Protein AF-A0A3D0T0N4-F1 (afdb_monomer)

Secondary structure (DSSP, 8-state):
--GGG--HHHHHHHHTT-TTT-------PPPPPPHHHHHHHHHHTTSS-TTTHHHHHHHHHHHTTTPPP-B-S-HHHHHHHHHHHHHHHHHHTTTS-HHHHHHHHHHHHHHHTSPB---S--HHHHHHHHHHHHHH-HHHHHHHHHHHHT----GGGHHHHHTTPPPTTHHHHHSHHHHHHHHHHHHHHH-TT-S-----PPPS-S--PEEEEEEEEE---TT-BTTBB--EEE-SS--GGGS-EE--S--SS-PPPEE-B-HHHHHTSPP---EEEEEEEEEEEE-SSHHHIIIIISGGGGGHHHHHHHS-EEEEEEEEEEEEETTTEEEEEPPTTHHHHHHHTT--GGGEEE--S-EEEEEEEE---SS-TT--SPPPHHHHHHHHHHHHHHT----TTS-SEEEE--GGGGGGT-BTTHHHHHHHHHHTTPEEE-GGGS-HHHHHHHHHH-SEEEEESSTHHHHGGG-S---SEEEEE-SSTTHHHHHHHHHHTT-SEEEEE--EEEPPP--B-TT-SSB-GGG--EEE-HHHHHHHIIIII------HHHHHHHHHHHHHHHHHHHHHHHHT-TTTTTHHHHHHHHHHTS-HHHH-SPPTTTT--

Solvent-accessible surface area (backbone atoms only — not comparable to full-atom values): 34166 Å² total; per-residue (Å²): 143,72,83,87,73,59,41,71,66,63,48,50,30,50,77,71,71,41,59,89,80,51,93,74,79,88,61,85,55,83,61,65,56,22,72,47,45,45,51,49,48,57,59,53,65,78,47,99,42,79,93,48,44,71,61,51,50,55,48,38,30,59,75,15,64,89,52,76,78,68,31,76,61,53,73,67,61,46,48,52,50,52,53,53,47,51,61,50,44,69,73,46,55,91,78,51,60,73,72,61,52,51,52,53,54,49,52,52,49,55,52,66,71,31,54,71,51,83,87,70,91,57,62,71,59,33,49,54,51,48,57,47,39,45,69,80,36,46,66,61,39,51,55,49,21,55,54,60,72,69,54,92,73,77,83,89,52,58,72,68,54,58,77,39,67,72,58,81,78,56,53,68,75,65,42,62,74,48,60,57,46,59,55,47,51,64,41,60,79,67,47,86,78,70,62,82,81,49,83,80,63,56,58,60,67,48,82,57,52,44,80,32,64,59,27,34,38,39,26,38,40,89,87,46,41,92,80,41,26,40,38,48,76,48,44,97,70,64,65,77,55,68,50,51,60,28,40,74,83,93,56,100,67,84,68,68,51,39,73,21,37,43,59,69,64,60,68,71,48,76,88,66,81,54,72,42,82,59,45,35,31,50,37,43,56,35,40,48,48,53,54,55,24,62,46,54,17,52,42,24,44,72,20,47,67,53,45,45,75,76,39,82,53,66,38,34,39,32,27,31,34,54,43,80,50,73,102,82,46,70,46,73,34,71,22,80,63,49,61,58,55,35,38,52,65,72,40,50,68,89,28,57,40,77,36,83,56,69,32,19,30,42,31,34,34,38,33,53,47,47,52,41,32,71,41,66,65,65,63,31,71,47,58,33,50,49,26,45,52,31,29,60,74,69,68,53,53,71,39,89,89,46,62,48,31,34,34,38,56,48,63,97,31,54,77,58,27,24,46,42,23,44,69,47,51,51,54,51,41,43,76,72,66,25,44,81,38,55,64,92,82,46,55,72,67,55,49,50,32,50,55,39,26,13,48,31,39,38,29,54,55,56,69,69,65,49,62,56,72,63,46,29,60,34,80,24,40,36,37,36,42,49,42,52,88,70,45,59,71,46,45,42,32,62,44,57,57,28,23,90,43,74,48,73,48,71,68,58,49,72,49,66,30,72,40,56,55,92,94,54,79,54,51,43,66,85,26,17,40,12,32,48,30,40,67,61,49,43,52,47,36,35,75,75,70,69,47,77,89,73,58,57,65,64,32,25,55,37,20,41,53,43,52,35,52,50,45,64,76,31,35,69,69,33,54,75,32,89,80,46,35,60,45,54,58,55,31,51,54,54,58,73,69,54,58,52,61,45,36,43,85,70,61,88,67,53,89,60,132

Structure (mmCIF, N/CA/C/O backbone):
data_AF-A0A3D0T0N4-F1
#
_entry.id   AF-A0A3D0T0N4-F1
#
loop_
_atom_site.group_PDB
_atom_site.id
_atom_site.type_symbol
_atom_site.label_atom_id
_atom_site.label_alt_id
_atom_site.label_comp_id
_atom_site.label_asym_id
_atom_site.label_entity_id
_atom_site.label_seq_id
_atom_site.pdbx_PDB_ins_code
_atom_site.Cartn_x
_atom_site.Cartn_y
_atom_site.Cartn_z
_atom_site.occupancy
_atom_site.B_iso_or_equiv
_atom_site.auth_seq_id
_atom_site.auth_comp_id
_atom_site.auth_asym_id
_atom_site.auth_atom_id
_atom_site.pdbx_PDB_model_num
ATOM 1 N N . ASN A 1 1 ? 9.721 -45.867 14.587 1.00 34.06 1 ASN A N 1
ATOM 2 C CA . ASN A 1 1 ? 10.646 -45.854 13.422 1.00 34.06 1 ASN A CA 1
ATOM 3 C C . ASN A 1 1 ? 10.498 -44.662 12.461 1.00 34.06 1 ASN A C 1
ATOM 5 O O . ASN A 1 1 ? 10.651 -44.850 11.262 1.00 34.06 1 ASN A O 1
ATOM 9 N N . HIS A 1 2 ? 10.293 -43.413 12.910 1.00 32.59 2 HIS A N 1
ATOM 10 C CA . HIS A 1 2 ? 10.149 -42.294 11.950 1.00 32.59 2 HIS A CA 1
ATOM 11 C C . HIS A 1 2 ? 10.998 -41.039 12.206 1.00 32.59 2 HIS A C 1
ATOM 13 O O . HIS A 1 2 ? 10.913 -40.112 11.420 1.00 32.59 2 HIS A O 1
ATOM 19 N N . GLY A 1 3 ? 11.905 -41.026 13.188 1.00 34.56 3 GLY A N 1
ATOM 20 C CA . GLY A 1 3 ? 12.806 -39.882 13.411 1.00 34.56 3 GLY A CA 1
ATOM 21 C C . GLY A 1 3 ? 14.057 -39.826 12.516 1.00 34.56 3 GLY A C 1
ATOM 22 O O . GLY A 1 3 ? 14.874 -38.923 12.674 1.00 34.56 3 GLY A O 1
ATOM 23 N N . GLU A 1 4 ? 14.253 -40.777 11.598 1.00 36.38 4 GLU A N 1
ATOM 24 C CA . GLU A 1 4 ? 15.516 -40.906 10.847 1.00 36.38 4 GLU A CA 1
ATOM 25 C C . GLU A 1 4 ? 15.588 -40.083 9.551 1.00 36.38 4 GLU A C 1
ATOM 27 O O . GLU A 1 4 ? 16.651 -40.005 8.940 1.00 36.38 4 GLU A O 1
ATOM 32 N N . LYS A 1 5 ? 14.506 -39.416 9.120 1.00 40.00 5 LYS A N 1
ATOM 33 C CA . LYS A 1 5 ? 14.505 -38.634 7.863 1.00 40.00 5 LYS A CA 1
ATOM 34 C C . LYS A 1 5 ? 14.391 -37.121 8.031 1.00 40.00 5 LYS A C 1
ATOM 36 O O . LYS A 1 5 ? 14.107 -36.426 7.059 1.00 40.00 5 LYS A O 1
ATOM 41 N N . GLY A 1 6 ? 14.682 -36.611 9.230 1.00 46.94 6 GLY A N 1
ATOM 42 C CA . GLY A 1 6 ? 15.086 -35.219 9.444 1.00 46.94 6 GLY A CA 1
ATOM 43 C C . GLY A 1 6 ? 14.170 -34.168 8.817 1.00 46.94 6 GLY A C 1
ATOM 44 O O . GLY A 1 6 ? 14.677 -33.178 8.302 1.00 46.94 6 GLY A O 1
ATOM 45 N N . ASN A 1 7 ? 12.851 -34.367 8.825 1.00 55.28 7 ASN A N 1
ATOM 46 C CA . ASN A 1 7 ? 11.895 -33.371 8.355 1.00 55.28 7 ASN A CA 1
ATOM 47 C C . ASN A 1 7 ? 10.703 -33.310 9.310 1.00 55.28 7 ASN A C 1
ATOM 49 O O . ASN A 1 7 ? 9.748 -34.071 9.184 1.00 55.28 7 ASN A O 1
ATOM 53 N N . VAL A 1 8 ? 10.752 -32.327 10.213 1.00 56.66 8 VAL A N 1
ATOM 54 C CA . VAL A 1 8 ? 9.711 -32.046 11.216 1.00 56.66 8 VAL A CA 1
ATOM 55 C C . VAL A 1 8 ? 8.321 -31.927 10.586 1.00 56.66 8 VAL A C 1
ATOM 57 O O . VAL A 1 8 ? 7.338 -32.318 11.200 1.00 56.66 8 VAL A O 1
ATOM 60 N N . ILE A 1 9 ? 8.216 -31.429 9.350 1.00 54.19 9 ILE A N 1
ATOM 61 C CA . ILE A 1 9 ? 6.927 -31.314 8.659 1.00 54.19 9 ILE A CA 1
ATOM 62 C C . ILE A 1 9 ? 6.398 -32.703 8.292 1.00 54.19 9 ILE A C 1
ATOM 64 O O . ILE A 1 9 ? 5.221 -32.973 8.482 1.00 54.19 9 ILE A O 1
ATOM 68 N N . THR A 1 10 ? 7.252 -33.600 7.802 1.00 56.41 10 THR A N 1
ATOM 69 C CA . THR A 1 10 ? 6.861 -34.978 7.462 1.00 56.41 10 THR A CA 1
ATOM 70 C C . THR A 1 10 ? 6.480 -35.784 8.706 1.00 56.41 10 THR A C 1
ATOM 72 O O . THR A 1 10 ? 5.570 -36.612 8.651 1.00 56.41 10 THR A O 1
ATOM 75 N N . ASP A 1 11 ? 7.132 -35.503 9.833 1.00 55.22 11 ASP A N 1
ATOM 76 C CA . ASP A 1 11 ? 6.829 -36.132 11.118 1.00 55.22 11 ASP A CA 1
ATOM 77 C C . ASP A 1 11 ? 5.485 -35.640 11.667 1.00 55.22 11 ASP A C 1
ATOM 79 O O . ASP A 1 11 ? 4.626 -36.454 11.998 1.00 55.22 11 ASP A O 1
ATOM 83 N N . VAL A 1 12 ? 5.246 -34.324 11.647 1.00 55.94 12 VAL A N 1
ATOM 84 C CA . VAL A 1 12 ? 3.965 -33.716 12.047 1.00 55.94 12 VAL A CA 1
ATOM 85 C C . VAL A 1 12 ? 2.817 -34.168 11.142 1.00 55.94 12 VAL A C 1
ATOM 87 O O . VAL A 1 12 ? 1.762 -34.538 11.644 1.00 55.94 12 VAL A O 1
ATOM 90 N N . LEU A 1 13 ? 3.008 -34.212 9.820 1.00 56.62 13 LEU A N 1
ATOM 91 C CA . LEU A 1 13 ? 1.994 -34.743 8.898 1.00 56.62 13 LEU A CA 1
ATOM 92 C C . LEU A 1 13 ? 1.716 -36.231 9.137 1.00 56.62 13 LEU A C 1
ATOM 94 O O . LEU A 1 13 ? 0.594 -36.680 8.930 1.00 56.62 13 LEU A O 1
ATOM 98 N N . GLY A 1 14 ? 2.721 -36.983 9.595 1.00 53.91 14 GLY A N 1
ATOM 99 C CA . GLY A 1 14 ? 2.556 -38.358 10.059 1.00 53.91 14 GLY A CA 1
ATOM 100 C C . GLY A 1 14 ? 1.648 -38.472 11.268 1.00 53.91 14 GLY A C 1
ATOM 101 O O . GLY A 1 14 ? 0.720 -39.271 11.242 1.00 53.91 14 GLY A O 1
ATOM 102 N N . VAL A 1 15 ? 1.887 -37.647 12.284 1.00 52.84 15 VAL A N 1
ATOM 103 C CA . VAL A 1 15 ? 1.059 -37.602 13.498 1.00 52.84 15 VAL A CA 1
ATOM 104 C C . VAL A 1 15 ? -0.377 -37.169 13.180 1.00 52.84 15 VAL A C 1
ATOM 106 O O . VAL A 1 15 ? -1.318 -37.681 13.769 1.00 52.84 15 VAL A O 1
ATOM 109 N N . LEU A 1 16 ? -0.565 -36.267 12.213 1.00 53.69 16 LEU A N 1
ATOM 110 C CA . LEU A 1 16 ? -1.888 -35.773 11.816 1.00 53.69 16 LEU A CA 1
ATOM 111 C C . LEU A 1 16 ? -2.643 -36.695 10.839 1.00 53.69 16 LEU A C 1
ATOM 113 O O . LEU A 1 16 ? -3.755 -36.359 10.446 1.00 53.69 16 LEU A O 1
ATOM 117 N N . GLY A 1 17 ? -2.059 -37.820 10.410 1.00 51.81 17 GLY A N 1
ATOM 118 C CA . GLY A 1 17 ? -2.684 -38.727 9.436 1.00 51.81 17 GLY A CA 1
ATOM 119 C C . GLY A 1 17 ? -2.756 -38.181 8.002 1.00 51.81 17 GLY A C 1
ATOM 120 O O . GLY A 1 17 ? -3.433 -38.755 7.159 1.00 51.81 17 GLY A O 1
ATOM 121 N N . LEU A 1 18 ? -2.034 -37.099 7.695 1.00 61.59 18 LEU A N 1
ATOM 122 C CA . LEU A 1 18 ? -2.092 -36.371 6.417 1.00 61.59 18 LEU A CA 1
ATOM 123 C C . LEU A 1 18 ? -0.959 -36.757 5.449 1.00 61.59 18 LEU A C 1
ATOM 125 O O . LEU A 1 18 ? -0.602 -35.990 4.551 1.00 61.59 18 LEU A O 1
ATOM 129 N N . ARG A 1 19 ? -0.336 -37.926 5.649 1.00 55.06 19 ARG A N 1
ATOM 130 C CA . ARG A 1 19 ? 0.854 -38.349 4.887 1.00 55.06 19 ARG A CA 1
ATOM 131 C C . ARG A 1 19 ? 0.597 -38.500 3.390 1.00 55.06 19 ARG A C 1
ATOM 133 O O . ARG A 1 19 ? 1.495 -38.187 2.611 1.00 55.06 19 ARG A O 1
ATOM 140 N N . ASP A 1 20 ? -0.606 -38.915 3.006 1.00 55.41 20 ASP A N 1
ATOM 141 C CA . ASP A 1 20 ? -0.939 -39.226 1.612 1.00 55.41 20 ASP A CA 1
ATOM 142 C C . ASP A 1 20 ? -1.562 -38.039 0.854 1.00 55.41 20 ASP A C 1
ATOM 144 O O . ASP A 1 20 ? -1.669 -38.070 -0.370 1.00 55.41 20 ASP A O 1
ATOM 148 N N . GLU A 1 21 ? -1.910 -36.952 1.554 1.00 56.34 21 GLU A N 1
ATOM 149 C CA . GLU A 1 21 ? -2.538 -35.764 0.956 1.00 56.34 21 GLU A CA 1
ATOM 150 C C . GLU A 1 21 ? -1.530 -34.663 0.590 1.00 56.34 21 GLU A C 1
ATOM 152 O O . GLU A 1 21 ? -1.808 -33.797 -0.243 1.00 56.34 21 GLU A O 1
ATOM 157 N N . LEU A 1 22 ? -0.336 -34.676 1.197 1.00 53.50 22 LEU A N 1
ATOM 158 C CA . LEU A 1 22 ? 0.635 -33.587 1.089 1.00 53.50 22 LEU A CA 1
ATOM 159 C C . LEU A 1 22 ? 2.045 -34.102 0.771 1.00 53.50 22 LEU A C 1
ATOM 161 O O . LEU A 1 22 ? 2.782 -34.590 1.624 1.00 53.50 22 LEU A O 1
ATOM 165 N N . SER A 1 23 ? 2.469 -33.895 -0.477 1.00 50.16 23 SER A N 1
ATOM 166 C CA . SER A 1 23 ? 3.851 -34.114 -0.912 1.00 50.16 23 SER A CA 1
ATOM 167 C C . SER A 1 23 ? 4.785 -33.062 -0.297 1.00 50.16 23 SER A C 1
ATOM 169 O O . SER A 1 23 ? 4.813 -31.902 -0.719 1.00 50.16 23 SER A O 1
ATOM 171 N N . VAL A 1 24 ? 5.584 -33.459 0.698 1.00 55.56 24 VAL A N 1
ATOM 172 C CA . VAL A 1 24 ? 6.648 -32.609 1.251 1.00 55.56 24 VAL A CA 1
ATOM 173 C C . VAL A 1 24 ? 7.968 -32.933 0.562 1.00 55.56 24 VAL A C 1
ATOM 175 O O . VAL A 1 24 ? 8.564 -33.984 0.785 1.00 55.56 24 VAL A O 1
ATOM 178 N N . SER A 1 25 ? 8.474 -32.000 -0.246 1.00 50.41 25 SER A N 1
ATOM 179 C CA . SER A 1 25 ? 9.841 -32.081 -0.765 1.00 50.41 25 SER A CA 1
ATOM 180 C C . SER A 1 25 ? 10.829 -32.013 0.405 1.00 50.41 25 SER A C 1
ATOM 182 O O . SER A 1 25 ? 10.854 -31.004 1.118 1.00 50.41 25 SER A O 1
ATOM 184 N N . GLY A 1 26 ? 11.625 -33.066 0.604 1.00 48.22 26 GLY A N 1
ATOM 185 C CA . GLY A 1 26 ? 12.642 -33.146 1.653 1.00 48.22 26 GLY A CA 1
ATOM 186 C C . GLY A 1 26 ? 13.670 -32.025 1.524 1.00 48.22 26 GLY A C 1
ATOM 187 O O . GLY A 1 26 ? 14.613 -32.118 0.744 1.00 48.22 26 GLY A O 1
ATOM 188 N N . ASN A 1 27 ? 13.480 -30.951 2.285 1.00 43.19 27 ASN A N 1
ATOM 189 C CA . ASN A 1 27 ? 14.503 -29.934 2.469 1.00 43.19 27 ASN A CA 1
ATOM 190 C C . ASN A 1 27 ? 15.377 -30.364 3.643 1.00 43.19 27 ASN A C 1
ATOM 192 O O . ASN A 1 27 ? 14.859 -30.687 4.709 1.00 43.19 27 ASN A O 1
ATOM 196 N N . SER A 1 28 ? 16.695 -30.350 3.438 1.00 45.31 28 SER A N 1
ATOM 197 C CA . SER A 1 28 ? 17.685 -30.609 4.480 1.00 45.31 28 SER A CA 1
ATOM 198 C C . SER A 1 28 ? 17.433 -29.694 5.679 1.00 45.31 28 SER A C 1
ATOM 200 O O . SER A 1 28 ? 17.553 -28.470 5.564 1.00 45.31 28 SER A O 1
ATOM 202 N N . VAL A 1 29 ? 17.083 -30.277 6.821 1.00 47.75 29 VAL A N 1
ATOM 203 C CA . VAL A 1 29 ? 17.092 -29.571 8.102 1.00 47.75 29 VAL A CA 1
ATOM 204 C C . VAL A 1 29 ? 18.537 -29.199 8.436 1.00 47.75 29 VAL A C 1
ATOM 206 O O . VAL A 1 29 ? 19.460 -29.964 8.157 1.00 47.75 29 VAL A O 1
ATOM 209 N N . ASN A 1 30 ? 18.738 -27.996 8.982 1.00 50.78 30 ASN A N 1
ATOM 210 C CA . ASN A 1 30 ? 20.046 -27.568 9.471 1.00 50.78 30 ASN A CA 1
ATOM 211 C C . ASN A 1 30 ? 20.548 -28.602 10.481 1.00 50.78 30 ASN A C 1
ATOM 213 O O . ASN A 1 30 ? 19.885 -28.858 11.487 1.00 50.78 30 ASN A O 1
ATOM 217 N N . VAL A 1 31 ? 21.700 -29.199 10.195 1.00 59.44 31 VAL A N 1
ATOM 218 C CA . VAL A 1 31 ? 22.354 -30.139 11.105 1.00 59.44 31 VAL A CA 1
ATOM 219 C C . VAL A 1 31 ? 22.696 -29.403 12.400 1.00 59.44 31 VAL A C 1
ATOM 221 O O . VAL A 1 31 ? 23.106 -28.239 12.361 1.00 59.44 31 VAL A O 1
ATOM 224 N N . SER A 1 32 ? 22.497 -30.058 13.543 1.00 67.25 32 SER A N 1
ATOM 225 C CA . SER A 1 32 ? 22.898 -29.500 14.835 1.00 67.25 32 SER A CA 1
ATOM 226 C C . SER A 1 32 ? 24.395 -29.190 14.830 1.00 67.25 32 SER A C 1
ATOM 228 O O . SER A 1 32 ? 25.189 -29.952 14.280 1.00 67.25 32 SER A O 1
ATOM 230 N N . TYR A 1 33 ? 24.775 -28.071 15.444 1.00 83.25 33 TYR A N 1
ATOM 231 C CA . TYR A 1 33 ? 26.181 -27.767 15.691 1.00 83.25 33 TYR A CA 1
ATOM 232 C C . TYR A 1 33 ? 26.773 -28.809 16.640 1.00 83.25 33 TYR A C 1
ATOM 234 O O . TYR A 1 33 ? 26.066 -29.307 17.514 1.00 83.25 33 TYR A O 1
ATOM 242 N N . SER A 1 34 ? 28.063 -29.100 16.503 1.00 88.38 34 SER A N 1
ATOM 243 C CA . SER A 1 34 ? 28.854 -29.639 17.598 1.00 88.38 34 SER A CA 1
ATOM 244 C C . SER A 1 34 ? 28.921 -28.588 18.702 1.00 88.38 34 SER A C 1
ATOM 246 O O . SER A 1 34 ? 28.744 -27.390 18.456 1.00 88.38 34 SER A O 1
ATOM 248 N N . PHE A 1 35 ? 29.185 -29.022 19.927 1.00 85.50 35 PHE A N 1
ATOM 249 C CA . PHE A 1 35 ? 29.207 -28.107 21.057 1.00 85.50 35 PHE A CA 1
ATOM 250 C C . PHE A 1 35 ? 30.264 -26.995 20.883 1.00 85.50 35 PHE A C 1
ATOM 252 O O . PHE A 1 35 ? 29.929 -25.816 20.986 1.00 85.50 35 PHE A O 1
ATOM 259 N N . ALA A 1 36 ? 31.480 -27.334 20.441 1.00 86.12 36 ALA A N 1
ATOM 260 C CA . ALA A 1 36 ? 32.520 -26.355 20.110 1.00 86.12 36 ALA A CA 1
ATOM 261 C C . ALA A 1 36 ? 32.114 -25.371 18.990 1.00 86.12 36 ALA A C 1
ATOM 263 O O . ALA A 1 36 ? 32.417 -24.179 19.063 1.00 86.12 36 ALA A O 1
ATOM 264 N N . ALA A 1 37 ? 31.395 -25.835 17.959 1.00 89.62 37 ALA A N 1
ATOM 265 C CA . ALA A 1 37 ? 30.903 -24.970 16.887 1.00 89.62 37 ALA A CA 1
ATOM 266 C C . ALA A 1 37 ? 29.797 -24.020 17.366 1.00 89.62 37 ALA A C 1
ATOM 268 O O . ALA A 1 37 ? 29.728 -22.873 16.916 1.00 89.62 37 ALA A O 1
ATOM 269 N N . LEU A 1 38 ? 28.954 -24.474 18.297 1.00 89.25 38 LEU A N 1
ATOM 270 C CA . LEU A 1 38 ? 27.952 -23.636 18.942 1.00 89.25 38 LEU A CA 1
ATOM 271 C C . LEU A 1 38 ? 28.604 -22.543 19.801 1.00 89.25 38 LEU A C 1
ATOM 273 O O . LEU A 1 38 ? 28.210 -21.382 19.678 1.00 89.25 38 LEU A O 1
ATOM 277 N N . GLU A 1 39 ? 29.593 -22.885 20.628 1.00 87.25 39 GLU A N 1
ATOM 278 C CA . GLU A 1 39 ? 30.280 -21.915 21.493 1.00 87.25 39 GLU A CA 1
ATOM 279 C C . GLU A 1 39 ? 31.100 -20.909 20.667 1.00 87.25 39 GLU A C 1
ATOM 281 O O . GLU A 1 39 ? 30.991 -19.703 20.891 1.00 87.25 39 GLU A O 1
ATOM 286 N N . LEU A 1 40 ? 31.797 -21.354 19.609 1.00 88.25 40 LEU A N 1
ATOM 287 C CA . LEU A 1 40 ? 32.465 -20.445 18.669 1.00 88.25 40 LEU A CA 1
ATOM 288 C C . LEU A 1 40 ? 31.467 -19.506 17.973 1.00 88.25 40 LEU A C 1
ATOM 290 O O . LEU A 1 40 ? 31.727 -18.310 17.843 1.00 88.25 40 LEU A O 1
ATOM 294 N N . LYS A 1 41 ? 30.306 -20.015 17.541 1.00 89.12 41 LYS A N 1
ATOM 295 C CA . LYS A 1 41 ? 29.249 -19.183 16.948 1.00 89.12 41 LYS A CA 1
ATOM 296 C C . LYS A 1 41 ? 28.717 -18.156 17.946 1.00 89.12 41 LYS A C 1
ATOM 298 O O . LYS A 1 41 ? 28.500 -17.006 17.575 1.00 89.12 41 LYS A O 1
ATOM 303 N N . ARG A 1 42 ? 28.477 -18.559 19.196 1.00 86.19 42 ARG A N 1
ATOM 304 C CA . ARG A 1 42 ? 28.014 -17.663 20.266 1.00 86.19 42 ARG A CA 1
ATOM 305 C C . ARG A 1 42 ? 28.999 -16.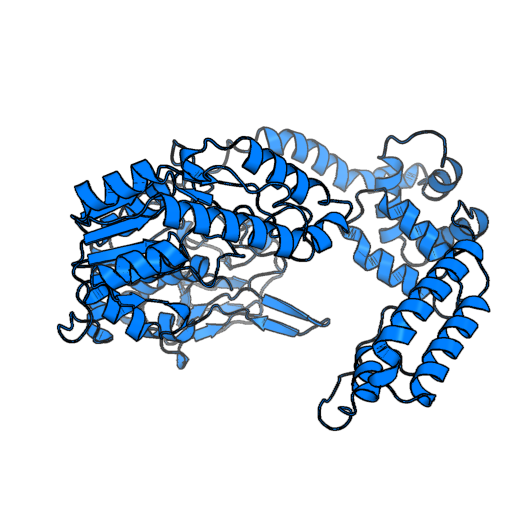538 20.514 1.00 86.19 42 ARG A C 1
ATOM 307 O O . ARG A 1 42 ? 28.576 -15.387 20.563 1.00 86.19 42 ARG A O 1
ATOM 314 N N . TRP A 1 43 ? 30.282 -16.874 20.599 1.00 85.94 43 TRP A N 1
ATOM 315 C CA . TRP A 1 43 ? 31.351 -15.900 20.747 1.00 85.94 43 TRP A CA 1
ATOM 316 C C . TRP A 1 43 ? 31.413 -14.946 19.546 1.00 85.94 43 TRP A C 1
ATOM 318 O O . TRP A 1 43 ? 31.322 -13.733 19.710 1.00 85.94 43 TRP A O 1
ATOM 328 N N . LEU A 1 44 ? 31.428 -15.475 18.317 1.00 85.38 44 LEU A N 1
ATOM 329 C CA . LEU A 1 44 ? 31.486 -14.664 17.096 1.00 85.38 44 LEU A CA 1
ATOM 330 C C . LEU A 1 44 ? 30.246 -13.775 16.870 1.00 85.38 44 LEU A C 1
ATOM 332 O O . LEU A 1 44 ? 30.368 -12.700 16.288 1.00 85.38 44 LEU A O 1
ATOM 336 N N . ASN A 1 45 ? 29.063 -14.173 17.346 1.00 83.44 45 ASN A N 1
ATOM 337 C CA . ASN A 1 45 ? 27.835 -13.369 17.252 1.00 83.44 45 ASN A CA 1
ATOM 338 C C . ASN A 1 45 ? 27.856 -12.101 18.127 1.00 83.44 45 ASN A C 1
ATOM 340 O O . ASN A 1 45 ? 26.961 -11.267 17.993 1.00 83.44 45 ASN A O 1
ATOM 344 N N . GLN A 1 46 ? 28.846 -11.943 19.013 1.00 80.38 46 GLN A N 1
ATOM 345 C CA . GLN A 1 46 ? 29.059 -10.700 19.763 1.00 80.38 46 GLN A CA 1
ATOM 346 C C . GLN A 1 46 ? 29.674 -9.591 18.890 1.00 80.38 46 GLN A C 1
ATOM 348 O O . GLN A 1 46 ? 29.665 -8.421 19.269 1.00 80.38 46 GLN A O 1
ATOM 353 N N . PHE A 1 47 ? 30.175 -9.942 17.701 1.00 81.44 47 PHE A N 1
ATOM 354 C CA . PHE A 1 47 ? 30.790 -9.031 16.742 1.00 81.44 47 PHE A CA 1
ATOM 355 C C . PHE A 1 47 ? 29.844 -8.723 15.562 1.00 81.44 47 PHE A C 1
ATOM 357 O O . PHE A 1 47 ? 28.958 -9.523 15.252 1.00 81.44 47 PHE A O 1
ATOM 364 N N . PRO A 1 48 ? 30.032 -7.600 14.837 1.00 74.06 48 PRO A N 1
ATOM 365 C CA . PRO A 1 48 ? 29.193 -7.224 13.694 1.00 74.06 48 PRO A CA 1
ATOM 366 C C . PRO A 1 48 ? 29.499 -8.065 12.434 1.00 74.06 48 PRO A C 1
ATOM 368 O O . PRO A 1 48 ? 30.042 -7.569 11.444 1.00 74.06 48 PRO A O 1
ATOM 371 N N . ILE A 1 49 ? 29.149 -9.355 12.464 1.00 79.00 49 ILE A N 1
ATOM 372 C CA . ILE A 1 49 ? 29.452 -10.346 11.415 1.00 79.00 49 ILE A CA 1
ATOM 373 C C . ILE A 1 49 ? 28.253 -10.695 10.513 1.00 79.00 49 ILE A C 1
ATOM 375 O O . ILE A 1 49 ? 28.298 -11.705 9.813 1.00 79.00 49 ILE A O 1
ATOM 379 N N . ASP A 1 50 ? 27.199 -9.868 10.469 1.00 71.81 50 ASP A N 1
ATOM 380 C CA . ASP A 1 50 ? 25.949 -10.132 9.717 1.00 71.81 50 ASP A CA 1
ATOM 381 C C . ASP A 1 50 ? 26.191 -10.541 8.251 1.00 71.81 50 ASP A C 1
ATOM 383 O O . ASP A 1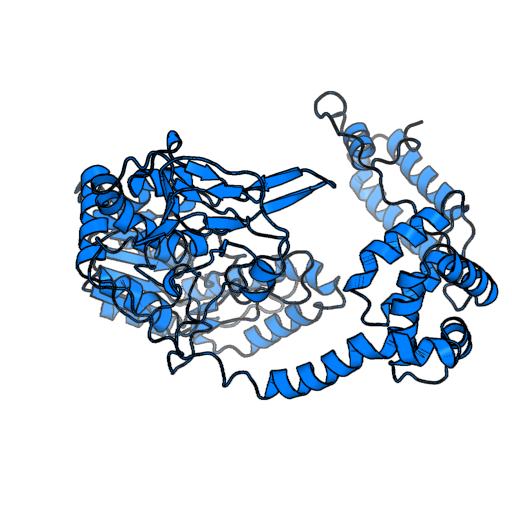 50 ? 25.521 -11.415 7.701 1.00 71.81 50 ASP A O 1
ATOM 387 N N . ALA A 1 51 ? 27.191 -9.929 7.609 1.00 65.50 51 ALA A N 1
ATOM 388 C CA . ALA A 1 51 ? 27.557 -10.213 6.222 1.00 65.50 51 ALA A CA 1
ATOM 389 C C . ALA A 1 51 ? 28.245 -11.580 6.025 1.00 65.50 51 ALA A C 1
ATOM 391 O O . ALA A 1 51 ? 28.259 -12.095 4.909 1.00 65.50 51 ALA A O 1
ATOM 392 N N . LEU A 1 52 ? 28.817 -12.153 7.088 1.00 77.81 52 LEU A N 1
ATOM 393 C CA . LEU A 1 52 ? 29.570 -13.413 7.088 1.00 77.81 52 LEU A CA 1
ATOM 394 C C . LEU A 1 52 ? 28.772 -14.572 7.707 1.00 77.81 52 LEU A C 1
ATOM 396 O O . LEU A 1 52 ? 29.153 -15.731 7.551 1.00 77.81 52 LEU A O 1
ATOM 400 N N . GLN A 1 53 ? 27.653 -14.277 8.377 1.00 79.94 53 GLN A N 1
ATOM 401 C CA . GLN A 1 53 ? 26.919 -15.226 9.215 1.00 79.94 53 GLN A CA 1
ATOM 402 C C . GLN A 1 53 ? 26.425 -16.458 8.448 1.00 79.94 53 GLN A C 1
ATOM 404 O O . GLN A 1 53 ? 26.566 -17.578 8.925 1.00 79.94 53 GLN A O 1
ATOM 409 N N . ALA A 1 54 ? 25.912 -16.278 7.229 1.00 73.62 54 ALA A N 1
ATOM 410 C CA . ALA A 1 54 ? 25.438 -17.396 6.411 1.00 73.62 54 ALA A CA 1
ATOM 411 C C . ALA A 1 54 ? 26.575 -18.332 5.955 1.00 73.62 54 ALA A C 1
ATOM 413 O O . ALA A 1 54 ? 26.366 -19.539 5.835 1.00 73.62 54 ALA A O 1
ATOM 414 N N . GLU A 1 55 ? 27.766 -17.787 5.684 1.00 82.25 55 GLU A N 1
ATOM 415 C CA . GLU A 1 55 ? 28.930 -18.590 5.296 1.00 82.25 55 GLU A CA 1
ATOM 416 C C . GLU A 1 55 ? 29.544 -19.298 6.508 1.00 82.25 55 GLU A C 1
ATOM 418 O O . GLU A 1 55 ? 29.860 -20.486 6.426 1.00 82.25 55 GLU A O 1
ATOM 423 N N . LEU A 1 56 ? 29.638 -18.593 7.639 1.00 87.19 56 LEU A N 1
ATOM 424 C CA . LEU A 1 56 ? 30.067 -19.147 8.919 1.00 87.19 56 LEU A CA 1
ATOM 425 C C . LEU A 1 56 ? 29.149 -20.290 9.359 1.00 87.19 56 LEU A C 1
ATOM 427 O O . LEU A 1 56 ? 29.637 -21.362 9.695 1.00 87.19 56 LEU A O 1
ATOM 431 N N . ASP A 1 57 ? 27.830 -20.109 9.284 1.00 83.69 57 ASP A N 1
ATOM 432 C CA . ASP A 1 57 ? 26.862 -21.135 9.671 1.00 83.69 57 ASP A CA 1
ATOM 433 C C . ASP A 1 57 ? 26.966 -22.391 8.816 1.00 83.69 57 ASP A C 1
ATOM 435 O O . ASP A 1 57 ? 26.988 -23.495 9.357 1.00 83.69 57 ASP A O 1
ATOM 439 N N . ALA A 1 58 ? 27.088 -22.233 7.497 1.00 81.69 58 ALA A N 1
ATOM 440 C CA . ALA A 1 58 ? 27.260 -23.364 6.596 1.00 81.69 58 ALA A CA 1
ATOM 441 C C . ALA A 1 58 ? 28.561 -24.129 6.883 1.00 81.69 58 ALA A C 1
ATOM 443 O O . ALA A 1 58 ? 28.572 -25.358 6.845 1.00 81.69 58 ALA A O 1
ATOM 444 N N . TYR A 1 59 ? 29.647 -23.410 7.180 1.00 87.81 59 TYR A N 1
ATOM 445 C CA . TYR A 1 59 ? 30.925 -24.020 7.528 1.00 87.81 59 TYR A CA 1
ATOM 446 C C . TYR A 1 59 ? 30.854 -24.760 8.867 1.00 87.81 59 TYR A C 1
ATOM 448 O O . TYR A 1 59 ? 31.209 -25.932 8.937 1.00 87.81 59 TYR A O 1
ATOM 456 N N . LEU A 1 60 ? 30.348 -24.107 9.914 1.00 89.25 60 LEU A N 1
ATOM 457 C CA . LEU A 1 60 ? 30.253 -24.683 11.254 1.00 89.25 60 LEU A CA 1
ATOM 458 C C . LEU A 1 60 ? 29.335 -25.910 11.284 1.00 89.25 60 LEU A C 1
ATOM 460 O O . LEU A 1 60 ? 29.669 -26.897 11.930 1.00 89.25 60 LEU A O 1
ATOM 464 N N . GLN A 1 61 ? 28.221 -25.894 10.548 1.00 84.75 61 GLN A N 1
ATOM 465 C CA . GLN A 1 61 ? 27.335 -27.056 10.414 1.00 84.75 61 GLN A CA 1
ATOM 466 C C . GLN A 1 61 ? 28.001 -28.209 9.655 1.00 84.75 61 GLN A C 1
ATOM 468 O O . GLN A 1 61 ? 27.847 -29.362 10.047 1.00 84.75 61 GLN A O 1
ATOM 473 N N . ALA A 1 62 ? 28.772 -27.917 8.603 1.00 82.12 62 ALA A N 1
ATOM 474 C CA . ALA A 1 62 ? 29.532 -28.937 7.883 1.00 82.12 62 ALA A CA 1
ATOM 475 C C . ALA A 1 62 ? 30.651 -29.538 8.751 1.00 82.12 62 ALA A C 1
ATOM 477 O O . ALA A 1 62 ? 30.816 -30.753 8.776 1.00 82.12 62 ALA A O 1
ATOM 478 N N . ALA A 1 63 ? 31.360 -28.706 9.519 1.00 82.69 63 ALA A N 1
ATOM 479 C CA . ALA A 1 63 ? 32.378 -29.138 10.478 1.00 82.69 63 ALA A CA 1
ATOM 480 C C . ALA A 1 63 ? 31.792 -29.919 11.671 1.00 82.69 63 ALA A C 1
ATOM 482 O O . ALA A 1 63 ? 32.514 -30.622 12.368 1.00 82.69 63 ALA A O 1
ATOM 483 N N . SER A 1 64 ? 30.479 -29.813 11.892 1.00 82.56 64 SER A N 1
ATOM 484 C CA . SER A 1 64 ? 29.740 -30.546 12.925 1.00 82.56 64 SER A CA 1
ATOM 485 C C . SER A 1 64 ? 29.226 -31.911 12.452 1.00 82.56 64 SER A C 1
ATOM 487 O O . SER A 1 64 ? 28.591 -32.630 13.225 1.00 82.56 64 SER A O 1
ATOM 489 N N . ALA A 1 65 ? 29.458 -32.283 11.188 1.00 76.00 65 ALA A N 1
ATOM 490 C CA . ALA A 1 65 ? 28.999 -33.555 10.646 1.00 76.00 65 ALA A CA 1
ATOM 491 C C . ALA A 1 65 ? 29.628 -34.738 11.404 1.00 76.00 65 ALA A C 1
ATOM 493 O O . ALA A 1 65 ? 30.845 -34.842 11.515 1.00 76.00 65 ALA A O 1
ATOM 494 N N . GLY A 1 66 ? 28.785 -35.637 11.921 1.00 69.12 66 GLY A N 1
ATOM 495 C CA . GLY A 1 66 ? 29.220 -36.794 12.713 1.00 69.12 66 GLY A CA 1
ATOM 496 C C . GLY A 1 66 ? 29.482 -36.504 14.195 1.00 69.12 66 GLY A C 1
ATOM 497 O O . GLY A 1 66 ? 29.829 -37.427 14.927 1.00 69.12 66 GLY A O 1
ATOM 498 N N . ALA A 1 67 ? 29.291 -35.265 14.662 1.00 77.00 67 ALA A N 1
ATOM 499 C CA . ALA A 1 67 ? 29.388 -34.946 16.083 1.00 77.00 67 ALA A CA 1
ATOM 500 C C . ALA A 1 67 ? 28.251 -35.600 16.890 1.00 77.00 67 ALA A C 1
ATOM 502 O O . ALA A 1 67 ? 27.108 -35.697 16.431 1.00 77.00 67 ALA A O 1
ATOM 503 N N . GLY A 1 68 ? 28.566 -36.031 18.115 1.00 75.00 68 GLY A N 1
ATOM 504 C CA . GLY A 1 68 ? 27.585 -36.585 19.046 1.00 75.00 68 GLY A CA 1
ATOM 505 C C . GLY A 1 68 ? 26.513 -35.563 19.436 1.00 75.00 68 GLY A C 1
ATOM 506 O O . GLY A 1 68 ? 26.767 -34.359 19.509 1.00 75.00 68 GLY A O 1
ATOM 507 N N . ARG A 1 69 ? 25.293 -36.044 19.699 1.00 80.12 69 ARG A N 1
ATOM 508 C CA . ARG A 1 69 ? 24.217 -35.213 20.257 1.00 80.12 69 ARG A CA 1
ATOM 509 C C . ARG A 1 69 ? 24.505 -34.884 21.719 1.00 80.12 69 ARG A C 1
ATOM 511 O O . ARG A 1 69 ? 25.095 -35.686 22.433 1.00 80.12 69 ARG A O 1
ATOM 518 N N . TYR A 1 70 ? 24.027 -33.729 22.160 1.00 85.25 70 TYR A N 1
ATOM 519 C CA . TYR A 1 70 ? 24.187 -33.253 23.528 1.00 85.25 70 TYR A CA 1
ATOM 520 C C . TYR A 1 70 ? 22.985 -32.427 23.975 1.00 85.25 70 TYR A C 1
ATOM 522 O O . TYR A 1 70 ? 22.149 -32.033 23.155 1.00 85.25 70 TYR A O 1
ATOM 530 N N . ARG A 1 71 ? 22.924 -32.128 25.274 1.00 83.88 71 ARG A N 1
ATOM 531 C CA . ARG A 1 71 ? 21.968 -31.181 25.854 1.00 83.88 71 ARG A CA 1
ATOM 532 C C . ARG A 1 71 ? 22.684 -30.030 26.555 1.00 83.88 71 ARG A C 1
ATOM 534 O O . ARG A 1 71 ? 23.769 -30.189 27.102 1.00 83.88 71 ARG A O 1
ATOM 541 N N . LEU A 1 72 ? 22.036 -28.868 26.536 1.00 84.50 72 LEU A N 1
ATOM 542 C CA . LEU A 1 72 ? 22.473 -27.648 27.230 1.00 84.50 72 LEU A CA 1
ATOM 543 C C . LEU A 1 72 ? 21.636 -27.338 28.472 1.00 84.50 72 LEU A C 1
ATOM 545 O O . LEU A 1 72 ? 21.915 -26.369 29.167 1.00 84.50 72 LEU A O 1
ATOM 549 N N . LEU A 1 73 ? 20.566 -28.101 28.681 1.00 80.62 73 LEU A N 1
ATOM 550 C CA . LEU A 1 73 ? 19.727 -27.998 29.864 1.00 80.62 73 LEU A CA 1
ATOM 551 C C . LEU A 1 73 ? 20.346 -28.890 30.932 1.00 80.62 73 LEU A C 1
ATOM 553 O O . LEU A 1 73 ? 20.553 -30.078 30.664 1.00 80.62 73 LEU A O 1
ATOM 557 N N . ASP A 1 74 ? 20.636 -28.323 32.098 1.00 85.25 74 ASP A N 1
ATOM 558 C CA . ASP A 1 74 ? 21.002 -29.089 33.288 1.00 85.25 74 ASP A CA 1
ATOM 559 C C . ASP A 1 74 ? 19.827 -29.956 33.780 1.00 85.25 74 ASP A C 1
ATOM 561 O O . ASP A 1 74 ? 18.705 -29.884 33.265 1.00 85.25 74 ASP A O 1
ATOM 565 N N . ASP A 1 75 ? 20.106 -30.841 34.737 1.00 85.56 75 ASP A N 1
ATOM 566 C CA . ASP A 1 75 ? 19.123 -31.805 35.241 1.00 85.56 75 ASP A CA 1
ATOM 567 C C . ASP A 1 75 ? 17.948 -31.136 35.955 1.00 85.56 75 ASP A C 1
ATOM 569 O O . ASP A 1 75 ? 16.810 -31.583 35.804 1.00 85.56 75 ASP A O 1
ATOM 573 N N . GLU A 1 76 ? 18.204 -30.045 36.675 1.00 85.69 76 GLU A N 1
ATOM 574 C CA . GLU A 1 76 ? 17.187 -29.293 37.409 1.00 85.69 76 GLU A CA 1
ATOM 575 C C . GLU A 1 76 ? 16.205 -28.612 36.445 1.00 85.69 76 GLU A C 1
ATOM 577 O O . GLU A 1 76 ? 14.989 -28.808 36.518 1.00 85.69 76 GLU A O 1
ATOM 582 N N . THR A 1 77 ? 16.736 -27.893 35.459 1.00 83.19 77 THR A N 1
ATOM 583 C CA . THR A 1 77 ? 15.973 -27.224 34.407 1.00 83.19 77 THR A CA 1
ATOM 584 C C . THR A 1 77 ? 15.204 -28.239 33.567 1.00 83.19 77 THR A C 1
ATOM 586 O O . THR A 1 77 ? 14.030 -28.032 33.246 1.00 83.19 77 THR A O 1
ATOM 589 N N . LEU A 1 78 ? 15.830 -29.366 33.213 1.00 82.62 78 LEU A N 1
ATOM 590 C CA . LEU A 1 78 ? 15.162 -30.430 32.467 1.00 82.62 78 LEU A CA 1
ATOM 591 C C . LEU A 1 78 ? 14.020 -31.057 33.279 1.00 82.62 78 LEU A C 1
ATOM 593 O O . LEU A 1 78 ? 12.956 -31.319 32.716 1.00 82.62 78 LEU A O 1
ATOM 597 N N . ALA A 1 79 ? 14.204 -31.269 34.584 1.00 82.56 79 ALA A N 1
ATOM 598 C CA . ALA A 1 79 ? 13.155 -31.766 35.470 1.00 82.56 79 ALA A CA 1
ATOM 599 C C . ALA A 1 79 ? 11.970 -30.791 35.556 1.00 82.56 79 ALA A C 1
ATOM 601 O O . ALA A 1 79 ? 10.820 -31.222 35.437 1.00 82.56 79 ALA A O 1
ATOM 602 N N . ALA A 1 80 ? 12.233 -29.483 35.647 1.00 82.31 80 ALA A N 1
ATOM 603 C CA . ALA A 1 80 ? 11.193 -28.456 35.617 1.00 82.31 80 ALA A CA 1
ATOM 604 C C . ALA A 1 80 ? 10.387 -28.490 34.304 1.00 82.31 80 ALA A C 1
ATOM 606 O O . ALA A 1 80 ? 9.154 -28.467 34.327 1.00 82.31 80 ALA A O 1
ATOM 607 N N . TYR A 1 81 ? 11.055 -28.635 33.151 1.00 78.25 81 TYR A N 1
ATOM 608 C CA . TYR A 1 81 ? 10.370 -28.800 31.863 1.00 78.25 81 TYR A CA 1
ATOM 609 C C . TYR A 1 81 ? 9.579 -30.110 31.771 1.00 78.25 81 TYR A C 1
ATOM 611 O O . TYR A 1 81 ? 8.463 -30.105 31.248 1.00 78.25 81 TYR A O 1
ATOM 619 N N . LYS A 1 82 ? 10.101 -31.225 32.305 1.00 79.12 82 LYS A N 1
ATOM 620 C CA . LYS A 1 82 ? 9.360 -32.497 32.385 1.00 79.12 82 LYS A CA 1
ATOM 621 C C . LYS A 1 82 ? 8.079 -32.340 33.208 1.00 79.12 82 LYS A C 1
ATOM 623 O O . LYS A 1 82 ? 7.032 -32.830 32.794 1.00 79.12 82 LYS A O 1
ATOM 628 N N . GLN A 1 83 ? 8.135 -31.614 34.324 1.00 80.56 83 GLN A N 1
ATOM 629 C CA . GLN A 1 83 ? 6.971 -31.348 35.169 1.00 80.56 83 GLN A CA 1
ATOM 630 C C . GLN A 1 83 ? 5.944 -30.439 34.475 1.00 80.56 83 GLN A C 1
ATOM 632 O O . GLN A 1 83 ? 4.746 -30.725 34.500 1.00 80.56 83 GLN A O 1
ATOM 637 N N . GLN A 1 84 ? 6.393 -29.378 33.797 1.00 78.75 84 GLN A N 1
ATOM 638 C CA . GLN A 1 84 ? 5.509 -28.532 32.988 1.00 78.75 84 GLN A CA 1
ATOM 639 C C . GLN A 1 84 ? 4.831 -29.332 31.873 1.00 78.75 84 GLN A C 1
ATOM 641 O O . GLN A 1 84 ? 3.623 -29.201 31.669 1.00 78.75 84 GLN A O 1
ATOM 646 N N . LEU A 1 85 ? 5.577 -30.199 31.184 1.00 72.75 85 LEU A N 1
ATOM 647 C CA . LEU A 1 85 ? 5.014 -31.033 30.131 1.00 72.75 85 LEU A CA 1
ATOM 648 C C . LEU A 1 85 ? 4.032 -32.066 30.686 1.00 72.75 85 LEU A C 1
ATOM 650 O O . LEU A 1 85 ? 3.003 -32.288 30.059 1.00 72.75 85 LEU A O 1
ATOM 654 N N . ALA A 1 86 ? 4.280 -32.648 31.862 1.00 72.44 86 ALA A N 1
ATOM 655 C CA . ALA A 1 86 ? 3.322 -33.534 32.526 1.00 72.44 86 ALA A CA 1
ATOM 656 C C . ALA A 1 86 ? 1.990 -32.814 32.823 1.00 72.44 86 ALA A C 1
ATOM 658 O O . ALA A 1 86 ? 0.918 -33.350 32.541 1.00 72.44 86 ALA A O 1
ATOM 659 N N . ASN A 1 87 ? 2.048 -31.556 33.279 1.00 73.69 87 ASN A N 1
ATOM 660 C CA . ASN A 1 87 ? 0.858 -30.729 33.516 1.00 73.69 87 ASN A CA 1
ATOM 661 C C . ASN A 1 87 ? 0.092 -30.397 32.225 1.00 73.69 87 ASN A C 1
ATOM 663 O O . ASN A 1 87 ? -1.138 -30.337 32.226 1.00 73.69 87 ASN A O 1
ATOM 667 N N . VAL A 1 88 ? 0.804 -30.175 31.116 1.00 68.25 88 VAL A N 1
ATOM 668 C CA . VAL A 1 88 ? 0.190 -29.988 29.792 1.00 68.25 88 VAL A CA 1
ATOM 669 C C . VAL A 1 88 ? -0.405 -31.308 29.295 1.00 68.25 88 VAL A C 1
ATOM 671 O O . VAL A 1 88 ? -1.546 -31.333 28.850 1.00 68.25 88 VAL A O 1
ATOM 674 N N . THR A 1 89 ? 0.307 -32.421 29.452 1.00 66.56 89 THR A N 1
ATOM 675 C CA . THR A 1 89 ? -0.125 -33.764 29.037 1.00 66.56 89 THR A CA 1
ATOM 676 C C . THR A 1 89 ? -1.456 -34.153 29.679 1.00 66.56 89 THR A C 1
ATOM 678 O O . THR A 1 89 ? -2.359 -34.603 28.981 1.00 66.56 89 THR A O 1
ATOM 681 N N . ALA A 1 90 ? -1.645 -33.863 30.971 1.00 66.56 90 ALA A N 1
ATOM 682 C CA . ALA A 1 90 ? -2.916 -34.089 31.665 1.00 66.56 90 ALA A CA 1
ATOM 683 C C . ALA A 1 90 ? -4.108 -33.340 31.028 1.00 66.56 90 ALA A C 1
ATOM 685 O O . ALA A 1 90 ? -5.235 -33.832 31.043 1.00 66.56 90 ALA A O 1
ATOM 686 N N . LYS A 1 91 ? -3.878 -32.165 30.420 1.00 68.44 91 LYS A N 1
ATOM 687 C CA . LYS A 1 91 ? -4.919 -31.385 29.723 1.00 68.44 91 LYS A CA 1
ATOM 688 C C . LYS A 1 91 ? -5.230 -31.929 28.326 1.00 68.44 91 LYS A C 1
ATOM 690 O O . LYS A 1 91 ? -6.358 -31.796 27.859 1.00 68.44 91 LYS A O 1
ATOM 695 N N . PHE A 1 92 ? -4.248 -32.547 27.672 1.00 66.06 92 PHE A N 1
ATOM 696 C CA . PHE A 1 92 ? -4.348 -33.064 26.302 1.00 66.06 92 PHE A CA 1
ATOM 697 C C . PHE A 1 92 ? -4.554 -34.586 26.232 1.00 66.06 92 PHE A C 1
ATOM 699 O O . PHE A 1 92 ? -4.694 -35.136 25.143 1.00 66.06 92 PHE A O 1
ATOM 706 N N . GLN A 1 93 ? -4.643 -35.271 27.373 1.00 64.44 93 GLN A N 1
ATOM 707 C CA . GLN A 1 93 ? -4.800 -36.727 27.472 1.00 64.44 93 GLN A CA 1
ATOM 708 C C . GLN A 1 93 ? -6.046 -37.264 26.744 1.00 64.44 93 GLN A C 1
ATOM 710 O O . GLN A 1 93 ? -6.068 -38.414 26.328 1.00 64.44 93 GLN A O 1
ATOM 715 N N . ARG A 1 94 ? -7.074 -36.423 26.547 1.00 65.75 94 ARG A N 1
ATOM 716 C CA . ARG A 1 94 ? -8.297 -36.759 25.790 1.00 65.75 94 ARG A CA 1
ATOM 717 C C . ARG A 1 94 ? -8.153 -36.624 24.268 1.00 65.75 94 ARG A C 1
ATOM 719 O O . ARG A 1 94 ? -9.063 -37.017 23.551 1.00 65.75 94 ARG A O 1
ATOM 726 N N . LEU A 1 95 ? -7.067 -36.013 23.790 1.00 64.94 95 LEU A N 1
ATOM 727 C CA . LEU A 1 95 ? -6.871 -35.645 22.383 1.00 64.94 95 LEU A CA 1
ATOM 728 C C . LEU A 1 95 ? -5.899 -36.569 21.642 1.00 64.94 95 LEU A C 1
ATOM 730 O O . LEU A 1 95 ? -5.897 -36.559 20.415 1.00 64.94 95 LEU A O 1
ATOM 734 N N . LEU A 1 96 ? -5.090 -37.355 22.358 1.00 62.25 96 LEU A N 1
ATOM 735 C CA . LEU A 1 96 ? -4.122 -38.281 21.769 1.00 62.25 96 LEU A CA 1
ATOM 736 C C . LEU A 1 96 ? -4.195 -39.659 22.451 1.00 62.25 96 LEU A C 1
ATOM 738 O O . LEU A 1 96 ? -4.298 -39.706 23.681 1.00 62.25 96 LEU A O 1
ATOM 742 N N . PRO A 1 97 ? -4.118 -40.766 21.688 1.00 69.25 97 PRO A N 1
ATOM 743 C CA . PRO A 1 97 ? -3.992 -42.121 22.222 1.00 69.25 97 PRO A CA 1
ATOM 744 C C . PRO A 1 97 ? -2.793 -42.289 23.168 1.00 69.25 97 PRO A C 1
ATOM 746 O O . PRO A 1 97 ? -1.755 -41.649 23.012 1.00 69.25 97 PRO A O 1
ATOM 749 N N . GLU A 1 98 ? -2.898 -43.217 24.122 1.00 67.88 98 GLU A N 1
ATOM 750 C CA . GLU A 1 98 ? -1.850 -43.503 25.120 1.00 67.88 98 GLU A CA 1
ATOM 751 C C . GLU A 1 98 ? -0.489 -43.866 24.490 1.00 67.88 98 GLU A C 1
ATOM 753 O O . GLU A 1 98 ? 0.563 -43.495 25.009 1.00 67.88 98 GLU A O 1
ATOM 758 N N . GLN A 1 99 ? -0.505 -44.516 23.324 1.00 67.25 99 GLN A N 1
ATOM 759 C CA . GLN A 1 99 ? 0.693 -44.892 22.564 1.00 67.25 99 GLN A CA 1
ATOM 760 C C . GLN A 1 99 ? 1.483 -43.675 22.045 1.00 67.25 99 GLN A C 1
ATOM 762 O O . GLN A 1 99 ? 2.712 -43.714 22.010 1.00 67.25 99 GLN A O 1
ATOM 767 N N . ASP A 1 100 ? 0.814 -42.567 21.712 1.00 66.62 100 ASP A N 1
ATOM 768 C CA . ASP A 1 100 ? 1.484 -41.344 21.249 1.00 66.62 100 ASP A CA 1
ATOM 769 C C . ASP A 1 100 ? 2.130 -40.581 22.412 1.00 66.62 100 ASP A C 1
ATOM 771 O O . ASP A 1 100 ? 3.189 -39.968 22.262 1.00 66.62 100 ASP A O 1
ATOM 775 N N . TRP A 1 101 ? 1.546 -40.675 23.609 1.00 70.00 101 TRP A N 1
ATOM 776 C CA . TRP A 1 101 ? 2.151 -40.125 24.822 1.00 70.00 101 TRP A CA 1
ATOM 777 C C . TRP A 1 101 ? 3.410 -40.880 25.240 1.00 70.00 101 TRP A C 1
ATOM 779 O O . TRP A 1 101 ? 4.375 -40.249 25.677 1.00 70.00 101 TRP A O 1
ATOM 789 N N . GLN A 1 102 ? 3.452 -42.199 25.031 1.00 68.81 102 GLN A N 1
ATOM 790 C CA . GLN A 1 102 ? 4.665 -42.989 25.253 1.00 68.81 102 GLN A CA 1
ATOM 791 C C . GLN A 1 102 ? 5.831 -42.495 24.384 1.00 68.81 102 GLN A C 1
ATOM 793 O O . GLN A 1 102 ? 6.945 -42.377 24.893 1.00 68.81 102 GLN A O 1
ATOM 798 N N . LEU A 1 103 ? 5.579 -42.094 23.130 1.00 65.62 103 LEU A N 1
ATOM 799 C CA . LEU A 1 103 ? 6.605 -41.521 22.246 1.00 65.62 103 LEU A CA 1
ATOM 800 C C . LEU A 1 103 ? 7.165 -40.193 22.776 1.00 65.62 103 LEU A C 1
ATOM 802 O O . LEU A 1 103 ? 8.366 -39.937 22.676 1.00 65.62 103 LEU A O 1
ATOM 806 N N . VAL A 1 104 ? 6.314 -39.345 23.358 1.00 67.50 104 VAL A N 1
ATOM 807 C CA . VAL A 1 104 ? 6.735 -38.069 23.961 1.00 67.50 104 VAL A CA 1
ATOM 808 C C . VAL A 1 104 ? 7.591 -38.315 25.206 1.00 67.50 104 VAL A C 1
ATOM 810 O O . VAL A 1 104 ? 8.642 -37.690 25.375 1.00 67.50 104 VAL A O 1
ATOM 813 N N . THR A 1 105 ? 7.183 -39.253 26.063 1.00 69.44 105 THR A N 1
ATOM 814 C CA . THR A 1 105 ? 7.953 -39.649 27.249 1.00 69.44 105 THR A CA 1
ATOM 815 C C . THR A 1 105 ? 9.296 -40.275 26.868 1.00 69.44 105 THR A C 1
ATOM 817 O O . THR A 1 105 ? 10.324 -39.931 27.452 1.00 69.44 105 THR A O 1
ATOM 820 N N . GLU A 1 106 ? 9.321 -41.137 25.852 1.00 72.12 106 GLU A N 1
ATOM 821 C CA . GLU A 1 106 ? 10.544 -41.748 25.330 1.00 72.12 106 GLU A CA 1
ATOM 822 C C . GLU A 1 106 ? 11.486 -40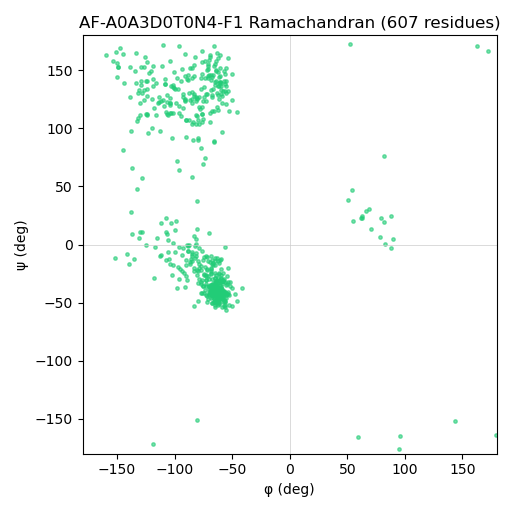.693 24.732 1.00 72.12 106 GLU A C 1
ATOM 824 O O . GLU A 1 106 ? 12.677 -40.689 25.034 1.00 72.12 106 GLU A O 1
ATOM 829 N N . ALA A 1 107 ? 10.966 -39.723 23.972 1.00 68.56 107 ALA A N 1
ATOM 830 C CA . ALA A 1 107 ? 11.757 -38.613 23.444 1.00 68.56 107 ALA A CA 1
ATOM 831 C C . ALA A 1 107 ? 12.410 -37.777 24.559 1.00 68.56 107 ALA A C 1
ATOM 833 O O . ALA A 1 107 ? 13.585 -37.421 24.458 1.00 68.56 107 ALA A O 1
ATOM 834 N N . LEU A 1 108 ? 11.688 -37.501 25.649 1.00 69.94 108 LEU A N 1
ATOM 835 C CA . LEU A 1 108 ? 12.240 -36.802 26.811 1.00 69.94 108 LEU A CA 1
ATOM 836 C C . LEU A 1 108 ? 13.303 -37.616 27.550 1.00 69.94 108 LEU A C 1
ATOM 838 O O . LEU A 1 108 ? 14.284 -37.048 28.033 1.00 69.94 108 LEU A O 1
ATOM 842 N N . ASN A 1 109 ? 13.119 -38.930 27.656 1.00 75.81 109 ASN A N 1
ATOM 843 C CA . ASN A 1 109 ? 14.110 -39.821 28.254 1.00 75.81 109 ASN A CA 1
ATOM 844 C C . ASN A 1 109 ? 15.367 -39.908 27.383 1.00 75.81 109 ASN A C 1
ATOM 846 O O . ASN A 1 109 ? 16.475 -39.827 27.906 1.00 75.81 109 ASN A O 1
ATOM 850 N N . ASN A 1 110 ? 15.199 -39.932 26.062 1.00 77.56 110 ASN A N 1
ATOM 851 C CA . ASN A 1 110 ? 16.297 -39.876 25.104 1.00 77.56 110 ASN A CA 1
ATOM 852 C C . ASN A 1 110 ? 17.072 -38.555 25.193 1.00 77.56 110 ASN A C 1
ATOM 854 O O . ASN A 1 110 ? 18.296 -38.572 25.129 1.00 77.56 110 ASN A O 1
ATOM 858 N N . VAL A 1 111 ? 16.394 -37.415 25.388 1.00 75.88 111 VAL A N 1
ATOM 859 C CA . VAL A 1 111 ? 17.060 -36.121 25.636 1.00 75.88 111 VAL A CA 1
ATOM 860 C C . VAL A 1 111 ? 17.773 -36.113 26.989 1.00 75.88 111 VAL A C 1
ATOM 862 O O . VAL A 1 111 ? 18.889 -35.609 27.071 1.00 75.88 111 VAL A O 1
ATOM 865 N N . ALA A 1 112 ? 17.170 -36.684 28.036 1.00 77.38 112 ALA A N 1
ATOM 866 C CA . ALA A 1 112 ? 17.782 -36.776 29.364 1.00 77.38 112 ALA A CA 1
ATOM 867 C C . ALA A 1 112 ? 19.047 -37.649 29.380 1.00 77.38 112 ALA A C 1
ATOM 869 O O . ALA A 1 112 ? 19.979 -37.354 30.123 1.00 77.38 112 ALA A O 1
ATOM 870 N N . ALA A 1 113 ? 19.093 -38.679 28.532 1.00 80.50 113 ALA A N 1
ATOM 871 C CA . ALA A 1 113 ? 20.250 -39.551 28.359 1.00 80.50 113 ALA A CA 1
ATOM 872 C C . ALA A 1 113 ? 21.404 -38.901 27.568 1.00 80.50 113 ALA A C 1
ATOM 874 O O . ALA A 1 113 ? 22.499 -39.461 27.521 1.00 80.50 113 ALA A O 1
ATOM 875 N N . LEU A 1 114 ? 21.190 -37.736 26.938 1.00 82.69 114 LEU A N 1
ATOM 876 C CA . LEU A 1 114 ? 22.263 -37.021 26.246 1.00 82.69 114 LEU A CA 1
ATOM 877 C C . LEU A 1 114 ? 23.269 -36.432 27.247 1.00 82.69 114 LEU A C 1
ATOM 879 O O . LEU A 1 114 ? 22.866 -35.948 28.313 1.00 82.69 114 LEU A O 1
ATOM 883 N N . PRO A 1 115 ? 24.566 -36.386 26.883 1.00 85.19 115 PRO A N 1
ATOM 884 C CA . PRO A 1 115 ? 25.574 -35.730 27.701 1.00 85.19 115 PRO A CA 1
ATOM 885 C C . PRO A 1 115 ? 25.225 -34.250 27.880 1.00 85.19 115 PRO A C 1
ATOM 887 O O . PRO A 1 115 ? 24.874 -33.554 26.919 1.00 85.19 115 PRO A O 1
ATOM 890 N N . TYR A 1 116 ? 25.303 -33.784 29.126 1.00 85.19 116 TYR A N 1
ATOM 891 C CA . TYR A 1 116 ? 25.158 -32.376 29.467 1.00 85.19 116 TYR A CA 1
ATOM 892 C C . TYR A 1 116 ? 26.481 -31.651 29.260 1.00 85.19 116 TYR A C 1
ATOM 894 O O . TYR A 1 116 ? 27.504 -32.058 29.808 1.00 85.19 116 TYR A O 1
ATOM 902 N N . TYR A 1 117 ? 26.435 -30.554 28.509 1.00 84.00 117 TYR A N 1
ATOM 903 C CA . TYR A 1 117 ? 27.550 -29.623 28.415 1.00 84.00 117 TYR A CA 1
ATOM 904 C C . TYR A 1 117 ? 27.167 -28.278 29.015 1.00 84.00 117 TYR A C 1
ATOM 906 O O . TYR A 1 117 ? 26.228 -27.613 28.564 1.00 84.00 117 TYR A O 1
ATOM 914 N N . GLN A 1 118 ? 27.938 -27.871 30.022 1.00 80.50 118 GLN A N 1
ATOM 915 C CA . GLN A 1 118 ? 27.841 -26.546 30.606 1.00 80.50 118 GLN A CA 1
ATOM 916 C C . GLN A 1 118 ? 28.418 -25.512 29.636 1.00 80.50 118 GLN A C 1
ATOM 918 O O . GLN A 1 118 ? 29.531 -25.659 29.127 1.00 80.50 118 GLN A O 1
ATOM 923 N N . GLN A 1 119 ? 27.636 -24.464 29.391 1.00 77.88 119 GLN A N 1
ATOM 924 C CA . GLN A 1 119 ? 28.018 -23.342 28.534 1.00 77.88 119 GLN A CA 1
ATOM 925 C C . GLN A 1 119 ? 29.162 -22.565 29.191 1.00 77.88 119 GLN A C 1
ATOM 927 O O . GLN A 1 119 ? 29.109 -22.295 30.391 1.00 77.88 119 GLN A O 1
ATOM 932 N N . GLY A 1 120 ? 30.192 -22.229 28.420 1.00 67.19 120 GLY A N 1
ATOM 933 C CA . GLY A 1 120 ? 31.444 -21.690 28.945 1.00 67.19 120 GLY A CA 1
ATOM 934 C C . GLY A 1 120 ? 32.579 -21.795 27.929 1.00 67.19 120 GLY A C 1
ATOM 935 O O . GLY A 1 120 ? 32.436 -22.416 26.878 1.00 67.19 120 GLY A O 1
ATOM 936 N N . VAL A 1 121 ? 33.719 -21.171 28.220 1.00 59.56 121 VAL A N 1
ATOM 937 C CA . VAL A 1 121 ? 34.835 -21.100 27.268 1.00 59.56 121 VAL A CA 1
ATOM 938 C C . VAL A 1 121 ? 35.585 -22.440 27.219 1.00 59.56 121 VAL A C 1
ATOM 940 O O . VAL A 1 121 ? 36.354 -22.770 28.117 1.00 59.56 121 VAL A O 1
ATOM 943 N N . HIS A 1 122 ? 35.380 -23.213 26.147 1.00 66.88 122 HIS A N 1
ATOM 944 C CA . HIS A 1 122 ? 36.098 -24.469 25.865 1.00 66.88 122 HIS A CA 1
ATOM 945 C C . HIS A 1 122 ? 37.246 -24.221 24.881 1.00 66.88 122 HIS A C 1
ATOM 947 O O . HIS A 1 122 ? 37.176 -24.560 23.697 1.00 66.88 122 HIS A O 1
ATOM 953 N N . GLU A 1 123 ? 38.297 -23.558 25.369 1.00 64.75 123 GLU A N 1
ATOM 954 C CA . GLU A 1 123 ? 39.361 -22.973 24.538 1.00 64.75 123 GLU A CA 1
ATOM 955 C C . GLU A 1 123 ? 40.059 -23.975 23.609 1.00 64.75 123 GLU A C 1
ATOM 957 O O . GLU A 1 123 ? 40.324 -23.653 22.451 1.00 64.75 123 GLU A O 1
ATOM 962 N N . SER A 1 124 ? 40.335 -25.194 24.077 1.00 70.62 124 SER A N 1
ATOM 963 C CA . SER A 1 124 ? 41.084 -26.202 23.313 1.00 70.62 124 SER A CA 1
ATOM 964 C C . SER A 1 124 ? 40.310 -26.725 22.095 1.00 70.62 124 SER A C 1
ATOM 966 O O . SER A 1 124 ? 40.872 -26.841 21.002 1.00 70.62 124 SER A O 1
ATOM 968 N N . GLU A 1 125 ? 39.012 -26.992 22.249 1.00 77.00 125 GLU A N 1
ATOM 969 C CA . GLU A 1 125 ? 38.148 -27.481 21.168 1.00 77.00 125 GLU A CA 1
ATOM 970 C C . GLU A 1 125 ? 37.827 -26.370 20.159 1.00 77.00 125 GLU A C 1
ATOM 972 O O . GLU A 1 125 ? 37.854 -26.592 18.942 1.00 77.00 125 GLU A O 1
ATOM 977 N N . ILE A 1 126 ? 37.599 -25.145 20.649 1.00 84.00 126 ILE A N 1
ATOM 978 C CA . ILE A 1 126 ? 37.396 -23.965 19.802 1.00 84.00 126 ILE A CA 1
ATOM 979 C C . ILE A 1 126 ? 38.673 -23.655 19.007 1.00 84.00 126 ILE A C 1
ATOM 981 O O . ILE A 1 126 ? 38.593 -23.394 17.804 1.00 84.00 126 ILE A O 1
ATOM 985 N N . ALA A 1 127 ? 39.856 -23.748 19.623 1.00 83.56 127 ALA A N 1
ATOM 986 C CA . ALA A 1 127 ? 41.136 -23.542 18.945 1.00 83.56 127 ALA A CA 1
ATOM 987 C C . ALA A 1 127 ? 41.346 -24.515 17.778 1.00 83.56 127 ALA A C 1
ATOM 989 O O . ALA A 1 127 ? 41.773 -24.097 16.697 1.00 83.56 127 ALA A O 1
ATOM 990 N N . GLY A 1 128 ? 40.990 -25.792 17.953 1.00 84.12 128 GLY A N 1
ATOM 991 C CA . GLY A 1 128 ? 41.017 -26.781 16.873 1.00 84.12 128 GLY A CA 1
ATOM 992 C C . GLY A 1 128 ? 40.129 -26.380 15.690 1.00 84.12 128 GLY A C 1
ATOM 993 O O . GLY A 1 128 ? 40.577 -26.386 14.537 1.00 84.12 128 GLY A O 1
ATOM 994 N N . LEU A 1 129 ? 38.899 -25.943 15.974 1.00 88.25 129 LEU A N 1
ATOM 995 C CA . LEU A 1 129 ? 37.926 -25.531 14.962 1.00 88.25 129 LEU A CA 1
ATOM 996 C C . LEU A 1 129 ? 38.332 -24.239 14.233 1.00 88.25 129 LEU A C 1
ATOM 998 O O . LEU A 1 129 ? 38.176 -24.139 13.014 1.00 88.25 129 LEU A O 1
ATOM 1002 N N . VAL A 1 130 ? 38.908 -23.268 14.947 1.00 88.44 130 VAL A N 1
ATOM 1003 C CA . VAL A 1 130 ? 39.439 -22.026 14.362 1.00 88.44 130 VAL A CA 1
ATOM 1004 C C . VAL A 1 130 ? 40.664 -22.311 13.484 1.00 88.44 130 VAL A C 1
ATOM 1006 O O . VAL A 1 130 ? 40.772 -21.767 12.382 1.00 88.44 130 VAL A O 1
ATOM 1009 N N . CYS A 1 131 ? 41.556 -23.216 13.903 1.00 85.69 131 CYS A N 1
ATOM 1010 C CA . CYS A 1 131 ? 42.677 -23.683 13.080 1.00 85.69 131 CYS A CA 1
ATOM 1011 C C . CYS A 1 131 ? 42.205 -24.382 11.799 1.00 85.69 131 CYS A C 1
ATOM 1013 O O . CYS A 1 131 ? 42.814 -24.223 10.738 1.00 85.69 131 CYS A O 1
ATOM 1015 N N . GLN A 1 132 ? 41.115 -25.146 11.871 1.00 87.38 132 GLN A N 1
ATOM 1016 C CA . GLN A 1 132 ? 40.502 -25.745 10.693 1.00 87.38 132 GLN A CA 1
ATOM 1017 C C . GLN A 1 132 ? 39.877 -24.676 9.784 1.00 87.38 132 GLN A C 1
ATOM 1019 O O . GLN A 1 132 ? 40.182 -24.643 8.596 1.00 87.38 132 GLN A O 1
ATOM 1024 N N . LEU A 1 133 ? 39.126 -23.720 10.343 1.00 90.56 133 LEU A N 1
ATOM 1025 C CA . LEU A 1 133 ? 38.521 -22.609 9.595 1.00 90.56 133 LEU A CA 1
ATOM 1026 C C . LEU A 1 133 ? 39.574 -21.786 8.843 1.00 90.56 133 LEU A C 1
ATOM 1028 O O . LEU A 1 133 ? 39.375 -21.417 7.684 1.00 90.56 133 LEU A O 1
ATOM 1032 N N . ARG A 1 134 ? 40.718 -21.532 9.485 1.00 90.25 134 ARG A N 1
ATOM 1033 C CA . ARG A 1 134 ? 41.861 -20.834 8.888 1.00 90.25 134 ARG A CA 1
ATOM 1034 C C . ARG A 1 134 ? 42.415 -21.560 7.659 1.00 90.25 134 ARG A C 1
ATOM 1036 O O . ARG A 1 134 ? 42.828 -20.888 6.714 1.00 90.25 134 ARG A O 1
ATOM 1043 N N . ARG A 1 135 ? 42.429 -22.897 7.669 1.00 85.50 135 ARG A N 1
ATOM 1044 C CA . ARG A 1 135 ? 42.907 -23.732 6.554 1.00 85.50 135 ARG A CA 1
ATOM 1045 C C . ARG A 1 135 ? 41.856 -23.873 5.453 1.00 85.50 135 ARG A C 1
ATOM 1047 O O . ARG A 1 135 ? 42.165 -23.630 4.292 1.00 85.50 135 ARG A O 1
ATOM 1054 N N . ASP A 1 136 ? 40.625 -24.200 5.826 1.00 87.31 136 ASP A N 1
ATOM 1055 C CA . ASP A 1 136 ? 39.558 -24.579 4.895 1.00 87.31 136 ASP A CA 1
ATOM 1056 C C . ASP A 1 136 ? 38.908 -23.354 4.230 1.00 87.31 136 ASP A C 1
ATOM 1058 O O . ASP A 1 136 ? 38.482 -23.397 3.073 1.00 87.31 136 ASP A O 1
ATOM 1062 N N . LYS A 1 137 ? 38.829 -22.235 4.960 1.00 86.44 137 LYS A N 1
ATOM 1063 C CA . LYS A 1 137 ? 38.179 -20.988 4.534 1.00 86.44 137 LYS A CA 1
ATOM 1064 C C . LYS A 1 137 ? 39.028 -19.761 4.908 1.00 86.44 137 LYS A C 1
ATOM 1066 O O . LYS A 1 137 ? 38.586 -18.905 5.680 1.00 86.44 137 LYS A O 1
ATOM 1071 N N . PRO A 1 138 ? 40.224 -19.594 4.312 1.00 81.94 138 PRO A N 1
ATOM 1072 C CA . PRO A 1 138 ? 41.183 -18.560 4.711 1.00 81.94 138 PRO A CA 1
ATOM 1073 C C . PRO A 1 138 ? 40.649 -17.129 4.555 1.00 81.94 138 PRO A C 1
ATOM 1075 O O . PRO A 1 138 ? 41.014 -16.251 5.334 1.00 81.94 138 PRO A O 1
ATOM 1078 N N . MET A 1 139 ? 39.767 -16.874 3.579 1.00 72.94 139 MET A N 1
ATOM 1079 C CA . MET A 1 139 ? 39.145 -15.555 3.397 1.00 72.94 139 MET A CA 1
ATOM 1080 C C . MET A 1 139 ? 38.104 -15.246 4.472 1.00 72.94 139 MET A C 1
ATOM 1082 O O . MET A 1 139 ? 38.128 -14.150 5.026 1.00 72.94 139 MET A O 1
ATOM 1086 N N . LEU A 1 140 ? 37.252 -16.217 4.815 1.00 81.12 140 LEU A N 1
ATOM 1087 C CA . LEU A 1 140 ? 36.282 -16.082 5.902 1.00 81.12 140 LEU A CA 1
ATOM 1088 C C . LEU A 1 140 ? 37.002 -15.867 7.237 1.00 81.12 140 LEU A C 1
ATOM 1090 O O . LEU A 1 140 ? 36.671 -14.931 7.959 1.00 81.12 140 LEU A O 1
ATOM 1094 N N . PHE A 1 141 ? 38.042 -16.662 7.515 1.00 89.06 141 PHE A N 1
ATOM 1095 C CA . PHE A 1 141 ? 38.889 -16.487 8.695 1.00 89.06 141 PHE A CA 1
ATOM 1096 C C . PHE A 1 141 ? 39.493 -15.077 8.758 1.00 89.06 141 PHE A C 1
ATOM 1098 O O . PHE A 1 141 ? 39.341 -14.402 9.766 1.00 89.06 141 PHE A O 1
ATOM 1105 N N . ARG A 1 142 ? 40.104 -14.582 7.670 1.00 80.56 142 ARG A N 1
ATOM 1106 C CA . ARG A 1 142 ? 40.683 -13.225 7.629 1.00 80.56 142 ARG A CA 1
ATOM 1107 C C . ARG A 1 142 ? 39.644 -12.134 7.871 1.00 80.56 142 ARG A C 1
ATOM 1109 O O . ARG A 1 142 ? 39.929 -11.182 8.589 1.00 80.56 142 ARG A O 1
ATOM 1116 N N . SER A 1 143 ? 38.457 -12.250 7.277 1.00 79.12 143 SER A N 1
ATOM 1117 C CA . SER A 1 143 ? 37.382 -11.278 7.490 1.00 79.12 143 SER A CA 1
ATOM 1118 C C . SER A 1 143 ? 36.895 -11.275 8.938 1.00 79.12 143 SER A C 1
ATOM 1120 O O . SER A 1 143 ? 36.688 -10.199 9.493 1.00 79.12 143 SER A O 1
ATOM 1122 N N . LEU A 1 144 ? 36.780 -12.448 9.566 1.00 83.69 144 LEU A N 1
ATOM 1123 C CA . LEU A 1 144 ? 36.454 -12.566 10.989 1.00 83.69 144 LEU A CA 1
ATOM 1124 C C . LEU A 1 144 ? 37.571 -11.982 11.863 1.00 83.69 144 LEU A C 1
ATOM 1126 O O . LEU A 1 144 ? 37.285 -11.158 12.723 1.00 83.69 144 LEU A O 1
ATOM 1130 N N . SER A 1 145 ? 38.836 -12.306 11.581 1.00 84.62 145 SER A N 1
ATOM 1131 C CA . SER A 1 145 ? 40.005 -11.776 12.293 1.00 84.62 145 SER A CA 1
ATOM 1132 C C . SER A 1 145 ? 40.065 -10.257 12.308 1.00 84.62 145 SER A C 1
ATOM 1134 O O . SER A 1 145 ? 40.330 -9.662 13.343 1.00 84.62 145 SER A O 1
ATOM 1136 N N . VAL A 1 146 ? 39.792 -9.615 11.173 1.00 78.25 146 VAL A N 1
ATOM 1137 C CA . VAL A 1 146 ? 39.783 -8.152 11.073 1.00 78.25 146 VAL A CA 1
ATOM 1138 C C . VAL A 1 146 ? 38.687 -7.536 11.945 1.00 78.25 146 VAL A C 1
ATOM 1140 O O . VAL A 1 146 ? 38.917 -6.517 12.591 1.00 78.25 146 VAL A O 1
ATOM 1143 N N . ILE A 1 147 ? 37.503 -8.151 11.970 1.00 78.44 147 ILE A N 1
ATOM 1144 C CA . ILE A 1 147 ? 36.376 -7.678 12.780 1.00 78.44 147 ILE A CA 1
ATOM 1145 C C . ILE A 1 147 ? 36.697 -7.847 14.271 1.00 78.44 147 ILE A C 1
ATOM 1147 O O . ILE A 1 147 ? 36.516 -6.903 15.038 1.00 78.44 147 ILE A O 1
ATOM 1151 N N . VAL A 1 148 ? 37.232 -9.007 14.655 1.00 82.62 148 VAL A N 1
ATOM 1152 C CA . VAL A 1 148 ? 37.634 -9.333 16.031 1.00 82.62 148 VAL A CA 1
ATOM 1153 C C . VAL A 1 148 ? 38.761 -8.414 16.533 1.00 82.62 148 VAL A C 1
ATOM 1155 O O . VAL A 1 148 ? 38.688 -7.921 17.657 1.00 82.62 148 VAL A O 1
ATOM 1158 N N . ASP A 1 149 ? 39.774 -8.124 15.706 1.00 77.06 149 ASP A N 1
ATOM 1159 C CA . ASP A 1 149 ? 40.905 -7.236 16.050 1.00 77.06 149 ASP A CA 1
ATOM 1160 C C . ASP A 1 149 ? 40.446 -5.772 16.214 1.00 77.06 149 ASP A C 1
ATOM 1162 O O . ASP A 1 149 ? 41.000 -5.024 17.014 1.00 77.06 149 ASP A O 1
ATOM 1166 N N . SER A 1 150 ? 39.392 -5.362 15.494 1.00 67.56 150 SER A N 1
ATOM 1167 C CA . SER A 1 150 ? 38.860 -3.989 15.519 1.00 67.56 150 SER A CA 1
ATOM 1168 C C . SER A 1 150 ? 37.922 -3.664 16.690 1.00 67.56 150 SER A C 1
ATOM 1170 O O . SER A 1 150 ? 37.523 -2.508 16.836 1.00 67.56 150 SER A O 1
ATOM 1172 N N . ALA A 1 151 ? 37.541 -4.656 17.499 1.00 65.81 151 ALA A N 1
ATOM 1173 C CA . A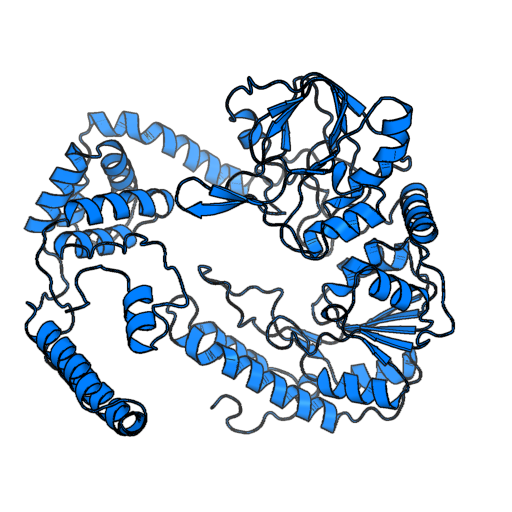LA A 1 151 ? 36.606 -4.479 18.604 1.00 65.81 151 ALA A CA 1
ATOM 1174 C C . ALA A 1 151 ? 37.329 -4.129 19.921 1.00 65.81 151 ALA A C 1
ATOM 1176 O O . ALA A 1 151 ? 38.199 -4.873 20.389 1.00 65.81 151 ALA A O 1
ATOM 1177 N N . GLU A 1 152 ? 36.933 -3.010 20.535 1.00 58.25 152 GLU A N 1
ATOM 1178 C CA . GLU A 1 152 ? 37.291 -2.639 21.909 1.00 58.25 152 GLU A CA 1
ATOM 1179 C C . GLU A 1 152 ? 36.388 -3.426 22.874 1.00 58.25 152 GLU A C 1
ATOM 1181 O O . GLU A 1 152 ? 35.202 -3.125 23.002 1.00 58.25 152 GLU A O 1
ATOM 1186 N N . GLN A 1 153 ? 36.912 -4.476 23.511 1.00 57.31 153 GLN A N 1
ATOM 1187 C CA . GLN A 1 153 ? 36.193 -5.251 24.531 1.00 57.31 153 GLN A CA 1
ATOM 1188 C C . GLN A 1 153 ? 37.107 -5.615 25.720 1.00 57.31 153 GLN A C 1
ATOM 1190 O O . GLN A 1 153 ? 38.322 -5.691 25.528 1.00 57.31 153 GLN A O 1
ATOM 1195 N N . PRO A 1 154 ? 36.532 -5.798 26.930 1.00 48.44 154 PRO A N 1
ATOM 1196 C CA . PRO A 1 154 ? 37.256 -6.040 28.185 1.00 48.44 154 PRO A CA 1
ATOM 1197 C C . PRO A 1 154 ? 37.936 -7.422 28.277 1.00 48.44 154 PRO A C 1
ATOM 1199 O O . PRO A 1 154 ? 37.538 -8.369 27.605 1.00 48.44 154 PRO A O 1
ATOM 1202 N N . ASP A 1 155 ? 38.934 -7.521 29.166 1.00 50.78 155 ASP A N 1
ATOM 1203 C CA . ASP A 1 155 ? 39.950 -8.587 29.335 1.00 50.78 155 ASP A CA 1
ATOM 1204 C C . ASP A 1 155 ? 39.473 -10.046 29.548 1.00 50.78 155 ASP A C 1
ATOM 1206 O O . ASP A 1 155 ? 40.307 -10.946 29.626 1.00 50.78 155 ASP A O 1
ATOM 1210 N N . TYR A 1 156 ? 38.171 -10.338 29.623 1.00 48.81 156 TYR A N 1
ATOM 1211 C CA . TYR A 1 156 ? 37.682 -11.669 30.034 1.00 48.81 156 TYR A CA 1
ATOM 1212 C C . TYR A 1 156 ? 37.717 -12.772 28.953 1.00 48.81 156 TYR A C 1
ATOM 1214 O O . TYR A 1 156 ? 37.425 -13.915 29.275 1.00 48.81 156 TYR A O 1
ATOM 1222 N N . ASP A 1 157 ? 38.118 -12.469 27.712 1.00 58.31 157 ASP A N 1
ATOM 1223 C CA . ASP A 1 157 ? 38.170 -13.433 26.586 1.00 58.31 157 ASP A CA 1
ATOM 1224 C C . ASP A 1 157 ? 39.455 -13.286 25.731 1.00 58.31 157 ASP A C 1
ATOM 1226 O O . ASP A 1 157 ? 39.487 -13.562 24.523 1.00 58.31 157 ASP A O 1
ATOM 1230 N N . ALA A 1 158 ? 40.546 -12.807 26.341 1.00 61.38 158 ALA A N 1
ATOM 1231 C CA . ALA A 1 158 ? 41.814 -12.537 25.651 1.00 61.38 158 ALA A CA 1
ATOM 1232 C C . ALA A 1 158 ? 42.400 -13.778 24.939 1.00 61.38 158 ALA A C 1
ATOM 1234 O O . ALA A 1 158 ? 43.013 -13.661 23.873 1.00 61.38 158 ALA A O 1
ATOM 1235 N N . SER A 1 159 ? 42.161 -14.972 25.485 1.00 67.62 159 SER A N 1
ATOM 1236 C CA . SER A 1 159 ? 42.612 -16.257 24.940 1.00 67.62 159 SER A CA 1
ATOM 1237 C C . SER A 1 159 ? 41.963 -16.586 23.589 1.00 67.62 159 SER A C 1
ATOM 1239 O O . SER A 1 159 ? 42.677 -16.871 22.627 1.00 67.62 159 SER A O 1
ATOM 1241 N N . LEU A 1 160 ? 40.637 -16.468 23.452 1.00 74.94 160 LEU A N 1
ATOM 1242 C CA . LEU A 1 160 ? 39.936 -16.700 22.181 1.00 74.94 160 LEU A CA 1
ATOM 1243 C C . LEU A 1 160 ? 40.257 -15.628 21.138 1.00 74.94 160 LEU A C 1
ATOM 1245 O O . LEU A 1 160 ? 40.401 -15.940 19.954 1.00 74.94 160 LEU A O 1
ATOM 1249 N N . LYS A 1 161 ? 40.438 -14.373 21.569 1.00 79.12 161 LYS A N 1
ATOM 1250 C CA . LYS A 1 161 ? 40.861 -13.279 20.684 1.00 79.12 161 LYS A CA 1
ATOM 1251 C C . LYS A 1 161 ? 42.219 -13.575 20.034 1.00 79.12 161 LYS A C 1
ATOM 1253 O O . LYS A 1 161 ? 42.373 -13.345 18.832 1.00 79.12 161 LYS A O 1
ATOM 1258 N N . SER A 1 162 ? 43.153 -14.176 20.780 1.00 80.25 162 SER A N 1
ATOM 1259 C CA . SER A 1 162 ? 44.481 -14.561 20.272 1.00 80.25 162 SER A CA 1
ATOM 1260 C C . SER A 1 162 ? 44.420 -15.557 19.100 1.00 80.25 162 SER A C 1
ATOM 1262 O O . SER A 1 162 ? 45.235 -15.504 18.175 1.00 80.25 162 SER A O 1
ATOM 1264 N N . LEU A 1 163 ? 43.386 -16.410 19.047 1.00 83.31 163 LEU A N 1
ATOM 1265 C CA . LEU A 1 163 ? 43.180 -17.378 17.960 1.00 83.31 163 LEU A CA 1
ATOM 1266 C C . LEU A 1 163 ? 42.878 -16.711 16.607 1.00 83.31 163 LEU A C 1
ATOM 1268 O O . LEU A 1 163 ? 42.981 -17.353 15.556 1.00 83.31 163 LEU A O 1
ATOM 1272 N N . PHE A 1 164 ? 42.524 -15.426 16.612 1.00 83.56 164 PHE A N 1
ATOM 1273 C CA . PHE A 1 164 ? 42.196 -14.644 15.426 1.00 83.56 164 PHE A CA 1
ATOM 1274 C C . PHE A 1 164 ? 43.290 -13.642 15.029 1.00 83.56 164 PHE A C 1
ATOM 1276 O O . PHE A 1 164 ? 43.113 -12.929 14.040 1.00 83.56 164 PHE A O 1
ATOM 1283 N N . GLU A 1 165 ? 44.438 -13.623 15.712 1.00 78.12 165 GLU A N 1
ATOM 1284 C CA . GLU A 1 165 ? 45.543 -12.719 15.382 1.00 78.12 165 GLU A CA 1
ATOM 1285 C C . GLU A 1 165 ? 46.158 -13.000 13.999 1.00 78.12 165 GLU A C 1
ATOM 1287 O O . GLU A 1 165 ? 46.407 -14.140 13.594 1.00 78.12 165 GLU A O 1
ATOM 1292 N N . LEU A 1 166 ? 46.429 -11.923 13.255 1.00 71.25 166 LEU A N 1
ATOM 1293 C CA . LEU A 1 166 ? 47.060 -11.965 11.934 1.00 71.25 166 LEU A CA 1
ATOM 1294 C C . LEU A 1 166 ? 48.549 -11.599 12.034 1.00 71.25 166 LEU A C 1
ATOM 1296 O O . LEU A 1 166 ? 48.916 -10.599 12.649 1.00 71.25 166 LEU A O 1
ATOM 1300 N N . SER A 1 167 ? 49.417 -12.355 11.348 1.00 60.09 167 SER A N 1
ATOM 1301 C CA . SER A 1 167 ? 50.850 -12.025 11.227 1.00 60.09 167 SER A CA 1
ATOM 1302 C C . SER A 1 167 ? 51.082 -10.621 10.629 1.00 60.09 167 SER A C 1
ATOM 1304 O O . SER A 1 167 ? 50.302 -10.158 9.790 1.00 60.09 167 SER A O 1
ATOM 1306 N N . ARG A 1 168 ? 52.178 -9.943 11.016 1.00 52.38 168 ARG A N 1
ATOM 1307 C CA . ARG A 1 168 ? 52.467 -8.538 10.639 1.00 52.38 168 ARG A CA 1
ATOM 1308 C C . ARG A 1 168 ? 52.422 -8.265 9.122 1.00 52.38 168 ARG A C 1
ATOM 1310 O O . ARG A 1 168 ? 51.988 -7.188 8.731 1.00 52.38 168 ARG A O 1
ATOM 1317 N N . GLY A 1 169 ? 52.783 -9.233 8.272 1.00 51.06 169 GLY A N 1
ATOM 1318 C CA . GLY A 1 169 ? 52.707 -9.105 6.805 1.00 51.06 169 GLY A CA 1
ATOM 1319 C C . GLY A 1 169 ? 51.287 -9.194 6.219 1.00 51.06 169 GLY A C 1
ATOM 1320 O O . GLY A 1 169 ? 51.014 -8.619 5.169 1.00 51.06 169 GLY A O 1
ATOM 1321 N N . ALA A 1 170 ? 50.351 -9.854 6.910 1.00 49.06 170 ALA A N 1
ATOM 1322 C CA . ALA A 1 170 ? 48.957 -9.999 6.474 1.00 49.06 170 ALA A CA 1
ATOM 1323 C C . ALA A 1 170 ? 48.078 -8.786 6.837 1.00 49.06 170 ALA A C 1
ATOM 1325 O O . ALA A 1 170 ? 47.047 -8.560 6.200 1.00 49.06 170 ALA A O 1
ATOM 1326 N N . ARG A 1 171 ? 48.503 -7.971 7.816 1.00 47.91 171 ARG A N 1
ATOM 1327 C CA . ARG A 1 171 ? 47.815 -6.730 8.221 1.00 47.91 171 ARG A CA 1
ATOM 1328 C C . ARG A 1 171 ? 47.786 -5.672 7.109 1.00 47.91 171 ARG A C 1
ATOM 1330 O O . ARG A 1 171 ? 46.807 -4.940 7.001 1.00 47.91 171 ARG A O 1
ATOM 1337 N N . TRP A 1 172 ? 48.803 -5.628 6.242 1.00 39.66 172 TRP A N 1
ATOM 1338 C CA . TRP A 1 172 ? 48.921 -4.606 5.191 1.00 39.66 172 TRP A CA 1
ATOM 1339 C C . TRP A 1 172 ? 47.971 -4.836 4.001 1.00 39.66 172 TRP A C 1
ATOM 1341 O O . TRP A 1 172 ? 47.384 -3.888 3.486 1.00 39.66 172 TRP A O 1
ATOM 1351 N N . PHE A 1 173 ? 47.719 -6.094 3.620 1.00 42.75 173 PHE A N 1
ATOM 1352 C CA . PHE A 1 173 ? 46.752 -6.427 2.560 1.00 42.75 173 PHE A CA 1
ATOM 1353 C C . PHE A 1 173 ? 45.289 -6.429 3.041 1.00 42.75 173 PHE A C 1
ATOM 1355 O O . PHE A 1 173 ? 44.377 -6.254 2.235 1.00 42.75 173 PHE A O 1
ATOM 1362 N N . ALA A 1 174 ? 45.046 -6.579 4.348 1.00 46.53 174 ALA A N 1
ATOM 1363 C CA . ALA A 1 174 ? 43.704 -6.596 4.937 1.00 46.53 174 ALA A CA 1
ATOM 1364 C C . ALA A 1 174 ? 43.137 -5.197 5.275 1.00 46.53 174 ALA A C 1
ATOM 1366 O O . ALA A 1 174 ? 41.939 -5.069 5.523 1.00 46.53 174 ALA A O 1
ATOM 1367 N N . ALA A 1 175 ? 43.963 -4.143 5.258 1.00 41.19 175 ALA A N 1
ATOM 1368 C CA . ALA A 1 175 ? 43.555 -2.775 5.599 1.00 41.19 175 ALA A CA 1
ATOM 1369 C C . ALA A 1 175 ? 42.980 -1.962 4.417 1.00 41.19 175 ALA A C 1
ATOM 1371 O O . ALA A 1 175 ? 42.313 -0.946 4.634 1.00 41.19 175 ALA A O 1
ATOM 1372 N N . LEU A 1 176 ? 43.167 -2.411 3.169 1.00 41.66 176 LEU A N 1
ATOM 1373 C CA . LEU A 1 176 ? 42.661 -1.716 1.975 1.00 41.66 176 LEU A CA 1
ATOM 1374 C C . LEU A 1 176 ? 41.123 -1.544 1.941 1.00 41.66 176 LEU A C 1
ATOM 1376 O O . LEU A 1 176 ? 40.666 -0.455 1.589 1.00 41.66 176 LEU A O 1
ATOM 1380 N N . PRO A 1 177 ? 40.295 -2.516 2.376 1.00 43.56 177 PRO A N 1
ATOM 1381 C CA . PRO A 1 177 ? 38.838 -2.341 2.400 1.00 43.56 177 PRO A CA 1
ATOM 1382 C C . PRO A 1 177 ? 38.320 -1.474 3.564 1.00 43.56 177 PRO A C 1
ATOM 1384 O O . PRO A 1 177 ? 37.188 -0.987 3.516 1.00 43.56 177 PRO A O 1
ATOM 1387 N N . LEU A 1 178 ? 39.116 -1.271 4.622 1.00 40.00 178 LEU A N 1
ATOM 1388 C CA . LEU A 1 178 ? 38.712 -0.531 5.828 1.00 40.00 178 LEU A CA 1
ATOM 1389 C C . LEU A 1 178 ? 39.138 0.937 5.807 1.00 40.00 178 LEU A C 1
ATOM 1391 O O . LEU A 1 178 ? 38.395 1.788 6.303 1.00 40.00 178 LEU A O 1
ATOM 1395 N N . PHE A 1 179 ? 40.248 1.263 5.142 1.00 36.25 179 PHE A N 1
ATOM 1396 C CA . PHE A 1 179 ? 40.627 2.657 4.903 1.00 36.25 179 PHE A CA 1
ATOM 1397 C C . PHE A 1 179 ? 39.609 3.374 3.998 1.00 36.25 179 PHE A C 1
ATOM 1399 O O . PHE A 1 179 ? 39.271 4.537 4.229 1.00 36.25 179 PHE A O 1
ATOM 1406 N N . PHE A 1 180 ? 39.012 2.648 3.043 1.00 36.34 180 PHE A N 1
ATOM 1407 C CA . PHE A 1 180 ? 37.889 3.155 2.252 1.00 36.34 180 PHE A CA 1
ATOM 1408 C C . PHE A 1 180 ? 36.616 3.355 3.089 1.00 36.34 180 PHE A C 1
ATOM 1410 O O . PHE A 1 180 ? 35.907 4.336 2.881 1.00 36.34 180 PHE A O 1
ATOM 1417 N N . LYS A 1 181 ? 36.341 2.509 4.094 1.00 40.44 181 LYS A N 1
ATOM 1418 C CA . LYS A 1 181 ? 35.133 2.638 4.932 1.00 40.44 181 LYS A CA 1
ATOM 1419 C C . LYS A 1 181 ? 35.206 3.738 5.991 1.00 40.44 181 LYS A C 1
ATOM 1421 O O . LYS A 1 181 ? 34.181 4.371 6.233 1.00 40.44 181 LYS A O 1
ATOM 1426 N N . ARG A 1 182 ? 36.374 4.024 6.579 1.00 32.78 182 ARG A N 1
ATOM 1427 C CA . ARG A 1 182 ? 36.502 5.106 7.578 1.00 32.78 182 ARG A CA 1
ATOM 1428 C C . ARG A 1 182 ? 36.356 6.489 6.933 1.00 32.78 182 ARG A C 1
ATOM 1430 O O . ARG A 1 182 ? 35.612 7.316 7.453 1.00 32.78 182 ARG A O 1
ATOM 1437 N N . LYS A 1 183 ? 36.900 6.683 5.720 1.00 30.84 183 LYS A N 1
ATOM 1438 C CA . LYS A 1 183 ? 36.566 7.864 4.905 1.00 30.84 183 LYS A CA 1
ATOM 1439 C C . LYS A 1 183 ? 35.102 7.872 4.460 1.00 30.84 183 LYS A C 1
ATOM 1441 O O . LYS A 1 183 ? 34.507 8.937 4.465 1.00 30.84 183 LYS A O 1
ATOM 1446 N N . LEU A 1 184 ? 34.483 6.731 4.138 1.00 34.84 184 LEU A N 1
ATOM 1447 C CA . LEU A 1 184 ? 33.051 6.673 3.793 1.00 34.84 184 LEU A CA 1
ATOM 1448 C C . LEU A 1 184 ? 32.112 6.972 4.976 1.00 34.84 184 LEU A C 1
ATOM 1450 O O . LEU A 1 184 ? 31.002 7.429 4.732 1.00 34.84 184 LEU A O 1
ATOM 1454 N N . GLY A 1 185 ? 32.525 6.747 6.227 1.00 32.34 185 GLY A N 1
ATOM 1455 C CA . GLY A 1 185 ? 31.745 7.057 7.434 1.00 32.34 185 GLY A CA 1
ATOM 1456 C C . GLY A 1 185 ? 31.649 8.558 7.719 1.00 32.34 185 GLY A C 1
ATOM 1457 O O . GLY A 1 185 ? 30.549 9.091 7.846 1.00 32.34 185 GLY A O 1
ATOM 1458 N N . GLU A 1 186 ? 32.777 9.269 7.703 1.00 29.53 186 GLU A N 1
ATOM 1459 C CA . GLU A 1 186 ? 32.794 10.734 7.874 1.00 29.53 186 GLU A CA 1
ATOM 1460 C C . GLU A 1 186 ? 32.261 11.470 6.637 1.00 29.53 186 GLU A C 1
ATOM 1462 O O . GLU A 1 186 ? 31.654 12.538 6.733 1.00 29.53 186 GLU A O 1
ATOM 1467 N N . VAL A 1 187 ? 32.385 10.849 5.463 1.00 31.09 187 VAL A N 1
ATOM 1468 C CA . VAL A 1 187 ? 31.731 11.301 4.236 1.00 31.09 187 VAL A CA 1
ATOM 1469 C C . VAL A 1 187 ? 30.221 11.018 4.274 1.00 31.09 187 VAL A C 1
ATOM 1471 O O . VAL A 1 187 ? 29.466 11.824 3.751 1.00 31.09 187 VAL A O 1
ATOM 1474 N N . ARG A 1 188 ? 29.720 9.969 4.941 1.00 34.53 188 ARG A N 1
ATOM 1475 C CA . ARG A 1 188 ? 28.271 9.669 5.027 1.00 34.53 188 ARG A CA 1
ATOM 1476 C C . ARG A 1 188 ? 27.481 10.646 5.893 1.00 34.53 188 ARG A C 1
ATOM 1478 O O . ARG A 1 188 ? 26.311 10.870 5.601 1.00 34.53 188 ARG A O 1
ATOM 1485 N N . GLN A 1 189 ? 28.109 11.278 6.883 1.00 34.09 189 GLN A N 1
ATOM 1486 C CA . GLN A 1 189 ? 27.447 12.302 7.701 1.00 34.09 189 GLN A CA 1
ATOM 1487 C C . GLN A 1 189 ? 27.594 13.724 7.126 1.00 34.09 189 GLN A C 1
ATOM 1489 O O . GLN A 1 189 ? 26.841 14.615 7.506 1.00 34.09 189 GLN A O 1
ATOM 1494 N N . LYS A 1 190 ? 28.491 13.931 6.144 1.00 30.75 190 LYS A N 1
ATOM 1495 C CA . LYS A 1 190 ? 28.687 15.222 5.450 1.00 30.75 190 LYS A CA 1
ATOM 1496 C C . LYS A 1 190 ? 28.385 15.224 3.934 1.00 30.75 190 LYS A C 1
ATOM 1498 O O . LYS A 1 190 ? 28.423 16.289 3.328 1.00 30.75 190 LYS A O 1
ATOM 1503 N N . ARG A 1 191 ? 28.017 14.095 3.298 1.00 29.66 191 ARG A N 1
ATOM 1504 C CA . ARG A 1 191 ? 27.637 14.005 1.859 1.00 29.66 191 ARG A CA 1
ATOM 1505 C C . ARG A 1 191 ? 26.154 13.782 1.558 1.00 29.66 191 ARG A C 1
ATOM 1507 O O . ARG A 1 191 ? 25.807 13.651 0.389 1.00 29.66 191 ARG A O 1
ATOM 1514 N N . HIS A 1 192 ? 25.251 13.898 2.531 1.00 34.72 192 HIS A N 1
ATOM 1515 C CA . HIS A 1 192 ? 23.828 14.106 2.204 1.00 34.72 192 HIS A CA 1
ATOM 1516 C C . HIS A 1 192 ? 23.519 15.508 1.622 1.00 34.72 192 HIS A C 1
ATOM 1518 O O . HIS A 1 192 ? 22.359 15.843 1.415 1.00 34.72 192 HIS A O 1
ATOM 1524 N N . VAL A 1 193 ? 24.547 16.305 1.289 1.00 31.61 193 VAL A N 1
ATOM 1525 C CA . VAL A 1 193 ? 24.423 17.637 0.659 1.00 31.61 193 VAL A CA 1
ATOM 1526 C C . VAL A 1 193 ? 25.013 17.692 -0.766 1.00 31.61 193 VAL A C 1
ATOM 1528 O O . VAL A 1 193 ? 24.999 18.740 -1.396 1.00 31.61 193 VAL A O 1
ATOM 1531 N N . SER A 1 194 ? 25.455 16.570 -1.347 1.00 31.61 194 SER A N 1
ATOM 1532 C CA . SER A 1 194 ? 25.794 16.521 -2.783 1.00 31.61 194 SER A CA 1
ATOM 1533 C C . SER A 1 194 ? 25.098 15.357 -3.483 1.00 31.61 194 SER A C 1
ATOM 1535 O O . SER A 1 194 ? 25.722 14.470 -4.056 1.00 31.61 194 SER A O 1
ATOM 1537 N N . ALA A 1 195 ? 23.770 15.339 -3.397 1.00 36.56 195 ALA A N 1
ATOM 1538 C CA . ALA A 1 195 ? 22.970 14.777 -4.473 1.00 36.56 195 ALA A CA 1
ATOM 1539 C C . ALA A 1 195 ? 22.787 15.907 -5.487 1.00 36.56 195 ALA A C 1
ATOM 1541 O O . ALA A 1 195 ? 22.434 17.021 -5.091 1.00 36.56 195 ALA A O 1
ATOM 1542 N N . HIS A 1 196 ? 23.032 15.650 -6.772 1.00 35.50 196 HIS A N 1
ATOM 1543 C CA . HIS A 1 196 ? 22.492 16.509 -7.820 1.00 35.50 196 HIS A CA 1
ATOM 1544 C C . HIS A 1 196 ? 21.020 16.778 -7.488 1.00 35.50 196 HIS A C 1
ATOM 1546 O O . HIS A 1 196 ? 20.210 15.853 -7.413 1.00 35.50 196 HIS A O 1
ATOM 1552 N N . LYS A 1 197 ? 20.699 18.041 -7.188 1.00 32.09 197 LYS A N 1
ATOM 1553 C CA . LYS A 1 197 ? 19.322 18.509 -7.062 1.00 32.09 197 LYS A CA 1
ATOM 1554 C C . LYS A 1 197 ? 18.720 18.403 -8.457 1.00 32.09 197 LYS A C 1
ATOM 1556 O O . LYS A 1 197 ? 18.817 19.344 -9.234 1.00 32.09 197 LYS A O 1
ATOM 1561 N N . SER A 1 198 ? 18.165 17.245 -8.790 1.00 42.62 198 SER A N 1
ATOM 1562 C CA . SER A 1 198 ? 17.430 17.095 -10.035 1.00 42.62 198 SER A CA 1
ATOM 1563 C C . SER A 1 198 ? 16.064 17.756 -9.856 1.00 42.62 198 SER A C 1
ATOM 1565 O O . SER A 1 198 ? 15.281 17.389 -8.977 1.00 42.62 198 SER A O 1
ATOM 1567 N N . THR A 1 199 ? 15.788 18.777 -10.663 1.00 44.16 199 THR A N 1
ATOM 1568 C CA . THR A 1 199 ? 14.494 19.468 -10.766 1.00 44.16 199 THR A CA 1
ATOM 1569 C C . THR A 1 199 ? 13.517 18.682 -11.647 1.00 44.16 199 THR A C 1
ATOM 1571 O O . THR A 1 199 ? 12.751 19.268 -12.408 1.00 44.16 199 THR A O 1
ATOM 1574 N N . LEU A 1 200 ? 13.543 17.346 -11.564 1.00 56.94 200 LEU A N 1
ATOM 1575 C CA . LEU A 1 200 ? 12.633 16.454 -12.281 1.00 56.94 200 LEU A CA 1
ATOM 1576 C C . LEU A 1 200 ? 11.200 16.657 -11.774 1.00 56.94 200 LEU A C 1
ATOM 1578 O O . LEU A 1 200 ? 10.743 15.998 -10.841 1.00 56.94 200 LEU A O 1
ATOM 1582 N N . GLN A 1 201 ? 10.491 17.596 -12.395 1.00 57.59 201 GLN A N 1
ATOM 1583 C CA . GLN A 1 201 ? 9.038 17.660 -12.339 1.00 57.59 201 GLN A CA 1
ATOM 1584 C C . GLN A 1 201 ? 8.453 16.704 -13.385 1.00 57.59 201 GLN A C 1
ATOM 1586 O O . GLN A 1 201 ? 9.043 16.549 -14.461 1.00 57.59 201 GLN A O 1
ATOM 1591 N N . PRO A 1 202 ? 7.307 16.057 -13.101 1.00 59.62 202 PRO A N 1
ATOM 1592 C CA . PRO A 1 202 ? 6.581 15.320 -14.123 1.00 59.62 202 PRO A CA 1
ATOM 1593 C C . PRO A 1 202 ? 6.314 16.224 -15.337 1.00 59.62 202 PRO A C 1
ATOM 1595 O O . PRO A 1 202 ? 5.879 17.365 -15.162 1.00 59.62 202 PRO A O 1
ATOM 1598 N N . PRO A 1 203 ? 6.594 15.764 -16.564 1.00 66.00 203 PRO A N 1
ATOM 1599 C CA . PRO A 1 203 ? 6.406 16.588 -17.749 1.00 66.00 203 PRO A CA 1
ATOM 1600 C C . PRO A 1 203 ? 4.923 16.792 -18.056 1.00 66.00 203 PRO A C 1
ATOM 1602 O O . PRO A 1 203 ? 4.083 15.945 -17.759 1.00 66.00 203 PRO A O 1
ATOM 1605 N N . ALA A 1 204 ? 4.614 17.905 -18.722 1.00 66.94 204 ALA A N 1
ATOM 1606 C CA . ALA A 1 204 ? 3.251 18.201 -19.144 1.00 66.94 204 ALA A CA 1
ATOM 1607 C C . ALA A 1 204 ? 2.746 17.226 -20.223 1.00 66.94 204 ALA A C 1
ATOM 1609 O O . ALA A 1 204 ? 1.619 16.768 -20.114 1.00 66.94 204 ALA A O 1
ATOM 1610 N N . SER A 1 205 ? 3.587 16.886 -21.211 1.00 75.81 205 SER A N 1
ATOM 1611 C CA . SER A 1 205 ? 3.228 16.041 -22.363 1.00 75.81 205 SER A CA 1
ATOM 1612 C C . SER A 1 205 ? 3.434 14.548 -22.106 1.00 75.81 205 SER A C 1
ATOM 1614 O O . SER A 1 205 ? 4.403 14.157 -21.450 1.00 75.81 205 SER A O 1
ATOM 1616 N N . LEU A 1 206 ? 2.570 13.710 -22.694 1.00 81.19 206 LEU A N 1
ATOM 1617 C CA . LEU A 1 206 ? 2.707 12.244 -22.718 1.00 81.19 206 LEU A CA 1
ATOM 1618 C C . LEU A 1 206 ? 3.501 11.707 -23.921 1.00 81.19 206 LEU A C 1
ATOM 1620 O O . LEU A 1 206 ? 3.995 10.584 -23.869 1.00 81.19 206 LEU A O 1
ATOM 1624 N N . ASN A 1 207 ? 3.679 12.486 -24.991 1.00 80.69 207 ASN A N 1
ATOM 1625 C CA . ASN A 1 207 ? 4.453 12.076 -26.173 1.00 80.69 207 ASN A CA 1
ATOM 1626 C C . ASN A 1 207 ? 5.950 12.348 -25.970 1.00 80.69 207 ASN A C 1
ATOM 1628 O O . ASN A 1 207 ? 6.575 13.107 -26.703 1.00 80.69 207 ASN A O 1
ATOM 1632 N N . ASN A 1 208 ? 6.514 11.752 -24.925 1.00 85.75 208 ASN A N 1
ATOM 1633 C CA . ASN A 1 208 ? 7.851 12.062 -24.417 1.00 85.75 208 ASN A CA 1
ATOM 1634 C C . ASN A 1 208 ? 8.731 10.816 -24.218 1.00 85.75 208 ASN A C 1
ATOM 1636 O O . ASN A 1 208 ? 9.785 10.895 -23.585 1.00 85.75 208 ASN A O 1
ATOM 1640 N N . ALA A 1 209 ? 8.293 9.661 -24.726 1.00 92.88 209 ALA A N 1
ATOM 1641 C CA . ALA A 1 209 ? 9.091 8.447 -24.694 1.00 92.88 209 ALA A CA 1
ATOM 1642 C C . ALA A 1 209 ? 10.319 8.603 -25.602 1.00 92.88 209 ALA A C 1
ATOM 1644 O O . ALA A 1 209 ? 10.196 8.922 -26.783 1.00 92.88 209 ALA A O 1
ATOM 1645 N N . VAL A 1 210 ? 11.503 8.340 -25.055 1.00 94.88 210 VAL A N 1
ATOM 1646 C CA . VAL A 1 210 ? 12.780 8.398 -25.771 1.00 94.88 210 VAL A CA 1
ATOM 1647 C C . VAL A 1 210 ? 13.242 6.984 -26.102 1.00 94.88 210 VAL A C 1
ATOM 1649 O O . VAL A 1 210 ? 13.177 6.084 -25.260 1.00 94.88 210 VAL A O 1
ATOM 1652 N N . LYS A 1 211 ? 13.719 6.787 -27.334 1.00 96.94 211 LYS A N 1
ATOM 1653 C CA . LYS A 1 211 ? 14.330 5.533 -27.780 1.00 96.94 211 LYS A CA 1
ATOM 1654 C C . LYS A 1 211 ? 15.794 5.472 -27.339 1.00 96.94 211 LYS A C 1
ATOM 1656 O O . LYS A 1 211 ? 16.594 6.314 -27.728 1.00 96.94 211 LYS A O 1
ATOM 1661 N N . VAL A 1 212 ? 16.145 4.427 -26.600 1.00 97.44 212 VAL A N 1
ATOM 1662 C CA . VAL A 1 212 ? 17.504 4.089 -26.169 1.00 97.44 212 VAL A CA 1
ATOM 1663 C C . VAL A 1 212 ? 17.934 2.807 -26.876 1.00 97.44 212 VAL A C 1
ATOM 1665 O O . VAL A 1 212 ? 17.257 1.781 -26.784 1.00 97.44 212 VAL A O 1
ATOM 1668 N N . THR A 1 213 ? 19.049 2.856 -27.600 1.00 96.75 213 THR A N 1
ATOM 1669 C CA . THR A 1 213 ? 19.569 1.703 -28.349 1.00 96.75 213 THR A CA 1
ATOM 1670 C C . THR A 1 213 ? 20.514 0.854 -27.504 1.00 96.75 213 THR A C 1
ATOM 1672 O O . THR A 1 213 ? 21.327 1.405 -26.764 1.00 96.75 213 THR A O 1
ATOM 1675 N N . ASN A 1 214 ? 20.466 -0.471 -27.668 1.00 96.06 214 ASN A N 1
ATOM 1676 C CA . ASN A 1 214 ? 21.324 -1.436 -26.964 1.00 96.06 214 ASN A CA 1
ATOM 1677 C C . ASN A 1 214 ? 21.272 -1.285 -25.434 1.00 96.06 214 ASN A C 1
ATOM 1679 O O . ASN A 1 214 ? 22.301 -1.248 -24.759 1.00 96.06 214 ASN A O 1
ATOM 1683 N N . ALA A 1 215 ? 20.059 -1.185 -24.892 1.00 97.06 215 ALA A N 1
ATOM 1684 C CA . ALA A 1 215 ? 19.835 -1.015 -23.464 1.00 97.06 215 ALA A CA 1
ATOM 1685 C C . ALA A 1 215 ? 19.915 -2.360 -22.726 1.00 97.06 215 ALA A C 1
ATOM 1687 O O . ALA A 1 215 ? 19.197 -3.307 -23.058 1.00 97.06 215 ALA A O 1
ATOM 1688 N N . ASP A 1 216 ? 20.748 -2.427 -21.692 1.00 97.75 216 ASP A N 1
ATOM 1689 C CA . ASP A 1 216 ? 20.796 -3.534 -20.744 1.00 97.75 216 ASP A CA 1
ATOM 1690 C C . ASP A 1 216 ? 19.680 -3.367 -19.711 1.00 97.75 216 ASP A C 1
ATOM 1692 O O . ASP A 1 216 ? 19.585 -2.348 -19.025 1.00 97.75 216 ASP A O 1
ATOM 1696 N N . ILE A 1 217 ? 18.849 -4.394 -19.572 1.00 97.44 217 ILE A N 1
ATOM 1697 C CA . ILE A 1 217 ? 17.801 -4.477 -18.561 1.00 97.44 217 ILE A CA 1
ATOM 1698 C C . ILE A 1 217 ? 18.283 -5.403 -17.457 1.00 97.44 217 ILE A C 1
ATOM 1700 O O . ILE A 1 217 ? 18.427 -6.611 -17.659 1.00 97.44 217 ILE A O 1
ATOM 1704 N N . ILE A 1 218 ? 18.510 -4.832 -16.281 1.00 96.38 218 ILE A N 1
ATOM 1705 C CA . ILE A 1 218 ? 18.937 -5.549 -15.087 1.00 96.38 218 ILE A CA 1
ATOM 1706 C C . ILE A 1 218 ? 17.705 -5.796 -14.203 1.00 96.38 218 ILE A C 1
ATOM 1708 O O . ILE A 1 218 ? 17.041 -4.830 -13.812 1.00 96.38 218 ILE A O 1
ATOM 1712 N N . PRO A 1 219 ? 17.372 -7.057 -13.865 1.00 94.69 219 PRO A N 1
ATOM 1713 C CA . PRO A 1 219 ? 16.240 -7.368 -12.993 1.00 94.69 219 PRO A CA 1
ATOM 1714 C C . PRO A 1 219 ? 16.449 -6.795 -11.584 1.00 94.69 219 PRO A C 1
ATOM 1716 O O . PRO A 1 219 ? 17.568 -6.456 -11.200 1.00 94.69 219 PRO A O 1
ATOM 1719 N N . GLN A 1 220 ? 15.386 -6.724 -10.777 1.00 94.25 220 GLN A N 1
ATOM 1720 C CA . GLN A 1 220 ? 15.547 -6.334 -9.374 1.00 94.25 220 GLN A CA 1
ATOM 1721 C C . GLN A 1 220 ? 16.359 -7.390 -8.607 1.00 94.25 220 GLN A C 1
ATOM 1723 O O . GLN A 1 220 ? 15.918 -8.524 -8.410 1.00 94.25 220 GLN A O 1
ATOM 1728 N N . LEU A 1 221 ? 17.543 -6.997 -8.149 1.00 91.75 221 LEU A N 1
ATOM 1729 C CA . LEU A 1 221 ? 18.476 -7.803 -7.375 1.00 91.75 221 LEU A CA 1
ATOM 1730 C C . LEU A 1 221 ? 18.020 -7.952 -5.915 1.00 91.75 221 LEU A C 1
ATOM 1732 O O . LEU A 1 221 ? 17.153 -7.236 -5.406 1.00 91.75 221 LEU A O 1
ATOM 1736 N N . SER A 1 222 ? 18.650 -8.891 -5.206 1.00 86.56 222 SER A N 1
ATOM 1737 C CA . SER A 1 222 ? 18.368 -9.158 -3.791 1.00 86.56 222 SER A CA 1
ATOM 1738 C C . SER A 1 222 ? 18.519 -7.897 -2.934 1.00 86.56 222 SER A C 1
ATOM 1740 O O . SER A 1 222 ? 19.495 -7.164 -3.065 1.00 86.56 222 SER A O 1
ATOM 1742 N N . GLY A 1 223 ? 17.579 -7.659 -2.019 1.00 84.75 223 GLY A N 1
ATOM 1743 C CA . GLY A 1 223 ? 17.577 -6.462 -1.170 1.00 84.75 223 GLY A CA 1
ATOM 1744 C C . GLY A 1 223 ? 17.063 -5.192 -1.858 1.00 84.75 223 GLY A C 1
ATOM 1745 O O . GLY A 1 223 ? 17.132 -4.126 -1.254 1.00 84.75 223 GLY A O 1
ATOM 1746 N N . SER A 1 224 ? 16.542 -5.289 -3.088 1.00 90.06 224 SER A N 1
ATOM 1747 C CA . SER A 1 224 ? 15.824 -4.187 -3.733 1.00 90.06 224 SER A CA 1
ATOM 1748 C C . SER A 1 224 ? 14.554 -3.829 -2.952 1.00 90.06 224 SER A C 1
ATOM 1750 O O . SER A 1 224 ? 13.729 -4.690 -2.635 1.00 90.06 224 SER A O 1
ATOM 1752 N N . THR A 1 225 ? 14.375 -2.544 -2.667 1.00 90.12 225 THR A N 1
ATOM 1753 C CA . THR A 1 225 ? 13.196 -1.980 -1.995 1.00 90.12 225 THR A CA 1
ATOM 1754 C C . THR A 1 225 ? 12.721 -0.737 -2.748 1.00 90.12 225 THR A C 1
ATOM 1756 O O . THR A 1 225 ? 13.491 -0.179 -3.528 1.00 90.12 225 THR A O 1
ATOM 1759 N N . PRO A 1 226 ? 11.501 -0.235 -2.497 1.00 90.00 226 PRO A N 1
ATOM 1760 C CA . PRO A 1 226 ? 11.045 1.005 -3.120 1.00 90.00 226 PRO A CA 1
ATOM 1761 C C . PRO A 1 226 ? 11.989 2.204 -2.904 1.00 90.00 226 PRO A C 1
ATOM 1763 O O . PRO A 1 226 ? 12.127 3.051 -3.782 1.00 90.00 226 PRO A O 1
ATOM 1766 N N . ALA A 1 227 ? 12.661 2.285 -1.750 1.00 89.62 227 ALA A N 1
ATOM 1767 C CA . ALA A 1 227 ? 13.610 3.359 -1.445 1.00 89.62 227 ALA A CA 1
ATOM 1768 C C . ALA A 1 227 ? 15.032 3.102 -1.978 1.00 89.62 227 ALA A C 1
ATOM 1770 O O . ALA A 1 227 ? 15.853 4.015 -1.980 1.00 89.62 227 ALA A O 1
ATOM 1771 N N . ARG A 1 228 ? 15.329 1.862 -2.379 1.00 91.69 228 ARG A N 1
ATOM 1772 C CA . ARG A 1 228 ? 16.645 1.395 -2.830 1.00 91.69 228 ARG A CA 1
ATOM 1773 C C . ARG A 1 228 ? 16.460 0.364 -3.936 1.00 91.69 228 ARG A C 1
ATOM 1775 O O . ARG A 1 228 ? 16.460 -0.843 -3.681 1.00 91.69 228 ARG A O 1
ATOM 1782 N N . LEU A 1 229 ? 16.238 0.840 -5.152 1.00 94.62 229 LEU A N 1
ATOM 1783 C CA . LEU A 1 229 ? 16.014 0.009 -6.322 1.00 94.62 229 LEU A CA 1
ATOM 1784 C C . LEU A 1 229 ? 17.356 -0.516 -6.843 1.00 94.62 229 LEU A C 1
ATOM 1786 O O . LEU A 1 229 ? 18.144 0.213 -7.443 1.00 94.62 229 LEU A O 1
ATOM 1790 N N . ARG A 1 230 ? 17.595 -1.812 -6.634 1.00 94.69 230 ARG A N 1
ATOM 1791 C CA . ARG A 1 230 ? 18.801 -2.516 -7.097 1.00 94.69 230 ARG A CA 1
ATOM 1792 C C . ARG A 1 230 ? 18.516 -3.211 -8.424 1.00 94.69 230 ARG A C 1
ATOM 1794 O O . ARG A 1 230 ? 18.451 -4.428 -8.474 1.00 94.69 230 ARG A O 1
ATOM 1801 N N . GLY A 1 231 ? 18.229 -2.452 -9.470 1.00 95.00 231 GLY A N 1
ATOM 1802 C CA . GLY A 1 231 ? 17.785 -2.954 -10.775 1.00 95.00 231 GLY A CA 1
ATOM 1803 C C . GLY A 1 231 ? 17.357 -1.787 -11.661 1.00 95.00 231 GLY A C 1
ATOM 1804 O O . GLY A 1 231 ? 17.227 -0.669 -11.168 1.00 95.00 231 GLY A O 1
ATOM 1805 N N . GLY A 1 232 ? 17.175 -2.007 -12.960 1.00 96.62 232 GLY A N 1
ATOM 1806 C CA . GLY A 1 232 ? 16.815 -0.928 -13.882 1.00 96.62 232 GLY A CA 1
ATOM 1807 C C . GLY A 1 232 ? 17.454 -1.060 -15.256 1.00 96.62 232 GLY A C 1
ATOM 1808 O O . GLY A 1 232 ? 17.730 -2.162 -15.725 1.00 96.62 232 GLY A O 1
ATOM 1809 N N . VAL A 1 233 ? 17.662 0.086 -15.902 1.00 97.38 233 VAL A N 1
ATOM 1810 C CA . VAL A 1 233 ? 18.207 0.187 -17.258 1.00 97.38 233 VAL A CA 1
ATOM 1811 C C . VAL A 1 233 ? 19.631 0.733 -17.200 1.00 97.38 233 VAL A C 1
ATOM 1813 O O . VAL A 1 233 ? 19.903 1.672 -16.452 1.00 97.38 233 VAL A O 1
ATOM 1816 N N . ARG A 1 234 ? 20.523 0.161 -18.008 1.00 95.88 234 ARG A N 1
ATOM 1817 C CA . ARG A 1 234 ? 21.886 0.644 -18.246 1.00 95.88 234 ARG A CA 1
ATOM 1818 C C . ARG A 1 234 ? 22.117 0.759 -19.752 1.00 95.88 234 ARG A C 1
ATOM 1820 O O . ARG A 1 234 ? 21.840 -0.178 -20.490 1.00 95.88 234 ARG A O 1
ATOM 1827 N N . ALA A 1 235 ? 22.631 1.892 -20.214 1.00 95.38 235 ALA A N 1
ATOM 1828 C CA . ALA A 1 235 ? 22.991 2.115 -21.614 1.00 95.38 235 ALA A CA 1
ATOM 1829 C C . ALA A 1 235 ? 24.146 3.121 -21.700 1.00 95.38 235 ALA A C 1
ATOM 1831 O O . ALA A 1 235 ? 24.430 3.807 -20.719 1.00 95.38 235 ALA A O 1
ATOM 1832 N N . LYS A 1 236 ? 24.798 3.215 -22.869 1.00 91.00 236 LYS A N 1
ATOM 1833 C CA . LYS A 1 236 ? 25.864 4.203 -23.118 1.00 91.00 236 LYS A CA 1
ATOM 1834 C C . LYS A 1 236 ? 25.352 5.636 -22.946 1.00 91.00 236 LYS A C 1
ATOM 1836 O O . LYS A 1 236 ? 26.011 6.455 -22.320 1.00 91.00 236 LYS A O 1
ATOM 1841 N N . GLU A 1 237 ? 24.168 5.904 -23.487 1.00 91.94 237 GLU A N 1
ATOM 1842 C CA . GLU A 1 237 ? 23.451 7.168 -23.355 1.00 91.94 237 GLU A CA 1
ATOM 1843 C C . GLU A 1 237 ? 22.076 6.859 -22.770 1.00 91.94 237 GLU A C 1
ATOM 1845 O O . GLU A 1 237 ? 21.256 6.191 -23.402 1.00 91.94 237 GLU A O 1
ATOM 1850 N N . LEU A 1 238 ? 21.845 7.288 -21.530 1.00 94.19 238 LEU A N 1
ATOM 1851 C CA . LEU A 1 238 ? 20.602 7.041 -20.813 1.00 94.19 238 LEU A CA 1
ATOM 1852 C C . LEU A 1 238 ? 20.089 8.361 -20.223 1.00 94.19 238 LEU A C 1
ATOM 1854 O O . LEU A 1 238 ? 20.807 8.981 -19.438 1.00 94.19 238 LEU A O 1
ATOM 1858 N N . PRO A 1 239 ? 18.864 8.800 -20.566 1.00 93.44 239 PRO A N 1
ATOM 1859 C CA . PRO A 1 239 ? 18.265 9.969 -19.935 1.00 93.44 239 PRO A CA 1
ATOM 1860 C C . PRO A 1 239 ? 18.107 9.767 -18.425 1.00 93.44 239 PRO A C 1
ATOM 1862 O O . PRO A 1 239 ? 17.682 8.695 -17.993 1.00 93.44 239 PRO A O 1
ATOM 1865 N N . GLU A 1 240 ? 18.366 10.806 -17.624 1.00 93.12 240 GLU A N 1
ATOM 1866 C CA . GLU A 1 240 ? 18.307 10.719 -16.155 1.00 93.12 240 GLU A CA 1
ATOM 1867 C C . GLU A 1 240 ? 16.954 10.162 -15.669 1.00 93.12 240 GLU A C 1
ATOM 1869 O O . GLU A 1 240 ? 16.915 9.253 -14.841 1.00 93.12 240 GLU A O 1
ATOM 1874 N N . PHE A 1 241 ? 15.841 10.614 -16.261 1.00 93.62 241 PHE A N 1
ATOM 1875 C CA . PHE A 1 241 ? 14.476 10.198 -15.903 1.00 93.62 241 PHE A CA 1
ATOM 1876 C C . PHE A 1 241 ? 14.160 8.708 -16.135 1.00 93.62 241 PHE A C 1
ATOM 1878 O O . PHE A 1 241 ? 13.087 8.237 -15.728 1.00 93.62 241 PHE A O 1
ATOM 1885 N N . ALA A 1 242 ? 15.033 7.973 -16.836 1.00 95.06 242 ALA A N 1
ATOM 1886 C CA . ALA A 1 242 ? 14.896 6.531 -17.021 1.00 95.06 242 ALA A CA 1
ATOM 1887 C C . ALA A 1 242 ? 15.110 5.769 -15.703 1.00 95.06 242 ALA A C 1
ATOM 1889 O O . ALA A 1 242 ? 14.599 4.658 -15.535 1.00 95.06 242 ALA A O 1
ATOM 1890 N N . HIS A 1 243 ? 15.821 6.377 -14.751 1.00 96.31 243 HIS A N 1
ATOM 1891 C CA . HIS A 1 243 ? 15.911 5.887 -13.385 1.00 96.31 243 HIS A CA 1
ATOM 1892 C C . HIS A 1 243 ? 14.611 6.133 -12.611 1.00 96.31 243 HIS A C 1
ATOM 1894 O O . HIS A 1 243 ? 13.783 6.978 -12.954 1.00 96.31 243 HIS A O 1
ATOM 1900 N N . GLN A 1 244 ? 14.413 5.350 -11.553 1.00 95.94 244 GLN A N 1
ATOM 1901 C CA . GLN A 1 244 ? 13.294 5.513 -10.635 1.00 95.94 244 GLN A CA 1
ATOM 1902 C C . GLN A 1 244 ? 13.556 6.659 -9.659 1.00 95.94 244 GLN A C 1
ATOM 1904 O O . GLN A 1 244 ? 14.564 6.640 -8.952 1.00 95.94 244 GLN A O 1
ATOM 1909 N N . PHE A 1 245 ? 12.615 7.596 -9.575 1.00 94.69 245 PHE A N 1
ATOM 1910 C CA . PHE A 1 245 ? 12.620 8.721 -8.645 1.00 94.69 245 PHE A CA 1
ATOM 1911 C C . PHE A 1 245 ? 11.418 8.673 -7.707 1.00 94.69 245 PHE A C 1
ATOM 1913 O O . PHE A 1 245 ? 10.360 8.122 -8.023 1.00 94.69 245 PHE A O 1
ATOM 1920 N N . ARG A 1 246 ? 11.597 9.269 -6.530 1.00 92.50 246 ARG A N 1
ATOM 1921 C CA . ARG A 1 246 ? 10.572 9.392 -5.488 1.00 92.50 246 ARG A CA 1
ATOM 1922 C C . ARG A 1 246 ? 10.915 10.520 -4.527 1.00 92.50 246 ARG A C 1
ATOM 1924 O O . ARG A 1 246 ? 12.078 10.904 -4.417 1.00 92.50 246 ARG A O 1
ATOM 1931 N N . TYR A 1 247 ? 9.939 10.975 -3.752 1.00 89.25 247 TYR A N 1
ATOM 1932 C CA . TYR A 1 247 ? 10.212 11.803 -2.581 1.00 89.25 247 TYR A CA 1
ATOM 1933 C C . TYR A 1 247 ? 10.484 10.930 -1.344 1.00 89.25 247 TYR A C 1
ATOM 1935 O O . TYR A 1 247 ? 10.035 9.779 -1.236 1.00 89.25 247 TYR A O 1
ATOM 1943 N N . GLN A 1 248 ? 11.277 11.467 -0.413 1.00 80.75 248 GLN A N 1
ATOM 1944 C CA . GLN A 1 248 ? 11.631 10.795 0.842 1.00 80.75 248 GLN A CA 1
ATOM 1945 C C . GLN A 1 248 ? 10.512 10.933 1.893 1.00 80.75 248 GLN A C 1
ATOM 1947 O O . GLN A 1 248 ? 9.328 10.912 1.558 1.00 80.75 248 GLN A O 1
ATOM 1952 N N . GLN A 1 249 ? 10.833 10.922 3.190 1.00 70.75 249 GLN A N 1
ATOM 1953 C CA . GLN A 1 249 ? 9.835 11.154 4.237 1.00 70.75 249 GLN A CA 1
ATOM 1954 C C . GLN A 1 249 ? 9.199 12.536 4.096 1.00 70.75 249 GLN A C 1
ATOM 1956 O O . GLN A 1 249 ? 9.854 13.494 3.699 1.00 70.75 249 GLN A O 1
ATOM 1961 N N . ILE A 1 250 ? 7.911 12.607 4.428 1.00 64.19 250 ILE A N 1
ATOM 1962 C CA . ILE A 1 250 ? 7.175 13.864 4.468 1.00 64.19 250 ILE A CA 1
ATOM 1963 C C . ILE A 1 250 ? 7.611 14.604 5.728 1.00 64.19 250 ILE A C 1
ATOM 1965 O O . ILE A 1 250 ? 7.279 14.210 6.841 1.00 64.19 250 ILE A O 1
ATOM 1969 N N . ASN A 1 251 ? 8.377 15.663 5.528 1.00 62.94 251 ASN A N 1
ATOM 1970 C CA . ASN A 1 251 ? 8.720 16.694 6.498 1.00 62.94 251 ASN A CA 1
ATOM 1971 C C . ASN A 1 251 ? 8.011 18.002 6.103 1.00 62.94 251 ASN A C 1
ATOM 1973 O O . ASN A 1 251 ? 7.414 18.094 5.031 1.00 62.94 251 ASN A O 1
ATOM 1977 N N . LEU A 1 252 ? 8.047 19.031 6.953 1.00 57.03 252 LEU A N 1
ATOM 1978 C CA . LEU A 1 252 ? 7.360 20.305 6.680 1.00 57.03 252 LEU A CA 1
ATOM 1979 C C . LEU A 1 252 ? 7.788 20.929 5.331 1.00 57.03 252 LEU A C 1
ATOM 1981 O O . LEU A 1 252 ? 6.947 21.444 4.596 1.00 57.03 252 LEU A O 1
ATOM 1985 N N . GLN A 1 253 ? 9.055 20.770 4.936 1.00 61.62 253 GLN A N 1
ATOM 1986 C CA . GLN A 1 253 ? 9.611 21.271 3.672 1.00 61.62 253 GLN A CA 1
ATOM 1987 C C . GLN A 1 253 ? 9.869 20.135 2.676 1.00 61.62 253 GLN A C 1
ATOM 1989 O O . GLN A 1 253 ? 10.762 19.327 2.905 1.00 61.62 253 GLN A O 1
ATOM 1994 N N . GLN A 1 254 ? 9.154 20.096 1.547 1.00 65.56 254 GLN A N 1
ATOM 1995 C CA . GLN A 1 254 ? 9.363 19.053 0.537 1.00 65.56 254 GLN A CA 1
ATOM 1996 C C . GLN A 1 254 ? 10.792 19.124 -0.028 1.00 65.56 254 GLN A C 1
ATOM 1998 O O . GLN A 1 254 ? 11.175 20.100 -0.672 1.00 65.56 254 GLN A O 1
ATOM 2003 N N . SER A 1 255 ? 11.582 18.078 0.215 1.00 74.81 255 SER A N 1
ATOM 2004 C CA . SER A 1 255 ? 12.905 17.909 -0.388 1.00 74.81 255 SER A CA 1
ATOM 2005 C C . SER A 1 255 ? 12.793 17.622 -1.887 1.00 74.81 255 SER A C 1
ATOM 2007 O O . SER A 1 255 ? 11.735 17.232 -2.371 1.00 74.81 255 SER A O 1
ATOM 2009 N N . ALA A 1 256 ? 13.876 17.816 -2.646 1.00 83.19 256 ALA A N 1
ATOM 2010 C CA . ALA A 1 256 ? 13.907 17.420 -4.054 1.00 83.19 256 ALA A CA 1
ATOM 2011 C C . ALA A 1 256 ? 13.685 15.903 -4.204 1.00 83.19 25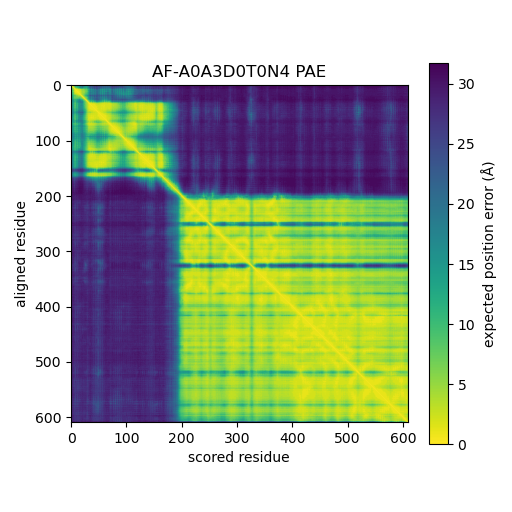6 ALA A C 1
ATOM 2013 O O . ALA A 1 256 ? 14.025 15.125 -3.307 1.00 83.19 256 ALA A O 1
ATOM 2014 N N . ALA A 1 257 ? 13.130 15.485 -5.345 1.00 87.56 257 ALA A N 1
ATOM 2015 C CA . ALA A 1 257 ? 13.008 14.069 -5.659 1.00 87.56 257 ALA A CA 1
ATOM 2016 C C . ALA A 1 257 ? 14.401 13.425 -5.692 1.00 87.56 257 ALA A C 1
ATOM 2018 O O . ALA A 1 257 ? 15.360 14.003 -6.202 1.00 87.56 257 ALA A O 1
ATOM 2019 N N . VAL A 1 258 ? 14.510 12.220 -5.141 1.00 91.44 258 VAL A N 1
ATOM 2020 C CA . VAL A 1 258 ? 15.763 11.466 -5.095 1.00 91.44 258 VAL A CA 1
ATOM 2021 C C . VAL A 1 258 ? 15.696 10.289 -6.051 1.00 91.44 258 VAL A C 1
ATOM 2023 O O . VAL A 1 258 ? 14.658 9.629 -6.168 1.00 91.44 258 VAL A O 1
ATOM 2026 N N . CYS A 1 259 ? 16.817 10.005 -6.708 1.00 94.31 259 CYS A N 1
ATOM 2027 C CA . CYS A 1 259 ? 16.975 8.777 -7.469 1.00 94.31 259 CYS A CA 1
ATOM 2028 C C . CYS A 1 259 ? 16.987 7.597 -6.487 1.00 94.31 259 CYS A C 1
ATOM 2030 O O . CYS A 1 259 ? 17.881 7.475 -5.652 1.00 94.31 259 CYS A O 1
ATOM 2032 N N . ALA A 1 260 ? 15.974 6.738 -6.569 1.00 94.62 260 ALA A N 1
ATOM 2033 C CA . ALA A 1 260 ? 15.911 5.492 -5.814 1.00 94.62 260 ALA A CA 1
ATOM 2034 C C . ALA A 1 260 ? 16.772 4.395 -6.452 1.00 94.62 260 ALA A C 1
ATOM 2036 O O . ALA A 1 260 ? 17.042 3.385 -5.809 1.00 94.62 260 ALA A O 1
ATOM 2037 N N . THR A 1 261 ? 17.169 4.561 -7.716 1.00 96.19 261 THR A N 1
ATOM 2038 C CA . THR A 1 261 ? 17.983 3.576 -8.439 1.00 96.19 261 THR A CA 1
ATOM 2039 C C . THR A 1 261 ? 19.428 3.631 -7.958 1.00 96.19 261 THR A C 1
ATOM 2041 O O . THR A 1 261 ? 20.068 4.674 -8.041 1.00 96.19 261 THR A O 1
ATOM 2044 N N . GLU A 1 262 ? 19.963 2.502 -7.491 1.00 95.44 262 GLU A N 1
ATOM 2045 C CA . GLU A 1 262 ? 21.382 2.377 -7.138 1.00 95.44 262 GLU A CA 1
ATOM 2046 C C . GLU A 1 262 ? 22.214 2.229 -8.427 1.00 95.44 262 GLU A C 1
ATOM 2048 O O . GLU A 1 262 ? 22.524 1.121 -8.866 1.00 95.44 262 GLU A O 1
ATOM 2053 N N . THR A 1 263 ? 22.541 3.354 -9.069 1.00 93.50 263 THR A N 1
ATOM 2054 C CA . THR A 1 263 ? 23.250 3.398 -10.363 1.00 93.50 263 THR A CA 1
ATOM 2055 C C . THR A 1 263 ? 24.633 2.747 -10.311 1.00 93.50 263 THR A C 1
ATOM 2057 O O . THR A 1 263 ? 25.021 2.076 -11.264 1.00 93.50 263 THR A O 1
ATOM 2060 N N . GLU A 1 264 ? 25.337 2.860 -9.184 1.00 93.25 264 GLU A N 1
ATOM 2061 C CA . GLU A 1 264 ? 26.615 2.177 -8.933 1.00 93.25 264 GLU A CA 1
ATOM 2062 C C . GLU A 1 264 ? 26.458 0.650 -9.027 1.00 93.25 264 GLU A C 1
ATOM 2064 O O . GLU A 1 264 ? 27.205 -0.016 -9.741 1.00 93.25 264 GLU A O 1
ATOM 2069 N N . VAL A 1 265 ? 25.404 0.093 -8.418 1.00 92.25 265 VAL A N 1
ATOM 2070 C CA . VAL A 1 265 ? 25.115 -1.351 -8.466 1.00 92.25 265 VAL A CA 1
ATOM 2071 C C . VAL A 1 265 ? 24.791 -1.816 -9.886 1.00 92.25 265 VAL A C 1
ATOM 2073 O O . VAL A 1 265 ? 25.128 -2.945 -10.248 1.00 92.25 265 VAL A O 1
ATOM 2076 N N . LEU A 1 266 ? 24.148 -0.970 -10.700 1.00 92.00 266 LEU A N 1
ATOM 2077 C CA . LEU A 1 266 ? 23.902 -1.255 -12.119 1.00 92.00 266 LEU A CA 1
ATOM 2078 C C . LEU A 1 266 ? 25.192 -1.241 -12.942 1.00 92.00 266 LEU A C 1
ATOM 2080 O O . LEU A 1 266 ? 25.371 -2.095 -13.813 1.00 92.00 266 LEU A O 1
ATOM 2084 N N . ALA A 1 267 ? 26.085 -0.288 -12.673 1.00 91.88 267 ALA A N 1
ATOM 2085 C CA . ALA A 1 267 ? 27.372 -0.183 -13.350 1.00 91.88 267 ALA A CA 1
ATOM 2086 C C . ALA A 1 267 ? 28.258 -1.409 -13.075 1.00 91.88 267 ALA A C 1
ATOM 2088 O O . ALA A 1 267 ? 28.887 -1.918 -13.997 1.00 91.88 267 ALA A O 1
ATOM 2089 N N . GLU A 1 268 ? 28.227 -1.937 -11.850 1.00 93.56 268 GLU A N 1
ATOM 2090 C CA . GLU A 1 268 ? 28.980 -3.128 -11.433 1.00 93.56 268 GLU A CA 1
ATOM 2091 C C . GLU A 1 268 ? 28.450 -4.455 -12.007 1.00 93.56 268 GLU A C 1
ATOM 2093 O O . GLU A 1 268 ? 29.107 -5.489 -11.869 1.00 93.56 268 GLU A O 1
ATOM 2098 N N . GLN A 1 269 ? 27.263 -4.477 -12.628 1.00 93.56 269 GLN A N 1
ATOM 2099 C CA . GLN A 1 269 ? 26.740 -5.726 -13.186 1.00 93.56 269 GLN A CA 1
ATOM 2100 C C . GLN A 1 269 ? 27.597 -6.222 -14.360 1.00 93.56 269 GLN A C 1
ATOM 2102 O O . GLN A 1 269 ? 28.057 -5.404 -15.162 1.00 93.56 269 GLN A O 1
ATOM 2107 N N . PRO A 1 270 ? 27.744 -7.549 -14.535 1.00 93.50 270 PRO A N 1
ATOM 2108 C CA . PRO A 1 270 ? 28.437 -8.114 -15.685 1.00 93.50 270 PRO A CA 1
ATOM 2109 C C . PRO A 1 270 ? 27.897 -7.605 -17.026 1.00 93.50 270 PRO A C 1
ATOM 2111 O O . PRO A 1 270 ? 26.764 -7.114 -17.137 1.00 93.50 270 PRO A O 1
ATOM 2114 N N . GLU A 1 271 ? 28.708 -7.751 -18.070 1.00 91.56 271 GLU A N 1
ATOM 2115 C CA . GLU A 1 271 ? 28.251 -7.487 -19.427 1.00 91.56 271 GLU A CA 1
ATOM 2116 C C . GLU A 1 271 ? 27.098 -8.428 -19.799 1.00 91.56 271 GLU A C 1
ATOM 2118 O O . GLU A 1 271 ? 27.116 -9.629 -19.516 1.00 91.56 271 GLU A O 1
ATOM 2123 N N . VAL A 1 272 ? 26.074 -7.865 -20.436 1.00 93.12 272 VAL A N 1
ATOM 2124 C CA . VAL A 1 272 ? 24.909 -8.619 -20.882 1.00 93.12 272 VAL A CA 1
ATOM 2125 C C . VAL A 1 272 ? 25.088 -9.005 -22.344 1.00 93.12 272 VAL A C 1
ATOM 2127 O O . VAL A 1 272 ? 25.071 -8.157 -23.232 1.00 93.12 272 VAL A O 1
ATOM 2130 N N . THR A 1 273 ? 25.230 -10.303 -22.597 1.00 88.38 273 THR A N 1
ATOM 2131 C CA . THR A 1 273 ? 25.496 -10.842 -23.941 1.00 88.38 273 THR A CA 1
ATOM 2132 C C . THR A 1 273 ? 24.227 -11.244 -24.693 1.00 88.38 273 THR A C 1
ATOM 2134 O O . THR A 1 273 ? 24.214 -11.297 -25.921 1.00 88.38 273 THR A O 1
ATOM 2137 N N . HIS A 1 274 ? 23.132 -11.513 -23.978 1.00 91.38 274 HIS A N 1
ATOM 2138 C CA . HIS A 1 274 ? 21.876 -11.949 -24.582 1.00 91.38 274 HIS A CA 1
ATOM 2139 C C . HIS A 1 274 ? 21.072 -10.759 -25.129 1.00 91.38 274 HIS A C 1
ATOM 2141 O O . HIS A 1 274 ? 20.422 -10.044 -24.363 1.00 91.38 274 HIS A O 1
ATOM 2147 N N . LEU A 1 275 ? 21.093 -10.579 -26.453 1.00 94.56 275 LEU A N 1
ATOM 2148 C CA . LEU A 1 275 ? 20.371 -9.528 -27.173 1.00 94.56 275 LEU A CA 1
ATOM 2149 C C . LEU A 1 275 ? 18.991 -9.997 -27.655 1.00 94.56 275 LEU A C 1
ATOM 2151 O O . LEU A 1 275 ? 18.865 -10.994 -28.363 1.00 94.56 275 LEU A O 1
ATOM 2155 N N . LYS A 1 276 ? 17.960 -9.208 -27.357 1.00 95.88 276 LYS A N 1
ATOM 2156 C CA . LYS A 1 276 ? 16.625 -9.303 -27.949 1.00 95.88 276 LYS A CA 1
ATOM 2157 C C . LYS A 1 276 ? 16.419 -8.192 -28.978 1.00 95.88 276 LYS A C 1
ATOM 2159 O O . LYS A 1 276 ? 16.491 -7.009 -28.644 1.00 95.88 276 LYS A O 1
ATOM 2164 N N . LYS A 1 277 ? 16.158 -8.590 -30.223 1.00 96.12 277 LYS A N 1
ATOM 2165 C CA . LYS A 1 277 ? 15.916 -7.680 -31.352 1.00 96.12 277 LYS A CA 1
ATOM 2166 C C . LYS A 1 277 ? 14.518 -7.062 -31.310 1.00 96.12 277 LYS A C 1
ATOM 2168 O O . LYS A 1 277 ? 13.598 -7.651 -30.744 1.00 96.12 277 LYS A O 1
ATOM 2173 N N . GLY A 1 278 ? 14.357 -5.914 -31.960 1.00 96.25 278 GLY A N 1
ATOM 2174 C CA . GLY A 1 278 ? 13.083 -5.206 -32.094 1.00 96.25 278 GLY A CA 1
ATOM 2175 C C . GLY A 1 278 ? 12.857 -4.107 -31.053 1.00 96.25 278 GLY A C 1
ATOM 2176 O O . GLY A 1 278 ? 13.790 -3.644 -30.392 1.00 96.25 278 GLY A O 1
ATOM 2177 N N . HIS A 1 279 ? 11.602 -3.659 -30.944 1.00 97.62 279 HIS A N 1
ATOM 2178 C CA . HIS A 1 279 ? 11.198 -2.541 -30.092 1.00 97.62 279 HIS A CA 1
ATOM 2179 C C . HIS A 1 279 ? 10.439 -3.007 -28.848 1.00 97.62 279 HIS A C 1
ATOM 2181 O O . HIS A 1 279 ? 9.444 -3.730 -28.929 1.00 97.62 279 HIS A O 1
ATOM 2187 N N . TYR A 1 280 ? 10.891 -2.528 -27.693 1.00 98.44 280 TYR A N 1
ATOM 2188 C CA . TYR A 1 280 ? 10.321 -2.818 -26.382 1.00 98.44 280 TYR A CA 1
ATOM 2189 C C . TYR A 1 280 ? 10.009 -1.519 -25.647 1.00 98.44 280 TYR A C 1
ATOM 2191 O O . TYR A 1 280 ? 10.677 -0.512 -25.864 1.00 98.44 280 TYR A O 1
ATOM 2199 N N . TYR A 1 281 ? 9.030 -1.544 -24.746 1.00 98.62 281 TYR A N 1
ATOM 2200 C CA . TYR A 1 281 ? 8.729 -0.415 -23.865 1.00 98.62 281 TYR A CA 1
ATOM 2201 C C . TYR A 1 281 ? 9.144 -0.708 -22.428 1.00 98.62 281 TYR A C 1
ATOM 2203 O O . TYR A 1 281 ? 8.891 -1.802 -21.926 1.00 98.62 281 TYR A O 1
ATOM 2211 N N . TYR A 1 282 ? 9.744 0.259 -21.744 1.00 98.19 282 TYR A N 1
ATOM 2212 C CA . TYR A 1 282 ? 10.086 0.143 -20.332 1.00 98.19 282 TYR A CA 1
ATOM 2213 C C . TYR A 1 282 ? 8.920 0.593 -19.450 1.00 98.19 282 TYR A C 1
ATOM 2215 O O . TYR A 1 282 ? 8.646 1.784 -19.315 1.00 98.19 282 TYR A O 1
ATOM 2223 N N . GLY A 1 283 ? 8.247 -0.367 -18.815 1.00 96.62 283 GLY A N 1
ATOM 2224 C CA . GLY A 1 283 ? 7.165 -0.089 -17.871 1.00 96.62 283 GLY A CA 1
ATOM 2225 C C . GLY A 1 283 ? 7.638 0.189 -16.440 1.00 96.62 283 GLY A C 1
ATOM 2226 O O . GLY A 1 283 ? 6.835 0.624 -15.626 1.00 96.62 283 GLY A O 1
ATOM 2227 N N . GLY A 1 284 ? 8.925 -0.007 -16.128 1.00 95.88 284 GLY A N 1
ATOM 2228 C CA . GLY A 1 284 ? 9.497 0.316 -14.818 1.00 95.88 284 GLY A CA 1
ATOM 2229 C C . GLY A 1 284 ? 9.561 -0.848 -13.816 1.00 95.88 284 GLY A C 1
ATOM 2230 O O . GLY A 1 284 ? 9.256 -2.002 -14.147 1.00 95.88 284 GLY A O 1
ATOM 2231 N N . PRO A 1 285 ? 10.009 -0.569 -12.579 1.00 95.94 285 PRO A N 1
ATOM 2232 C CA . PRO A 1 285 ? 10.017 -1.541 -11.491 1.00 95.94 285 PRO A CA 1
ATOM 2233 C C . PRO A 1 285 ? 8.607 -1.768 -10.944 1.00 95.94 285 PRO A C 1
ATOM 2235 O O . PRO A 1 285 ? 7.902 -0.807 -10.665 1.00 95.94 285 PRO A O 1
ATOM 2238 N N . ALA A 1 286 ? 8.217 -3.022 -10.712 1.00 95.25 286 ALA A N 1
ATOM 2239 C CA . ALA A 1 286 ? 6.994 -3.383 -9.999 1.00 95.25 286 ALA A CA 1
ATOM 2240 C C . ALA A 1 286 ? 7.326 -3.911 -8.599 1.00 95.25 286 ALA A C 1
ATOM 2242 O O . ALA A 1 286 ? 8.069 -4.886 -8.440 1.00 95.25 286 ALA A O 1
ATOM 2243 N N . PHE A 1 287 ? 6.773 -3.264 -7.577 1.00 91.50 287 PHE A N 1
ATOM 2244 C CA . PHE A 1 287 ? 6.939 -3.675 -6.186 1.00 91.50 287 PHE A CA 1
ATOM 2245 C C . PHE A 1 287 ? 5.818 -4.629 -5.768 1.00 91.50 287 PHE A C 1
ATOM 2247 O O . PHE A 1 287 ? 4.674 -4.475 -6.183 1.00 91.50 287 PHE A O 1
ATOM 2254 N N . GLY A 1 288 ? 6.132 -5.607 -4.916 1.00 88.19 288 GLY A N 1
ATOM 2255 C CA . GLY A 1 288 ? 5.147 -6.581 -4.434 1.00 88.19 288 GLY A CA 1
ATOM 2256 C C . GLY A 1 288 ? 4.092 -5.980 -3.501 1.00 88.19 288 GLY A C 1
ATOM 2257 O O . GLY A 1 288 ? 3.069 -6.603 -3.234 1.00 88.19 288 GLY A O 1
ATOM 2258 N N . ASN A 1 289 ? 4.337 -4.773 -2.990 1.00 89.12 289 ASN A N 1
ATOM 2259 C CA . ASN A 1 289 ? 3.375 -4.021 -2.201 1.00 89.12 289 ASN A CA 1
ATOM 2260 C C . ASN A 1 289 ? 2.436 -3.227 -3.128 1.00 89.12 289 ASN A C 1
ATOM 2262 O O . ASN A 1 289 ? 2.903 -2.421 -3.931 1.00 89.12 289 ASN A O 1
ATOM 2266 N N . PHE A 1 290 ? 1.126 -3.427 -2.960 1.00 89.12 290 PHE A N 1
ATOM 2267 C CA . PHE A 1 290 ? 0.064 -2.804 -3.759 1.00 89.12 290 PHE A CA 1
ATOM 2268 C C . PHE A 1 290 ? 0.154 -1.272 -3.831 1.00 89.12 290 PHE A C 1
ATOM 2270 O O . PHE A 1 290 ? 0.045 -0.696 -4.909 1.00 89.12 290 PHE A O 1
ATOM 2277 N N . VAL A 1 291 ? 0.430 -0.616 -2.700 1.00 89.44 291 VAL A N 1
ATOM 2278 C CA . VAL A 1 291 ? 0.546 0.847 -2.627 1.00 89.44 291 VAL A CA 1
ATOM 2279 C C . VAL A 1 291 ? 1.713 1.339 -3.473 1.00 89.44 291 VAL A C 1
ATOM 2281 O O . VAL A 1 291 ? 1.540 2.217 -4.3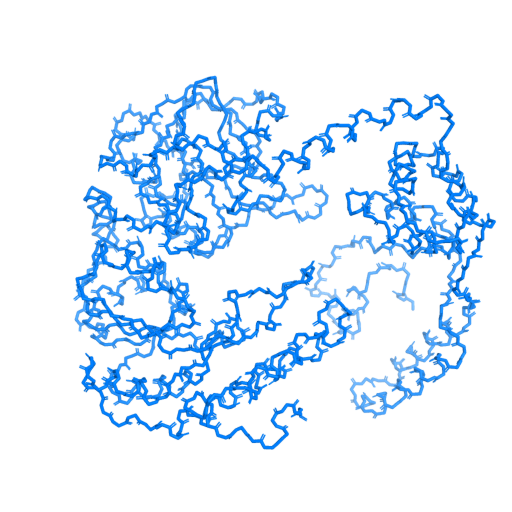09 1.00 89.44 291 VAL A O 1
ATOM 2284 N N . HIS A 1 292 ? 2.897 0.749 -3.297 1.00 93.00 292 HIS A N 1
ATOM 2285 C CA . HIS A 1 292 ? 4.077 1.140 -4.071 1.00 93.00 292 HIS A CA 1
ATOM 2286 C C . HIS A 1 292 ? 3.926 0.835 -5.564 1.00 93.00 292 HIS A C 1
ATOM 2288 O O . HIS A 1 292 ? 4.493 1.536 -6.394 1.00 93.00 292 HIS A O 1
ATOM 2294 N N . PHE A 1 293 ? 3.151 -0.187 -5.921 1.00 94.44 293 PHE A N 1
ATOM 2295 C CA . PHE A 1 293 ? 2.850 -0.455 -7.317 1.00 94.44 293 PHE A CA 1
ATOM 2296 C C . PHE A 1 293 ? 2.027 0.677 -7.950 1.00 94.44 293 PHE A C 1
ATOM 2298 O O . PHE A 1 293 ? 2.441 1.238 -8.964 1.00 94.44 293 PHE A O 1
ATOM 2305 N N . ILE A 1 294 ? 0.916 1.080 -7.333 1.00 94.00 294 ILE A N 1
ATOM 2306 C CA . ILE A 1 294 ? 0.069 2.143 -7.895 1.00 94.00 294 ILE A CA 1
ATOM 2307 C C . ILE A 1 294 ? 0.745 3.519 -7.814 1.00 94.00 294 ILE A C 1
ATOM 2309 O O . ILE A 1 294 ? 0.698 4.282 -8.771 1.00 94.00 294 ILE A O 1
ATOM 2313 N N . ALA A 1 295 ? 1.410 3.821 -6.704 1.00 91.31 295 ALA A N 1
ATOM 2314 C CA . ALA A 1 295 ? 1.880 5.174 -6.415 1.00 91.31 295 ALA A CA 1
ATOM 2315 C C . ALA A 1 295 ? 3.277 5.507 -6.975 1.00 91.31 295 ALA A C 1
ATOM 2317 O O . ALA A 1 295 ? 3.759 6.629 -6.806 1.00 91.31 295 ALA A O 1
ATOM 2318 N N . GLU A 1 296 ? 3.992 4.538 -7.567 1.00 91.56 296 GLU A N 1
ATOM 2319 C CA . GLU A 1 296 ? 5.278 4.819 -8.229 1.00 91.56 296 GLU A CA 1
ATOM 2320 C C . GLU A 1 296 ? 5.685 3.893 -9.383 1.00 91.56 296 GLU A C 1
ATOM 2322 O O . GLU A 1 296 ? 6.618 4.242 -10.111 1.00 91.56 296 GLU A O 1
ATOM 2327 N N . SER A 1 297 ? 5.026 2.750 -9.609 1.00 92.69 297 SER A N 1
ATOM 2328 C CA . SER A 1 297 ? 5.419 1.830 -10.691 1.00 92.69 297 SER A CA 1
ATOM 2329 C C . SER A 1 297 ? 4.716 2.104 -12.021 1.00 92.69 297 SER A C 1
ATOM 2331 O O . SER A 1 297 ? 5.323 1.951 -13.076 1.00 92.69 297 SER A O 1
ATOM 2333 N N . ILE A 1 298 ? 3.442 2.497 -11.999 1.00 94.31 298 ILE A N 1
ATOM 2334 C CA . ILE A 1 298 ? 2.580 2.475 -13.196 1.00 94.31 298 ILE A CA 1
ATOM 2335 C C . ILE A 1 298 ? 2.662 3.728 -14.080 1.00 94.31 298 ILE A C 1
ATOM 2337 O O . ILE A 1 298 ? 2.258 3.698 -15.240 1.00 94.31 298 ILE A O 1
ATOM 2341 N N . HIS A 1 299 ? 3.194 4.839 -13.566 1.00 95.25 299 HIS A N 1
ATOM 2342 C CA . HIS A 1 299 ? 3.030 6.160 -14.190 1.00 95.25 299 HIS A CA 1
ATOM 2343 C C . HIS A 1 299 ? 3.722 6.321 -15.548 1.00 95.25 299 HIS A C 1
ATOM 2345 O O . HIS A 1 299 ? 3.389 7.230 -16.303 1.00 95.25 299 HIS A O 1
ATOM 2351 N N . ARG A 1 300 ? 4.680 5.448 -15.885 1.00 96.06 300 ARG A N 1
ATOM 2352 C CA . ARG A 1 300 ? 5.335 5.457 -17.203 1.00 96.06 300 ARG A CA 1
ATOM 2353 C C . ARG A 1 300 ? 4.432 4.914 -18.300 1.00 96.06 300 ARG A C 1
ATOM 2355 O O . ARG A 1 300 ? 4.687 5.182 -19.466 1.00 96.06 300 ARG A O 1
ATOM 2362 N N . LEU A 1 301 ? 3.391 4.154 -17.968 1.00 96.88 301 LEU A N 1
ATOM 2363 C CA . LEU A 1 301 ? 2.536 3.508 -18.967 1.00 96.88 301 LEU A CA 1
ATOM 2364 C C . LEU A 1 301 ? 1.700 4.511 -19.774 1.00 96.88 301 LEU A C 1
ATOM 2366 O O . LEU A 1 301 ? 1.322 4.203 -20.899 1.00 96.88 301 LEU A O 1
ATOM 2370 N N . ALA A 1 302 ? 1.500 5.730 -19.264 1.00 96.06 302 ALA A N 1
ATOM 2371 C CA . ALA A 1 302 ? 0.730 6.774 -19.941 1.00 96.06 302 ALA A CA 1
ATOM 2372 C C . ALA A 1 302 ? 1.285 7.178 -21.320 1.00 96.06 302 ALA A C 1
ATOM 2374 O O . ALA A 1 302 ? 0.521 7.555 -22.202 1.00 96.06 302 ALA A O 1
ATOM 2375 N N . ALA A 1 303 ? 2.598 7.059 -21.532 1.00 95.38 303 ALA A N 1
ATOM 2376 C CA . ALA A 1 303 ? 3.250 7.395 -22.800 1.00 95.38 303 ALA A CA 1
ATOM 2377 C C . ALA A 1 303 ? 3.315 6.217 -23.799 1.00 95.38 303 ALA A C 1
ATOM 2379 O O . ALA A 1 303 ? 3.830 6.362 -24.911 1.00 95.38 303 ALA A O 1
ATOM 2380 N N . LEU A 1 304 ? 2.793 5.036 -23.435 1.00 95.75 304 LEU A N 1
ATOM 2381 C CA . LEU A 1 304 ? 2.887 3.831 -24.263 1.00 95.75 304 LEU A CA 1
ATOM 2382 C C . LEU A 1 304 ? 2.150 3.973 -25.600 1.00 95.75 304 LEU A C 1
ATOM 2384 O O . LEU A 1 304 ? 2.648 3.497 -26.619 1.00 95.75 304 LEU A O 1
ATOM 2388 N N . SER A 1 305 ? 0.971 4.599 -25.611 1.00 91.75 305 SER A N 1
ATOM 2389 C CA . SER A 1 305 ? 0.185 4.796 -26.837 1.00 91.75 305 SER A CA 1
ATOM 2390 C C . SER A 1 305 ? 0.948 5.643 -27.858 1.00 91.75 305 SER A C 1
ATOM 2392 O O . SER A 1 305 ? 1.076 5.232 -29.010 1.00 91.75 305 SER A O 1
ATOM 2394 N N . GLY A 1 306 ? 1.537 6.760 -27.421 1.00 90.62 306 GLY A N 1
ATOM 2395 C CA . GLY A 1 306 ? 2.389 7.613 -28.251 1.00 90.62 306 GLY A CA 1
ATOM 2396 C C . GLY A 1 306 ? 3.645 6.893 -28.746 1.00 90.62 306 GLY A C 1
ATOM 2397 O O . GLY A 1 306 ? 4.011 7.011 -29.913 1.00 90.62 306 GLY A O 1
ATOM 2398 N N . ALA A 1 307 ? 4.275 6.068 -27.904 1.00 93.69 307 ALA A N 1
ATOM 2399 C CA . ALA A 1 307 ? 5.425 5.261 -28.316 1.00 93.69 307 ALA A CA 1
ATOM 2400 C C . ALA A 1 307 ? 5.052 4.195 -29.371 1.00 93.69 307 ALA A C 1
ATOM 2402 O O . ALA A 1 307 ? 5.800 3.985 -30.326 1.00 93.69 307 ALA A O 1
ATOM 2403 N N . LYS A 1 308 ? 3.877 3.555 -29.245 1.00 93.88 308 LYS A N 1
ATOM 2404 C CA . LYS A 1 308 ? 3.351 2.580 -30.222 1.00 93.88 308 LYS A CA 1
ATOM 2405 C C . LYS A 1 308 ? 3.054 3.206 -31.593 1.00 93.88 308 LYS A C 1
ATOM 2407 O O . LYS A 1 308 ? 3.102 2.501 -32.593 1.00 93.88 308 LYS A O 1
ATOM 2412 N N . GLN A 1 309 ? 2.769 4.509 -31.659 1.00 91.56 309 GLN A N 1
ATOM 2413 C CA . GLN A 1 309 ? 2.596 5.221 -32.935 1.00 91.56 309 GLN A CA 1
ATOM 2414 C C . GLN A 1 309 ? 3.927 5.439 -33.670 1.00 91.56 309 GLN A C 1
ATOM 2416 O O . GLN A 1 309 ? 3.941 5.543 -34.892 1.00 91.56 309 GLN A O 1
ATOM 2421 N N . GLN A 1 310 ? 5.045 5.490 -32.940 1.00 91.44 310 GLN A N 1
ATOM 2422 C CA . GLN A 1 310 ? 6.374 5.745 -33.508 1.00 91.44 310 GLN A CA 1
ATOM 2423 C C . GLN A 1 310 ? 7.125 4.464 -33.889 1.00 91.44 310 GLN A C 1
ATOM 2425 O O . GLN A 1 310 ? 8.023 4.498 -34.729 1.00 91.44 310 GLN A O 1
ATOM 2430 N N . ALA A 1 311 ? 6.800 3.333 -33.260 1.00 93.88 311 ALA A N 1
ATOM 2431 C CA . ALA A 1 311 ? 7.451 2.057 -33.526 1.00 93.88 311 ALA A CA 1
ATOM 2432 C C . ALA A 1 311 ? 6.548 0.864 -33.210 1.00 93.88 311 ALA A C 1
ATOM 2434 O O . ALA A 1 311 ? 5.661 0.932 -32.360 1.00 93.88 311 ALA A O 1
ATOM 2435 N N . ASN A 1 312 ? 6.853 -0.279 -33.830 1.00 94.44 312 ASN A N 1
ATOM 2436 C CA . ASN A 1 312 ? 6.149 -1.538 -33.600 1.00 94.44 312 ASN A CA 1
ATOM 2437 C C . ASN A 1 312 ? 6.509 -2.165 -32.234 1.00 94.44 312 ASN A C 1
ATOM 2439 O O . ASN A 1 312 ? 7.276 -3.126 -32.143 1.00 94.44 312 ASN A O 1
ATOM 2443 N N . ILE A 1 313 ? 5.977 -1.583 -31.159 1.00 95.56 313 ILE A N 1
ATOM 2444 C CA . ILE A 1 313 ? 6.162 -2.031 -29.777 1.00 95.56 313 ILE A CA 1
ATOM 2445 C C . ILE A 1 313 ? 5.064 -3.036 -29.417 1.00 95.56 313 ILE A C 1
ATOM 2447 O O . ILE A 1 313 ? 3.916 -2.670 -29.158 1.00 95.56 313 ILE A O 1
ATOM 2451 N N . SER A 1 314 ? 5.436 -4.310 -29.316 1.00 90.38 314 SER A N 1
ATOM 2452 C CA . SER A 1 314 ? 4.508 -5.387 -28.938 1.00 90.38 314 SER A CA 1
ATOM 2453 C C . SER A 1 314 ? 4.635 -5.833 -27.477 1.00 90.38 314 SER A C 1
ATOM 2455 O O . SER A 1 314 ? 3.716 -6.471 -26.955 1.00 90.38 314 SER A O 1
ATOM 2457 N N . LYS A 1 315 ? 5.748 -5.500 -26.806 1.00 97.75 315 LYS A N 1
ATOM 2458 C CA . LYS A 1 315 ? 6.077 -5.973 -25.453 1.00 97.75 315 LYS A CA 1
ATOM 2459 C C . LYS A 1 315 ? 6.460 -4.837 -24.501 1.00 97.75 315 LYS A C 1
ATOM 2461 O O . LYS A 1 315 ? 7.250 -3.959 -24.848 1.00 97.75 315 LYS A O 1
ATOM 2466 N N . VAL A 1 316 ? 5.943 -4.916 -23.275 1.00 98.38 316 VAL A N 1
ATOM 2467 C CA . VAL A 1 316 ? 6.235 -4.014 -22.154 1.00 98.38 316 VAL A CA 1
ATOM 2468 C C . VAL A 1 316 ? 7.065 -4.767 -21.118 1.00 98.38 316 VAL A C 1
ATOM 2470 O O . VAL A 1 316 ? 6.629 -5.782 -20.576 1.00 98.38 316 VAL A O 1
ATOM 2473 N N . LEU A 1 317 ? 8.271 -4.277 -20.848 1.00 98.38 317 LEU A N 1
ATOM 2474 C CA . LEU A 1 317 ? 9.189 -4.844 -19.869 1.00 98.38 317 LEU A CA 1
ATOM 2475 C C . LEU A 1 317 ? 8.868 -4.294 -18.481 1.00 98.38 317 LEU A C 1
ATOM 2477 O O . LEU A 1 317 ? 8.929 -3.083 -18.263 1.00 98.38 317 LEU A O 1
ATOM 2481 N N . ILE A 1 318 ? 8.571 -5.187 -17.542 1.00 97.94 318 ILE A N 1
ATOM 2482 C CA . ILE A 1 318 ? 8.347 -4.864 -16.131 1.00 97.94 318 ILE A CA 1
ATOM 2483 C C . ILE A 1 318 ? 9.395 -5.591 -15.296 1.00 97.94 318 ILE A C 1
ATOM 2485 O O . ILE A 1 318 ? 9.674 -6.768 -15.527 1.00 97.94 318 ILE A O 1
ATOM 2489 N N . LEU A 1 319 ? 9.973 -4.900 -14.316 1.00 96.56 319 LEU A N 1
ATOM 2490 C CA . LEU A 1 319 ? 10.991 -5.454 -13.425 1.00 96.56 319 LEU A CA 1
ATOM 2491 C C . LEU A 1 319 ? 10.331 -5.791 -12.083 1.00 96.56 319 LEU A C 1
ATOM 2493 O O . LEU A 1 319 ? 10.245 -4.908 -11.231 1.00 96.56 319 LEU A O 1
ATOM 2497 N N . PRO A 1 320 ? 9.825 -7.015 -11.859 1.00 95.06 320 PRO A N 1
ATOM 2498 C CA . PRO A 1 320 ? 9.203 -7.375 -10.589 1.00 95.06 320 PRO A CA 1
ATOM 2499 C C . PRO A 1 320 ? 10.242 -7.500 -9.470 1.00 95.06 320 PRO A C 1
ATOM 2501 O O . PRO A 1 320 ? 11.381 -7.903 -9.706 1.00 95.06 320 PRO A O 1
ATOM 2504 N N . GLN A 1 321 ? 9.834 -7.234 -8.229 1.00 90.75 321 GLN A N 1
ATOM 2505 C CA . GLN A 1 321 ? 10.595 -7.692 -7.067 1.00 90.75 321 GLN A CA 1
ATOM 2506 C C . GLN A 1 321 ? 10.698 -9.218 -7.092 1.00 90.75 321 GLN A C 1
ATOM 2508 O O . GLN A 1 321 ? 9.717 -9.913 -7.346 1.00 90.75 321 GLN A O 1
ATOM 2513 N N . LEU A 1 322 ? 11.882 -9.757 -6.810 1.00 84.12 322 LEU A N 1
ATOM 2514 C CA . LEU A 1 322 ? 12.116 -11.198 -6.833 1.00 84.12 322 LEU A CA 1
ATOM 2515 C C . LEU A 1 322 ? 12.179 -11.750 -5.409 1.00 84.12 322 LEU A C 1
ATOM 2517 O O . LEU A 1 322 ? 12.981 -11.305 -4.587 1.00 84.12 322 LEU A O 1
ATOM 2521 N N . ARG A 1 323 ? 11.363 -12.769 -5.118 1.00 70.56 323 ARG A N 1
ATOM 2522 C CA . ARG A 1 323 ? 11.495 -13.566 -3.893 1.00 70.56 323 ARG A CA 1
ATOM 2523 C C . ARG A 1 323 ? 12.404 -14.761 -4.188 1.00 70.56 323 ARG A C 1
ATOM 2525 O O . ARG A 1 323 ? 12.100 -15.560 -5.076 1.00 70.56 323 ARG A O 1
ATOM 2532 N N . ARG A 1 324 ? 13.500 -14.914 -3.432 1.00 63.53 324 ARG A N 1
ATOM 2533 C CA . ARG A 1 324 ? 14.333 -16.130 -3.486 1.00 63.53 324 ARG A CA 1
ATOM 2534 C C . ARG A 1 324 ? 13.595 -17.280 -2.802 1.00 63.53 324 ARG A C 1
ATOM 2536 O O . ARG A 1 324 ? 13.230 -17.167 -1.634 1.00 63.53 324 ARG A O 1
ATOM 2543 N N . ARG A 1 325 ? 13.396 -18.385 -3.520 1.00 52.16 325 ARG A N 1
ATOM 2544 C CA . ARG A 1 325 ? 12.860 -19.645 -2.993 1.00 52.16 325 ARG A CA 1
ATOM 2545 C C . ARG A 1 325 ? 13.853 -20.759 -3.325 1.00 52.16 325 ARG A C 1
ATOM 2547 O O . ARG A 1 325 ? 14.038 -21.082 -4.494 1.00 52.16 325 ARG A O 1
ATOM 2554 N N . LEU A 1 326 ? 14.499 -21.327 -2.300 1.00 51.84 326 LEU A N 1
ATOM 2555 C CA . LEU A 1 326 ? 15.635 -22.252 -2.450 1.00 51.84 326 LEU A CA 1
ATOM 2556 C C . LEU A 1 326 ? 16.767 -21.687 -3.340 1.00 51.84 326 LEU A C 1
ATOM 2558 O O . LEU A 1 326 ? 16.679 -20.595 -3.899 1.00 51.84 326 LEU A O 1
ATOM 2562 N N . ARG A 1 327 ? 17.906 -22.385 -3.416 1.00 48.97 327 ARG A N 1
ATOM 2563 C CA . ARG A 1 327 ? 19.171 -21.826 -3.937 1.00 48.97 327 ARG A CA 1
ATOM 2564 C C . ARG A 1 327 ? 19.136 -21.314 -5.393 1.00 48.97 327 ARG A C 1
ATOM 2566 O O . ARG A 1 327 ? 20.079 -20.618 -5.759 1.00 48.97 327 ARG A O 1
ATOM 2573 N N . LYS A 1 328 ? 18.104 -21.592 -6.208 1.00 50.03 328 LYS A N 1
ATOM 2574 C CA . LYS A 1 328 ? 18.093 -21.231 -7.646 1.00 50.03 328 LYS A CA 1
ATOM 2575 C C . LYS A 1 328 ? 16.765 -20.739 -8.255 1.00 50.03 328 LYS A C 1
ATOM 2577 O O . LYS A 1 328 ? 16.812 -20.277 -9.390 1.00 50.03 328 LYS A O 1
ATOM 2582 N N . LEU A 1 329 ? 15.613 -20.780 -7.568 1.00 53.81 329 LEU A N 1
ATOM 2583 C CA . LEU A 1 329 ? 14.354 -20.260 -8.136 1.00 53.81 329 LEU A CA 1
ATOM 2584 C C . LEU A 1 329 ? 14.008 -18.873 -7.580 1.00 53.81 329 LEU A C 1
ATOM 2586 O O . LEU A 1 329 ? 13.667 -18.702 -6.408 1.00 53.81 329 LEU A O 1
ATOM 2590 N N . THR A 1 330 ? 14.054 -17.871 -8.449 1.00 66.00 330 THR A N 1
ATOM 2591 C CA . THR A 1 330 ? 13.480 -16.545 -8.212 1.00 66.00 330 THR A CA 1
ATOM 2592 C C . THR A 1 330 ? 12.058 -16.522 -8.757 1.00 66.00 330 THR A C 1
ATOM 2594 O O . THR A 1 330 ? 11.862 -16.696 -9.956 1.00 66.00 330 THR A O 1
ATOM 2597 N N . LYS A 1 331 ? 11.055 -16.315 -7.892 1.00 79.06 331 LYS A N 1
ATOM 2598 C CA . LYS A 1 331 ? 9.672 -16.079 -8.337 1.00 79.06 331 LYS A CA 1
ATOM 2599 C C . LYS A 1 331 ? 9.380 -14.575 -8.279 1.00 79.06 331 LYS A C 1
ATOM 2601 O O . LYS A 1 331 ? 9.714 -13.957 -7.260 1.00 79.06 331 LYS A O 1
ATOM 2606 N N . PRO A 1 332 ? 8.752 -13.986 -9.311 1.00 85.19 332 PRO A N 1
ATOM 2607 C CA . PRO A 1 332 ? 8.286 -12.610 -9.240 1.00 85.19 332 PRO A CA 1
ATOM 2608 C C . PRO A 1 332 ? 7.234 -12.468 -8.136 1.00 85.19 332 PRO A C 1
ATOM 2610 O O . PRO A 1 332 ? 6.275 -13.239 -8.058 1.00 85.19 332 PRO A O 1
ATOM 2613 N N . LEU A 1 333 ? 7.444 -11.489 -7.265 1.00 87.69 333 LEU A N 1
ATOM 2614 C CA . LEU A 1 333 ? 6.504 -11.059 -6.245 1.00 87.69 333 LEU A CA 1
ATOM 2615 C C . LEU A 1 333 ? 5.635 -9.958 -6.851 1.00 87.69 333 LEU A C 1
ATOM 2617 O O . LEU A 1 333 ? 6.013 -8.788 -6.854 1.00 87.69 333 LEU A O 1
ATOM 2621 N N . LEU A 1 334 ? 4.498 -10.361 -7.411 1.00 91.56 334 LEU A N 1
ATOM 2622 C CA . LEU A 1 334 ? 3.530 -9.442 -7.999 1.00 91.56 334 LEU A CA 1
ATOM 2623 C C . LEU A 1 334 ? 2.537 -8.970 -6.927 1.00 91.56 334 LEU A C 1
ATOM 2625 O O . LEU A 1 334 ? 2.155 -9.776 -6.073 1.00 91.56 334 LEU A O 1
ATOM 2629 N N . PRO A 1 335 ? 2.125 -7.694 -6.958 1.00 89.38 335 PRO A N 1
ATOM 2630 C CA . PRO A 1 335 ? 1.087 -7.187 -6.070 1.00 89.38 335 PRO A CA 1
ATOM 2631 C C . PRO A 1 335 ? -0.292 -7.780 -6.430 1.00 89.38 335 PRO A C 1
ATOM 2633 O O . PRO A 1 335 ? -0.477 -8.284 -7.545 1.00 89.38 335 PRO A O 1
ATOM 2636 N N . PRO A 1 336 ? -1.279 -7.702 -5.518 1.00 87.50 336 PRO A N 1
ATOM 2637 C CA . PRO A 1 336 ? -2.682 -7.955 -5.846 1.00 87.50 336 PRO A CA 1
ATOM 2638 C C . PRO A 1 336 ? -3.133 -7.155 -7.076 1.00 87.50 336 PRO A C 1
ATOM 2640 O O . PRO A 1 336 ? -2.647 -6.048 -7.307 1.00 87.50 336 PRO A O 1
ATOM 2643 N N . ASN A 1 337 ? -4.040 -7.731 -7.868 1.00 89.88 337 ASN A N 1
ATOM 2644 C CA . ASN A 1 337 ? -4.647 -7.119 -9.059 1.00 89.88 337 ASN A CA 1
ATOM 2645 C C . ASN A 1 337 ? -3.639 -6.620 -10.116 1.00 89.88 337 ASN A C 1
ATOM 2647 O O . ASN A 1 337 ? -3.986 -5.822 -10.980 1.00 89.88 337 ASN A O 1
ATOM 2651 N N . PHE A 1 338 ? -2.391 -7.112 -10.101 1.00 94.81 338 PHE A N 1
ATOM 2652 C CA . PHE A 1 338 ? -1.318 -6.646 -10.988 1.00 94.81 338 PHE A CA 1
ATOM 2653 C C . PHE A 1 338 ? -1.724 -6.599 -12.469 1.00 94.81 338 PHE A C 1
ATOM 2655 O O . PHE A 1 338 ? -1.578 -5.566 -13.114 1.00 94.81 338 PHE A O 1
ATOM 2662 N N . TYR A 1 339 ? -2.251 -7.700 -13.013 1.00 95.88 339 TYR A N 1
ATOM 2663 C CA . TYR A 1 339 ? -2.644 -7.752 -14.425 1.00 95.88 339 TYR A CA 1
ATOM 2664 C C . TYR A 1 339 ? -3.915 -6.954 -14.727 1.00 95.88 339 TYR A C 1
ATOM 2666 O O . TYR A 1 339 ? -4.027 -6.425 -15.825 1.00 95.88 339 TYR A O 1
ATOM 2674 N N . GLU A 1 340 ? -4.839 -6.850 -13.772 1.00 95.19 340 GLU A N 1
ATOM 2675 C CA . GLU A 1 340 ? -6.070 -6.065 -13.916 1.00 95.19 340 GLU A CA 1
ATOM 2676 C C . GLU A 1 340 ? -5.750 -4.568 -14.004 1.00 95.19 340 GLU A C 1
ATOM 2678 O O . GLU A 1 340 ? -6.220 -3.891 -14.911 1.00 95.19 340 GLU A O 1
ATOM 2683 N N . ILE A 1 341 ? -4.843 -4.074 -13.151 1.00 96.94 341 ILE A N 1
ATOM 2684 C CA . ILE A 1 341 ? -4.343 -2.692 -13.207 1.00 96.94 341 ILE A CA 1
ATOM 2685 C C . ILE A 1 341 ? -3.618 -2.431 -14.532 1.00 96.94 341 ILE A C 1
ATOM 2687 O O . ILE A 1 341 ? -3.826 -1.396 -15.159 1.00 96.94 341 ILE A O 1
ATOM 2691 N N . LEU A 1 342 ? -2.761 -3.352 -14.984 1.00 97.56 342 LEU A N 1
ATOM 2692 C CA . LEU A 1 342 ? -2.068 -3.185 -16.264 1.00 97.56 342 LEU A CA 1
ATOM 2693 C C . LEU A 1 342 ? -3.048 -3.151 -17.443 1.00 97.56 342 LEU A C 1
ATOM 2695 O O . LEU A 1 342 ? -2.924 -2.276 -18.299 1.00 97.56 342 LEU A O 1
ATOM 2699 N N . ALA A 1 343 ? -4.045 -4.038 -17.455 1.00 96.88 343 ALA A N 1
ATOM 2700 C CA . ALA A 1 343 ? -5.089 -4.054 -18.473 1.00 96.88 343 ALA A CA 1
ATOM 2701 C C . ALA A 1 343 ? -5.911 -2.756 -18.454 1.00 96.88 343 ALA A C 1
ATOM 2703 O O . ALA A 1 343 ? -6.103 -2.139 -19.503 1.00 96.88 343 ALA A O 1
ATOM 2704 N N . TYR A 1 344 ? -6.295 -2.278 -17.265 1.00 97.50 344 TYR A N 1
ATOM 2705 C CA . TYR A 1 344 ? -6.958 -0.985 -17.078 1.00 97.50 344 TYR A CA 1
ATOM 2706 C C . TYR A 1 344 ? -6.154 0.163 -17.704 1.00 97.50 344 TYR A C 1
ATOM 2708 O O . TYR A 1 344 ? -6.716 1.002 -18.405 1.00 97.50 344 TYR A O 1
ATOM 2716 N N . LEU A 1 345 ? -4.825 0.148 -17.564 1.00 96.94 345 LEU A N 1
ATOM 2717 C CA . LEU A 1 345 ? -3.907 1.138 -18.144 1.00 96.94 345 LEU A CA 1
ATOM 2718 C C . LEU A 1 345 ? -3.558 0.890 -19.627 1.00 96.94 345 LEU A C 1
ATOM 2720 O O . LEU A 1 345 ? -2.747 1.621 -20.196 1.00 96.94 345 LEU A O 1
ATOM 2724 N N . GLY A 1 346 ? -4.174 -0.102 -20.278 1.00 95.19 346 GLY A N 1
ATOM 2725 C CA . GLY A 1 346 ? -4.006 -0.384 -21.709 1.00 95.19 346 GLY A CA 1
ATOM 2726 C C . GLY A 1 346 ? -2.839 -1.317 -22.044 1.00 95.19 346 GLY A C 1
ATOM 2727 O O . GLY A 1 346 ? -2.292 -1.250 -23.149 1.00 95.19 346 GLY A O 1
ATOM 2728 N N . VAL A 1 347 ? -2.430 -2.161 -21.092 1.00 97.12 347 VAL A N 1
ATOM 2729 C CA . VAL A 1 347 ? -1.391 -3.183 -21.261 1.00 97.12 347 VAL A CA 1
ATOM 2730 C C . VAL A 1 347 ? -1.974 -4.568 -21.002 1.00 97.12 347 VAL A C 1
ATOM 2732 O O . VAL A 1 347 ? -2.077 -5.012 -19.857 1.00 97.12 347 VAL A O 1
ATOM 2735 N N . ASP A 1 348 ? -2.295 -5.293 -22.071 1.00 95.56 348 ASP A N 1
ATOM 2736 C CA . ASP A 1 348 ? -2.768 -6.670 -21.946 1.00 95.56 348 ASP A CA 1
ATOM 2737 C C . ASP A 1 348 ? -1.695 -7.592 -21.365 1.00 95.56 348 ASP A C 1
ATOM 2739 O O . ASP A 1 348 ? -0.494 -7.450 -21.622 1.00 95.56 348 ASP A O 1
ATOM 2743 N N . LYS A 1 349 ? -2.137 -8.633 -20.651 1.00 96.69 349 LYS A N 1
ATOM 2744 C CA . LYS A 1 349 ? -1.259 -9.657 -20.063 1.00 96.69 349 LYS A CA 1
ATOM 2745 C C . LYS A 1 349 ? -0.282 -10.260 -21.080 1.00 96.69 349 LYS A C 1
ATOM 2747 O O . LYS A 1 349 ? 0.859 -10.548 -20.727 1.00 96.69 349 LYS A O 1
ATOM 2752 N N . SER A 1 350 ? -0.702 -10.427 -22.336 1.00 97.00 350 SER A N 1
ATOM 2753 C CA . SER A 1 350 ? 0.129 -10.960 -23.425 1.00 97.00 350 SER A CA 1
ATOM 2754 C C . SER A 1 350 ? 1.271 -10.021 -23.841 1.00 97.00 350 SER A C 1
ATOM 2756 O O . SER A 1 350 ? 2.264 -10.479 -24.417 1.00 97.00 350 SER A O 1
ATOM 2758 N N . GLN A 1 351 ? 1.169 -8.722 -23.545 1.00 97.38 351 GLN A N 1
ATOM 2759 C CA . GLN A 1 351 ? 2.216 -7.732 -23.808 1.00 97.38 351 GLN A CA 1
ATOM 2760 C C . GLN A 1 351 ? 3.275 -7.703 -22.701 1.00 97.38 351 GLN A C 1
ATOM 2762 O O . GLN A 1 351 ? 4.402 -7.276 -22.946 1.00 97.38 351 GLN A O 1
ATOM 2767 N N . VAL A 1 352 ? 2.941 -8.161 -21.493 1.00 98.19 352 VAL A N 1
ATOM 2768 C CA . VAL A 1 352 ? 3.816 -8.059 -20.320 1.00 98.19 352 VAL A CA 1
ATOM 2769 C C . VAL A 1 352 ? 4.962 -9.065 -20.396 1.00 98.19 352 VAL A C 1
ATOM 2771 O O . VAL A 1 352 ? 4.757 -10.272 -20.513 1.00 98.19 352 VAL A O 1
ATOM 2774 N N . VAL A 1 353 ? 6.189 -8.569 -20.250 1.00 97.38 353 VAL A N 1
ATOM 2775 C CA . VAL A 1 353 ? 7.397 -9.376 -20.066 1.00 97.38 353 VAL A CA 1
ATOM 2776 C C . VAL A 1 353 ? 7.973 -9.064 -18.693 1.00 97.38 353 VAL A C 1
ATOM 2778 O O . VAL A 1 353 ? 8.484 -7.971 -18.454 1.00 97.38 353 VAL A O 1
ATOM 2781 N N . LEU A 1 354 ? 7.904 -10.042 -17.792 1.00 96.75 354 LEU A N 1
ATOM 2782 C CA . LEU A 1 354 ? 8.548 -9.959 -16.487 1.00 96.75 354 LEU A CA 1
ATOM 2783 C C . LEU A 1 354 ? 10.039 -10.254 -16.648 1.00 96.75 354 LEU A C 1
ATOM 2785 O O . LEU A 1 354 ? 10.416 -11.336 -17.093 1.00 96.75 354 LEU A O 1
ATOM 2789 N N . VAL A 1 355 ? 10.880 -9.283 -16.309 1.00 94.12 355 VAL A N 1
ATOM 2790 C CA . VAL A 1 355 ? 12.333 -9.409 -16.438 1.00 94.12 355 VAL A CA 1
ATOM 2791 C C . VAL A 1 355 ? 12.915 -9.984 -15.153 1.00 94.12 355 VAL A C 1
ATOM 2793 O O . VAL A 1 355 ? 12.983 -9.300 -14.135 1.00 94.12 355 VAL A O 1
ATOM 2796 N N . ASP A 1 356 ? 13.339 -11.244 -15.207 1.00 89.94 356 ASP A N 1
ATOM 2797 C CA . ASP A 1 356 ? 13.931 -11.983 -14.085 1.00 89.94 356 ASP A CA 1
ATOM 2798 C C . ASP A 1 356 ? 15.428 -12.290 -14.274 1.00 89.94 356 ASP A C 1
ATOM 2800 O O . ASP A 1 356 ? 16.101 -12.711 -13.331 1.00 89.94 356 ASP A O 1
ATOM 2804 N N . LYS A 1 357 ? 15.965 -12.040 -15.472 1.00 90.81 357 LYS A N 1
ATOM 2805 C CA . LYS A 1 357 ? 17.373 -12.225 -15.840 1.00 90.81 357 LYS A CA 1
ATOM 2806 C C . LYS A 1 357 ? 17.895 -11.016 -16.619 1.00 90.81 357 LYS A C 1
ATOM 2808 O O . LYS A 1 357 ? 17.114 -10.405 -17.355 1.00 90.81 357 LYS A O 1
ATOM 2813 N N . PRO A 1 358 ? 19.195 -10.685 -16.500 1.00 94.69 358 PRO A N 1
ATOM 2814 C CA . PRO A 1 358 ? 19.812 -9.655 -17.325 1.00 94.69 358 PRO A CA 1
ATOM 2815 C C . PRO A 1 358 ? 19.634 -9.951 -18.817 1.00 94.69 358 PRO A C 1
ATOM 2817 O O . PRO A 1 358 ? 19.875 -11.072 -19.266 1.00 94.69 358 PRO A O 1
ATOM 2820 N N . GLN A 1 359 ? 19.202 -8.953 -19.582 1.00 95.88 359 GLN A N 1
ATOM 2821 C CA . GLN A 1 359 ? 19.023 -9.061 -21.032 1.00 95.88 359 GLN A CA 1
ATOM 2822 C C . GLN A 1 359 ? 19.243 -7.707 -21.700 1.00 95.88 359 GLN A C 1
ATOM 2824 O O . GLN A 1 359 ? 18.871 -6.679 -21.141 1.00 95.88 359 GLN A O 1
ATOM 2829 N N . ARG A 1 360 ? 19.825 -7.706 -22.895 1.00 97.56 360 ARG A N 1
ATOM 2830 C CA . ARG A 1 360 ? 19.970 -6.516 -23.728 1.00 97.56 360 ARG A CA 1
ATOM 2831 C C . ARG A 1 360 ? 18.808 -6.456 -24.704 1.00 97.56 360 ARG A C 1
ATOM 2833 O O . ARG A 1 360 ? 18.407 -7.486 -25.243 1.00 97.56 360 ARG A O 1
ATOM 2840 N N . VAL A 1 361 ? 18.274 -5.270 -24.952 1.00 97.62 361 VAL A N 1
ATOM 2841 C CA . VAL A 1 361 ? 17.288 -5.038 -26.012 1.00 97.62 361 VAL A CA 1
ATOM 2842 C C . VAL A 1 361 ? 17.824 -4.043 -27.028 1.00 97.62 361 VAL A C 1
ATOM 2844 O O . VAL A 1 361 ? 18.515 -3.089 -26.675 1.00 97.62 361 VAL A O 1
ATOM 2847 N N . GLU A 1 362 ? 17.506 -4.273 -28.297 1.00 97.19 362 GLU A N 1
ATOM 2848 C CA . GLU A 1 362 ? 17.993 -3.451 -29.405 1.00 97.19 362 GLU A CA 1
ATOM 2849 C C . GLU A 1 362 ? 17.447 -2.020 -29.335 1.00 97.19 362 GLU A C 1
ATOM 2851 O O . GLU A 1 362 ? 18.226 -1.072 -29.382 1.00 97.19 362 GLU A O 1
ATOM 2856 N N . ASN A 1 363 ? 16.130 -1.860 -29.162 1.00 97.94 363 ASN A N 1
ATOM 2857 C CA . ASN A 1 363 ? 15.477 -0.558 -29.048 1.00 97.94 363 ASN A CA 1
ATOM 2858 C C . ASN A 1 363 ? 14.524 -0.537 -27.843 1.00 97.94 363 ASN A C 1
ATOM 2860 O O . ASN A 1 363 ? 13.457 -1.156 -27.879 1.00 97.94 363 ASN A O 1
ATOM 2864 N N . LEU A 1 364 ? 14.881 0.203 -26.791 1.00 98.19 364 LEU A N 1
ATOM 2865 C CA . LEU A 1 364 ? 14.036 0.416 -25.617 1.00 98.19 364 LEU A CA 1
ATOM 2866 C C . LEU A 1 364 ? 13.416 1.811 -25.640 1.00 98.19 364 LEU A C 1
ATOM 2868 O O . LEU A 1 364 ? 14.127 2.807 -25.628 1.00 98.19 364 LEU A O 1
ATOM 2872 N N . TRP A 1 365 ? 12.094 1.889 -25.610 1.00 98.25 365 TRP A N 1
ATOM 2873 C CA . TRP A 1 365 ? 11.354 3.132 -25.430 1.00 98.25 365 TRP A CA 1
ATOM 2874 C C . TRP A 1 365 ? 11.098 3.370 -23.945 1.00 98.25 365 TRP A C 1
ATOM 2876 O O . TRP A 1 365 ? 10.549 2.501 -23.266 1.00 98.25 365 TRP A O 1
ATOM 2886 N N . ILE A 1 366 ? 11.502 4.532 -23.434 1.00 96.81 366 ILE A N 1
ATOM 2887 C CA . ILE A 1 366 ? 11.396 4.879 -22.014 1.00 96.81 366 ILE A CA 1
ATOM 2888 C C . ILE A 1 366 ? 10.790 6.269 -21.869 1.00 96.81 366 ILE A C 1
ATOM 2890 O O . ILE A 1 366 ? 11.281 7.218 -22.472 1.00 96.81 366 ILE A O 1
ATOM 2894 N N . ALA A 1 367 ? 9.775 6.399 -21.019 1.00 95.44 367 ALA A N 1
ATOM 2895 C CA . ALA A 1 367 ? 9.190 7.683 -20.652 1.00 95.44 367 ALA A CA 1
ATOM 2896 C C . ALA A 1 367 ? 9.496 8.054 -19.187 1.00 95.44 367 ALA A C 1
ATOM 2898 O O . ALA A 1 367 ? 9.684 7.163 -18.345 1.00 95.44 367 ALA A O 1
ATOM 2899 N N . PRO A 1 368 ? 9.522 9.354 -18.850 1.00 93.69 368 PRO A N 1
ATOM 2900 C CA . PRO A 1 368 ? 9.568 9.834 -17.467 1.00 93.69 368 PRO A CA 1
ATOM 2901 C C . PRO A 1 368 ? 8.325 9.414 -16.659 1.00 93.69 368 PRO A C 1
ATOM 2903 O O . PRO A 1 368 ? 7.280 9.070 -17.215 1.00 93.69 368 PRO A O 1
ATOM 2906 N N . GLN A 1 369 ? 8.433 9.432 -15.326 1.00 94.38 369 GLN A N 1
ATOM 2907 C CA . GLN A 1 369 ? 7.288 9.184 -14.442 1.00 94.38 369 GLN A CA 1
ATOM 2908 C C . GLN A 1 369 ? 6.336 10.381 -14.476 1.00 94.38 369 GLN A C 1
ATOM 2910 O O . GLN A 1 369 ? 6.760 11.512 -14.254 1.00 94.38 369 GLN A O 1
ATOM 2915 N N . GLN A 1 370 ? 5.046 10.120 -14.691 1.00 93.25 370 GLN A N 1
ATOM 2916 C CA . GLN A 1 370 ? 3.997 11.148 -14.647 1.00 93.25 370 GLN A CA 1
ATOM 2917 C C . GLN A 1 370 ? 3.557 11.517 -13.218 1.00 93.25 370 GLN A C 1
ATOM 2919 O O . GLN A 1 370 ? 2.907 12.534 -13.004 1.00 93.25 370 GLN A O 1
ATOM 2924 N N . SER A 1 371 ? 3.932 10.707 -12.226 1.00 92.19 371 SER A N 1
ATOM 2925 C CA . SER A 1 371 ? 3.783 11.005 -10.802 1.00 92.19 371 SER A CA 1
ATOM 2926 C C . SER A 1 371 ? 4.899 10.322 -10.010 1.00 92.19 371 SER A C 1
ATOM 2928 O O . SER A 1 371 ? 5.498 9.342 -10.465 1.00 92.19 371 SER A O 1
ATOM 2930 N N . LEU A 1 372 ? 5.207 10.861 -8.833 1.00 91.88 372 LEU A N 1
ATOM 2931 C CA . LEU A 1 372 ? 6.250 10.366 -7.940 1.00 91.88 372 LEU A CA 1
ATOM 2932 C C . LEU A 1 372 ? 5.640 10.064 -6.572 1.00 91.88 372 LEU A C 1
ATOM 2934 O O . LEU A 1 372 ? 4.857 10.858 -6.050 1.00 91.88 372 LEU A O 1
ATOM 2938 N N . PHE A 1 373 ? 6.065 8.970 -5.939 1.00 91.06 373 PHE A N 1
ATOM 2939 C CA . PHE A 1 373 ? 5.607 8.642 -4.591 1.00 91.06 373 PHE A CA 1
ATOM 2940 C C . PHE A 1 373 ? 5.870 9.802 -3.623 1.00 91.06 373 PHE A C 1
ATOM 2942 O O . PHE A 1 373 ? 6.998 10.303 -3.552 1.00 91.06 373 PHE A O 1
ATOM 2949 N N . ARG A 1 374 ? 4.839 10.184 -2.854 1.00 87.94 374 ARG A N 1
ATOM 2950 C CA . ARG A 1 374 ? 4.839 11.310 -1.893 1.00 87.94 374 ARG A CA 1
ATOM 2951 C C . ARG A 1 374 ? 5.081 12.688 -2.518 1.00 87.94 374 ARG A C 1
ATOM 2953 O O . ARG A 1 374 ? 5.537 13.600 -1.829 1.00 87.94 374 ARG A O 1
ATOM 2960 N N . THR A 1 375 ? 4.804 12.850 -3.809 1.00 86.62 375 THR A N 1
ATOM 2961 C CA . THR A 1 375 ? 4.793 14.178 -4.424 1.00 86.62 375 THR A CA 1
ATOM 2962 C C . THR A 1 375 ? 3.693 15.048 -3.822 1.00 86.62 375 THR A C 1
ATOM 2964 O O . THR A 1 375 ? 2.589 14.570 -3.568 1.00 86.62 375 THR A O 1
ATOM 2967 N N . ARG A 1 376 ? 3.988 16.335 -3.614 1.00 82.94 376 ARG A N 1
ATOM 2968 C CA . ARG A 1 376 ? 2.965 17.357 -3.338 1.00 82.94 376 ARG A CA 1
ATOM 2969 C C . ARG A 1 376 ? 2.535 18.130 -4.581 1.00 82.94 376 ARG A C 1
ATOM 2971 O O . ARG A 1 376 ? 1.675 19.000 -4.493 1.00 82.94 376 ARG A O 1
ATOM 2978 N N . SER A 1 377 ? 3.144 17.845 -5.727 1.00 81.44 377 SER A N 1
ATOM 2979 C CA . SER A 1 377 ? 2.755 18.452 -6.994 1.00 81.44 377 SER A CA 1
ATOM 2980 C C . SER A 1 377 ? 1.488 17.792 -7.522 1.00 81.44 377 SER A C 1
ATOM 2982 O O . SER A 1 377 ? 1.318 16.579 -7.400 1.00 81.44 377 SER A O 1
ATOM 2984 N N . GLN A 1 378 ? 0.622 18.591 -8.141 1.00 83.62 378 GLN A N 1
ATOM 2985 C CA . GLN A 1 378 ? -0.490 18.055 -8.917 1.00 83.62 378 GLN A CA 1
ATOM 2986 C C . GLN A 1 378 ? 0.035 17.282 -10.130 1.00 83.62 378 GLN A C 1
ATOM 2988 O O . GLN A 1 378 ? 1.139 17.531 -10.622 1.00 83.62 378 GLN A O 1
ATOM 2993 N N . ILE A 1 379 ? -0.776 16.344 -10.611 1.00 89.19 379 ILE A N 1
ATOM 2994 C CA . ILE A 1 379 ? -0.513 15.671 -11.881 1.00 89.19 379 ILE A CA 1
ATOM 2995 C C . ILE A 1 379 ? -0.733 16.628 -13.056 1.00 89.19 379 ILE A C 1
ATOM 2997 O O . ILE A 1 379 ? -1.507 17.581 -12.955 1.00 89.19 379 ILE A O 1
ATOM 3001 N N . SER A 1 380 ? -0.084 16.357 -14.188 1.00 89.88 380 SER A N 1
ATOM 3002 C CA . SER A 1 380 ? -0.302 17.129 -15.411 1.00 89.88 380 SER A CA 1
ATOM 3003 C C . SER A 1 380 ? -1.724 16.942 -15.954 1.00 89.88 380 SER A C 1
ATOM 3005 O O . SER A 1 380 ? -2.365 15.905 -15.744 1.00 89.88 380 SER A O 1
ATOM 3007 N N . ALA A 1 381 ? -2.209 17.943 -16.694 1.00 90.19 381 ALA A N 1
ATOM 3008 C CA . ALA A 1 381 ? -3.492 17.859 -17.385 1.00 90.19 381 ALA A CA 1
ATOM 3009 C C . ALA A 1 381 ? -3.535 16.660 -18.346 1.00 90.19 381 ALA A C 1
ATOM 3011 O O . ALA A 1 381 ? -4.536 15.945 -18.366 1.00 90.19 381 ALA A O 1
ATOM 3012 N N . ASP A 1 382 ? -2.445 16.379 -19.067 1.00 90.56 382 ASP A N 1
ATOM 3013 C CA . ASP A 1 382 ? -2.396 15.250 -19.996 1.00 90.56 382 ASP A CA 1
ATOM 3014 C C . ASP A 1 382 ? -2.424 13.906 -19.262 1.00 90.56 382 ASP A C 1
ATOM 3016 O O . ASP A 1 382 ? -3.147 13.004 -19.682 1.00 90.56 382 ASP A O 1
ATOM 3020 N N . TYR A 1 383 ? -1.712 13.757 -18.134 1.00 93.94 383 TYR A N 1
ATOM 3021 C CA . TYR A 1 383 ? -1.797 12.527 -17.340 1.00 93.94 383 TYR A CA 1
ATOM 3022 C C . TYR A 1 383 ? -3.208 12.319 -16.783 1.00 93.94 383 TYR A C 1
ATOM 3024 O O . TYR A 1 383 ? -3.740 11.211 -16.849 1.00 93.94 383 TYR A O 1
ATOM 3032 N N . ARG A 1 384 ? -3.862 13.390 -16.317 1.00 93.94 384 ARG A N 1
ATOM 3033 C CA . ARG A 1 384 ? -5.276 13.338 -15.925 1.00 93.94 384 ARG A CA 1
ATOM 3034 C C . ARG A 1 384 ? -6.174 12.917 -17.094 1.00 93.94 384 ARG A C 1
ATOM 3036 O O . ARG A 1 384 ? -7.044 12.072 -16.910 1.00 93.94 384 ARG A O 1
ATOM 3043 N N . GLN A 1 385 ? -5.961 13.460 -18.294 1.00 94.12 385 GLN A N 1
ATOM 3044 C CA . GLN A 1 385 ? -6.712 13.070 -19.495 1.00 94.12 385 GLN A CA 1
ATOM 3045 C C . GLN A 1 385 ? -6.484 11.605 -19.882 1.00 94.12 385 GLN A C 1
ATOM 3047 O O . GLN A 1 385 ? -7.431 10.931 -20.283 1.00 94.12 385 GLN A O 1
ATOM 3052 N N . PHE A 1 386 ? -5.266 11.088 -19.723 1.00 95.94 386 PHE A N 1
ATOM 3053 C CA . PHE A 1 386 ? -4.977 9.668 -19.915 1.00 95.94 386 PHE A CA 1
ATOM 3054 C C . PHE A 1 386 ? -5.770 8.782 -18.946 1.00 95.94 386 PHE A C 1
ATOM 3056 O O . PHE A 1 386 ? -6.340 7.781 -19.378 1.00 95.94 386 PHE A O 1
ATOM 3063 N N . LEU A 1 387 ? -5.870 9.157 -17.666 1.00 96.88 387 LEU A N 1
ATOM 3064 C CA . LEU A 1 387 ? -6.688 8.417 -16.699 1.00 96.88 387 LEU A CA 1
ATOM 3065 C C . LEU A 1 387 ? -8.174 8.442 -17.090 1.00 96.88 387 LEU A C 1
ATOM 3067 O O . LEU A 1 387 ? -8.780 7.380 -17.181 1.00 96.88 387 LEU A O 1
ATOM 3071 N N . LEU A 1 388 ? -8.715 9.602 -17.483 1.00 96.44 388 LEU A N 1
ATOM 3072 C CA . LEU A 1 388 ? -10.094 9.713 -17.990 1.00 96.44 388 LEU A CA 1
ATOM 3073 C C . LEU A 1 388 ? -10.350 8.842 -19.234 1.00 96.44 388 LEU A C 1
ATOM 3075 O O . LEU A 1 388 ? -11.449 8.330 -19.434 1.00 96.44 388 LEU A O 1
ATOM 3079 N N . GLN A 1 389 ? -9.352 8.674 -20.106 1.00 96.12 389 GLN A N 1
ATOM 3080 C CA . GLN A 1 389 ? -9.445 7.749 -21.242 1.00 96.12 389 GLN A CA 1
ATOM 3081 C C . GLN A 1 389 ? -9.439 6.282 -20.795 1.00 96.12 389 GLN A C 1
ATOM 3083 O O . GLN A 1 389 ? -10.120 5.462 -21.414 1.00 96.12 389 GLN A O 1
ATOM 3088 N N . CYS A 1 390 ? -8.681 5.941 -19.748 1.00 97.56 390 CYS A N 1
ATOM 3089 C CA . CYS A 1 390 ? -8.690 4.600 -19.163 1.00 97.56 390 CYS A CA 1
ATOM 3090 C C . CYS A 1 390 ? -10.060 4.274 -18.564 1.00 97.56 390 CYS A C 1
ATOM 3092 O O . CYS A 1 390 ? -10.587 3.201 -18.841 1.00 97.56 390 CYS A O 1
ATOM 3094 N N . GLU A 1 391 ? -10.660 5.222 -17.843 1.00 97.75 391 GLU A N 1
ATOM 3095 C CA . GLU A 1 391 ? -12.012 5.106 -17.285 1.00 97.75 391 GLU A CA 1
ATOM 3096 C C . GLU A 1 391 ? -13.042 4.800 -18.373 1.00 97.75 391 GLU A C 1
ATOM 3098 O O . GLU A 1 391 ? -13.696 3.760 -18.317 1.00 97.75 391 GLU A O 1
ATOM 3103 N N . ARG A 1 392 ? -13.090 5.621 -19.433 1.00 96.50 392 ARG A N 1
ATOM 3104 C CA . ARG A 1 392 ? -13.995 5.407 -20.575 1.00 96.50 392 ARG A CA 1
ATOM 3105 C C . ARG A 1 392 ? -13.806 4.042 -21.232 1.00 96.50 392 ARG A C 1
ATOM 3107 O O . ARG A 1 392 ? -14.778 3.367 -21.549 1.00 96.50 392 ARG A O 1
ATOM 3114 N N . ARG A 1 393 ? -12.554 3.614 -21.442 1.00 96.00 393 ARG A N 1
ATOM 3115 C CA . ARG A 1 393 ? -12.251 2.301 -22.040 1.00 96.00 393 ARG A CA 1
ATOM 3116 C C . ARG A 1 393 ? -12.716 1.146 -21.151 1.00 96.00 393 ARG A C 1
ATOM 3118 O O . ARG A 1 393 ? -13.117 0.113 -21.675 1.00 96.00 393 ARG A O 1
ATOM 3125 N N . ALA A 1 394 ? -12.627 1.309 -19.835 1.00 96.50 394 ALA A N 1
ATOM 3126 C CA . ALA A 1 394 ? -13.029 0.306 -18.856 1.00 96.50 394 ALA A CA 1
ATOM 3127 C C . ALA A 1 394 ? -14.522 0.383 -18.473 1.00 96.50 394 ALA A C 1
ATOM 3129 O O . ALA A 1 394 ? -14.976 -0.423 -17.661 1.00 96.50 394 ALA A O 1
ATOM 3130 N N . GLY A 1 395 ? -15.281 1.328 -19.044 1.00 96.56 395 GLY A N 1
ATOM 3131 C CA . GLY A 1 395 ? -16.691 1.544 -18.713 1.00 96.56 395 GLY A CA 1
ATOM 3132 C C . GLY A 1 395 ? -16.907 2.043 -17.283 1.00 96.56 395 GLY A C 1
ATOM 3133 O O . GLY A 1 395 ? -17.933 1.734 -16.685 1.00 96.56 395 GLY A O 1
ATOM 3134 N N . ILE A 1 396 ? -15.933 2.761 -16.715 1.00 97.31 396 ILE A N 1
ATOM 3135 C CA . ILE A 1 396 ? -16.043 3.363 -15.382 1.00 97.31 396 ILE A CA 1
ATOM 3136 C C . ILE A 1 396 ? -16.767 4.700 -15.522 1.00 97.31 396 ILE A C 1
ATOM 3138 O O . ILE A 1 396 ? -16.152 5.744 -15.731 1.00 97.31 396 ILE A O 1
ATOM 3142 N N . GLU A 1 397 ? -18.086 4.649 -15.414 1.00 93.69 397 GLU A N 1
ATOM 3143 C CA . GLU A 1 397 ? -18.969 5.810 -15.480 1.00 93.69 397 GLU A CA 1
ATOM 3144 C C . GLU A 1 397 ? -19.824 5.882 -14.204 1.00 93.69 397 GLU A C 1
ATOM 3146 O O . GLU A 1 397 ? -20.001 4.864 -13.530 1.00 93.69 397 GLU A O 1
ATOM 3151 N N . PRO A 1 398 ? -20.341 7.064 -13.826 1.00 94.38 398 PRO A N 1
ATOM 3152 C CA . PRO A 1 398 ? -21.255 7.172 -12.695 1.00 94.38 398 PRO A CA 1
ATOM 3153 C C . PRO A 1 398 ? -22.514 6.317 -12.894 1.00 94.38 398 PRO A C 1
ATOM 3155 O O . PRO A 1 398 ? -23.217 6.468 -13.894 1.00 94.38 398 PRO A O 1
ATOM 3158 N N . ASP A 1 399 ? -22.831 5.484 -11.906 1.00 95.44 399 ASP A N 1
ATOM 3159 C CA . ASP A 1 399 ? -24.015 4.629 -11.880 1.00 95.44 399 ASP A CA 1
ATOM 3160 C C . ASP A 1 399 ? -24.921 4.997 -10.696 1.00 95.44 399 ASP A C 1
ATOM 3162 O O . ASP A 1 399 ? -24.549 4.868 -9.530 1.00 95.44 399 ASP A O 1
ATOM 3166 N N . ASN A 1 400 ? -26.143 5.442 -10.993 1.00 93.88 400 ASN A N 1
ATOM 3167 C CA . ASN A 1 400 ? -27.126 5.817 -9.974 1.00 93.88 400 ASN A CA 1
ATOM 3168 C C . ASN A 1 400 ? -27.724 4.609 -9.227 1.00 93.88 400 ASN A C 1
ATOM 3170 O O . ASN A 1 400 ? -28.448 4.811 -8.254 1.00 93.88 400 ASN A O 1
ATOM 3174 N N . GLN A 1 401 ? -27.470 3.376 -9.680 1.00 96.69 401 GLN A N 1
ATOM 3175 C CA . GLN A 1 401 ? -27.842 2.157 -8.957 1.00 96.69 401 GLN A CA 1
ATOM 3176 C C . GLN A 1 401 ? -26.864 1.840 -7.819 1.00 96.69 401 GLN A C 1
ATOM 3178 O O . GLN A 1 401 ? -27.220 1.115 -6.890 1.00 96.69 401 GLN A O 1
ATOM 3183 N N . LEU A 1 402 ? -25.647 2.395 -7.865 1.00 97.62 402 LEU A N 1
ATOM 3184 C CA . LEU A 1 402 ? -24.665 2.252 -6.798 1.00 97.62 402 LEU A CA 1
ATOM 3185 C C . LEU A 1 402 ? -24.902 3.273 -5.669 1.00 97.62 402 LEU A C 1
ATOM 3187 O O . LEU A 1 402 ? -25.464 4.349 -5.897 1.00 97.62 402 LEU A O 1
ATOM 3191 N N . PRO A 1 403 ? -24.470 2.971 -4.429 1.00 97.88 403 PRO A N 1
ATOM 3192 C CA . PRO A 1 403 ? -24.721 3.842 -3.286 1.00 97.88 403 PRO A CA 1
ATOM 3193 C C . PRO A 1 403 ? -24.135 5.250 -3.442 1.00 97.88 403 PRO A C 1
ATOM 3195 O O . PRO A 1 403 ? -22.941 5.433 -3.677 1.00 97.88 403 PRO A O 1
ATOM 3198 N N . ALA A 1 404 ? -24.965 6.269 -3.204 1.00 97.81 404 ALA A N 1
ATOM 3199 C CA . ALA A 1 404 ? -24.540 7.669 -3.251 1.00 97.81 404 ALA A CA 1
ATOM 3200 C C . ALA A 1 404 ? -23.641 8.079 -2.067 1.00 97.81 404 ALA A C 1
ATOM 3202 O O . ALA A 1 404 ? -22.908 9.064 -2.174 1.00 97.81 404 ALA A O 1
ATOM 3203 N N . LYS A 1 405 ? -23.697 7.351 -0.945 1.00 98.56 405 LYS A N 1
ATOM 3204 C CA . LYS A 1 405 ? -22.894 7.587 0.260 1.00 98.56 405 LYS A CA 1
ATOM 3205 C C . LYS A 1 405 ? -22.176 6.306 0.658 1.00 98.56 405 LYS A C 1
ATOM 3207 O O . LYS A 1 405 ? -22.831 5.287 0.891 1.00 98.56 405 LYS A O 1
ATOM 3212 N N . ILE A 1 406 ? -20.853 6.361 0.773 1.00 98.69 406 ILE A N 1
ATOM 3213 C CA . ILE A 1 406 ? -20.045 5.211 1.191 1.00 98.69 406 ILE A CA 1
ATOM 3214 C C . ILE A 1 406 ? -19.098 5.575 2.331 1.00 98.69 406 ILE A C 1
ATOM 3216 O O . ILE A 1 406 ? -18.510 6.660 2.345 1.00 98.69 406 ILE A O 1
ATOM 3220 N N . TYR A 1 407 ? -18.957 4.652 3.280 1.00 98.75 407 TYR A N 1
ATOM 3221 C CA . TYR A 1 407 ? -17.891 4.663 4.272 1.00 98.75 407 TYR A CA 1
ATOM 3222 C C . TYR A 1 407 ? -16.890 3.563 3.919 1.00 98.75 407 TYR A C 1
ATOM 3224 O O . TYR A 1 407 ? -17.223 2.381 3.973 1.00 98.75 407 TYR A O 1
ATOM 3232 N N . VAL A 1 408 ? -15.677 3.942 3.522 1.00 98.44 408 VAL A N 1
ATOM 3233 C CA . VAL A 1 408 ? -14.615 2.995 3.174 1.00 98.44 408 VAL A CA 1
ATOM 3234 C C . VAL A 1 408 ? -13.909 2.567 4.452 1.00 98.44 408 VAL A C 1
ATOM 3236 O O . VAL A 1 408 ? -13.137 3.332 5.040 1.00 98.44 408 VAL A O 1
ATOM 3239 N N . SER A 1 409 ? -14.204 1.340 4.857 1.00 96.44 409 SER A N 1
ATOM 3240 C CA . SER A 1 409 ? -13.769 0.756 6.115 1.00 96.44 409 SER A CA 1
ATOM 3241 C C . SER A 1 409 ? -12.376 0.145 6.027 1.00 96.44 409 SER A C 1
ATOM 3243 O O . SER A 1 409 ? -11.911 -0.326 4.984 1.00 96.44 409 SER A O 1
ATOM 3245 N N . ARG A 1 410 ? -11.712 0.141 7.178 1.00 93.94 410 ARG A N 1
ATOM 3246 C CA . ARG A 1 410 ? -10.453 -0.521 7.473 1.00 93.94 410 ARG A CA 1
ATOM 3247 C C . ARG A 1 410 ? -10.551 -1.400 8.733 1.00 93.94 410 ARG A C 1
ATOM 3249 O O . ARG A 1 410 ? -9.523 -1.946 9.144 1.00 93.94 410 ARG A O 1
ATOM 3256 N N . THR A 1 411 ? -11.749 -1.651 9.272 1.00 93.56 411 THR A N 1
ATOM 3257 C CA . THR A 1 411 ? -11.979 -2.485 10.469 1.00 93.56 411 THR A CA 1
ATOM 3258 C C . THR A 1 411 ? -11.247 -3.833 10.434 1.00 93.56 411 THR A C 1
ATOM 3260 O O . THR A 1 411 ? -10.607 -4.189 11.431 1.00 93.56 411 THR A O 1
ATOM 3263 N N . PRO A 1 412 ? -11.212 -4.575 9.302 1.00 92.31 412 PRO A N 1
ATOM 3264 C CA . PRO A 1 412 ? -10.472 -5.841 9.215 1.00 92.31 412 PRO A CA 1
ATOM 3265 C C . PRO A 1 412 ? -8.955 -5.721 9.461 1.00 92.31 412 PRO A C 1
ATOM 3267 O O . PRO A 1 412 ? -8.265 -6.720 9.673 1.00 92.31 412 PRO A O 1
ATOM 3270 N N . PHE A 1 413 ? -8.411 -4.502 9.453 1.00 92.19 413 PHE A N 1
ATOM 3271 C CA . PHE A 1 413 ? -7.000 -4.199 9.666 1.00 92.19 413 PHE A CA 1
ATOM 3272 C C . PHE A 1 413 ? -6.712 -3.560 11.029 1.00 92.19 413 PHE A C 1
ATOM 3274 O O . PHE A 1 413 ? -5.653 -2.943 11.172 1.00 92.19 413 PHE A O 1
ATOM 3281 N N . LEU A 1 414 ? -7.577 -3.743 12.036 1.00 93.12 414 LEU A N 1
ATOM 3282 C CA . LEU A 1 414 ? -7.352 -3.269 13.411 1.00 93.12 414 LEU A CA 1
ATOM 3283 C C . LEU A 1 414 ? -5.928 -3.586 13.908 1.00 93.12 414 LEU A C 1
ATOM 3285 O O . LEU A 1 414 ? -5.186 -2.704 14.336 1.00 93.12 414 LEU A O 1
ATOM 3289 N N . LEU A 1 415 ? -5.484 -4.834 13.732 1.00 92.88 415 LEU A N 1
ATOM 3290 C CA . LEU A 1 415 ? -4.148 -5.283 14.144 1.00 92.88 415 LEU A CA 1
ATOM 3291 C C . LEU A 1 415 ? -3.012 -4.825 13.211 1.00 92.88 415 LEU A C 1
ATOM 3293 O O . LEU A 1 415 ? -1.842 -5.069 13.498 1.00 92.88 415 LEU A O 1
ATOM 3297 N N . ARG A 1 416 ? -3.311 -4.186 12.076 1.00 88.38 416 ARG A N 1
ATOM 3298 C CA . ARG A 1 416 ? -2.339 -3.792 11.038 1.00 88.38 416 ARG A CA 1
ATOM 3299 C C . ARG A 1 416 ? -2.527 -2.342 10.591 1.00 88.38 416 ARG A C 1
ATOM 3301 O O . ARG A 1 416 ? -2.502 -2.025 9.398 1.00 88.38 416 ARG A O 1
ATOM 3308 N N . GLY A 1 417 ? -2.644 -1.459 11.578 1.00 84.50 417 GLY A N 1
ATOM 3309 C CA . GLY A 1 417 ? -2.666 -0.012 11.417 1.00 84.50 417 GLY A CA 1
ATOM 3310 C C . GLY A 1 417 ? -4.028 0.527 11.024 1.00 84.50 417 GLY A C 1
ATOM 3311 O O . GLY A 1 417 ? -4.194 0.904 9.863 1.00 84.50 417 GLY A O 1
ATOM 3312 N N . SER A 1 418 ? -4.946 0.589 11.988 1.00 93.50 418 SER A N 1
ATOM 3313 C CA . SER A 1 418 ? -6.193 1.365 11.926 1.00 93.50 418 SER A CA 1
ATOM 3314 C C . SER A 1 418 ? -6.238 2.422 13.044 1.00 93.50 418 SER A C 1
ATOM 3316 O O . SER A 1 418 ? -5.229 2.641 13.720 1.00 93.50 418 SER A O 1
ATOM 3318 N N . PHE A 1 419 ? -7.376 3.087 13.226 1.00 97.38 419 PHE A N 1
ATOM 3319 C CA . PHE A 1 419 ? -7.699 3.809 14.455 1.00 97.38 419 PHE A CA 1
ATOM 3320 C C . PHE A 1 419 ? -8.653 2.970 15.324 1.00 97.38 419 PHE A C 1
ATOM 3322 O O . PHE A 1 419 ? -9.443 2.188 14.803 1.00 97.38 419 PHE A O 1
ATOM 3329 N N . ALA A 1 420 ? -8.552 3.100 16.644 1.00 98.06 420 ALA A N 1
ATOM 3330 C CA . ALA A 1 420 ? -9.425 2.427 17.601 1.00 98.06 420 ALA A CA 1
ATOM 3331 C C . ALA A 1 420 ? -10.840 3.029 17.562 1.00 98.06 420 ALA A C 1
ATOM 3333 O O . ALA A 1 420 ? -10.984 4.240 17.387 1.00 98.06 420 ALA A O 1
ATOM 3334 N N . GLY A 1 421 ? -11.874 2.201 17.729 1.00 97.94 421 GLY A N 1
ATOM 3335 C CA . GLY A 1 421 ? -13.272 2.644 17.692 1.00 97.94 421 GLY A CA 1
ATOM 3336 C C . GLY A 1 421 ? -13.915 2.614 16.302 1.00 97.94 421 GLY A C 1
ATOM 3337 O O . GLY A 1 421 ? -15.063 3.025 16.148 1.00 97.94 421 GLY A O 1
ATOM 3338 N N . GLU A 1 422 ? -13.223 2.116 15.272 1.00 98.12 422 GLU A N 1
ATOM 3339 C CA . GLU A 1 422 ? -13.741 2.104 13.895 1.00 98.12 422 GLU A CA 1
ATOM 3340 C C . GLU A 1 422 ? -15.036 1.291 13.746 1.00 98.12 422 GLU A C 1
ATOM 3342 O O . GLU A 1 422 ? -15.929 1.688 13.003 1.00 98.12 422 GLU A O 1
ATOM 3347 N N . ARG A 1 423 ? -15.200 0.210 14.517 1.00 97.38 423 ARG A N 1
ATOM 3348 C CA . ARG A 1 423 ? -16.430 -0.601 14.521 1.00 97.38 423 ARG A CA 1
ATOM 3349 C C . ARG A 1 423 ? -17.667 0.217 14.898 1.00 97.38 423 ARG A C 1
ATOM 3351 O O . ARG A 1 423 ? -18.722 0.057 14.290 1.00 97.38 423 ARG A O 1
ATOM 3358 N N . TYR A 1 424 ? -17.531 1.111 15.876 1.00 98.56 424 TYR A N 1
ATOM 3359 C CA . TYR A 1 424 ? -18.591 2.053 16.225 1.00 98.56 424 TYR A CA 1
ATOM 3360 C C . TYR A 1 424 ? -18.840 3.036 15.077 1.00 98.56 424 TYR A C 1
ATOM 3362 O O . TYR A 1 424 ? -19.984 3.297 14.709 1.00 98.56 424 TYR A O 1
ATOM 3370 N N . VAL A 1 425 ? -17.767 3.548 14.466 1.00 98.56 425 VAL A N 1
ATOM 3371 C CA . VAL A 1 425 ? -17.851 4.471 13.328 1.00 98.56 425 VAL A CA 1
ATOM 3372 C C . VAL A 1 425 ? -18.585 3.830 12.141 1.00 98.56 425 VAL A C 1
ATOM 3374 O O . VAL A 1 425 ? -19.451 4.480 11.560 1.00 98.56 425 VAL A O 1
ATOM 3377 N N . GLU A 1 426 ? -18.336 2.556 11.823 1.00 98.19 426 GLU A N 1
ATOM 3378 C CA . GLU A 1 426 ? -19.102 1.812 10.811 1.00 98.19 426 GLU A CA 1
ATOM 3379 C C . GLU A 1 426 ? -20.594 1.772 11.146 1.00 98.19 426 GLU A C 1
ATOM 3381 O O . GLU A 1 426 ? -21.429 2.094 10.303 1.00 98.19 426 GLU A O 1
ATOM 3386 N N . GLN A 1 427 ? -20.948 1.416 12.382 1.00 98.44 427 GLN A N 1
ATOM 3387 C CA . GLN A 1 427 ? -22.346 1.350 12.811 1.00 98.44 427 GLN A CA 1
ATOM 3388 C C . GLN A 1 427 ? -23.019 2.724 12.757 1.00 98.44 427 GLN A C 1
ATOM 3390 O O . GLN A 1 427 ? -24.154 2.842 12.295 1.00 98.44 427 GLN A O 1
ATOM 3395 N N . PHE A 1 428 ? -22.312 3.774 13.178 1.00 98.69 428 PHE A N 1
ATOM 3396 C CA . PHE A 1 428 ? -22.774 5.150 13.072 1.00 98.69 428 PHE A CA 1
ATOM 3397 C C . PHE A 1 428 ? -23.047 5.531 11.613 1.00 98.69 428 PHE A C 1
ATOM 3399 O O . PHE A 1 428 ? -24.164 5.928 11.293 1.00 98.69 428 PHE A O 1
ATOM 3406 N N . PHE A 1 429 ? -22.083 5.345 10.707 1.00 98.75 429 PHE A N 1
ATOM 3407 C CA . PHE A 1 429 ? -22.263 5.667 9.289 1.00 98.75 429 PHE A CA 1
ATOM 3408 C C . PHE A 1 429 ? -23.376 4.836 8.636 1.00 98.75 429 PHE A C 1
ATOM 3410 O O . PHE A 1 429 ? -24.163 5.381 7.861 1.00 98.75 429 PHE A O 1
ATOM 3417 N N . ALA A 1 430 ? -23.517 3.559 8.994 1.00 98.50 430 ALA A N 1
ATOM 3418 C CA . ALA A 1 430 ? -24.620 2.724 8.525 1.00 98.50 430 ALA A CA 1
ATOM 3419 C C . ALA A 1 430 ? -25.988 3.288 8.955 1.00 98.50 430 ALA A C 1
ATOM 3421 O O . ALA A 1 430 ? -26.890 3.409 8.126 1.00 98.50 430 ALA A O 1
ATOM 3422 N N . ARG A 1 431 ? -26.132 3.724 10.219 1.00 98.25 431 ARG A N 1
ATOM 3423 C CA . ARG A 1 431 ? -27.350 4.396 10.720 1.00 98.25 431 ARG A CA 1
ATOM 3424 C C . ARG A 1 431 ? -27.640 5.718 9.999 1.00 98.25 431 ARG A C 1
ATOM 3426 O O . ARG A 1 431 ? -28.801 6.080 9.846 1.00 98.25 431 ARG A O 1
ATOM 3433 N N . GLN A 1 432 ? -26.605 6.399 9.504 1.00 98.12 432 GLN A N 1
ATOM 3434 C CA . GLN A 1 432 ? -26.712 7.623 8.696 1.00 98.12 432 GLN A CA 1
ATOM 3435 C C . GLN A 1 432 ? -26.966 7.360 7.195 1.00 98.12 432 GLN A C 1
ATOM 3437 O O . GLN A 1 432 ? -26.932 8.287 6.377 1.00 98.12 432 GLN A O 1
ATOM 3442 N N . GLY A 1 433 ? -27.204 6.102 6.806 1.00 97.88 433 GLY A N 1
ATOM 3443 C CA . GLY A 1 433 ? -27.521 5.712 5.431 1.00 97.88 433 GLY A CA 1
ATOM 3444 C C . GLY A 1 433 ? -26.308 5.560 4.509 1.00 97.88 433 GLY A C 1
ATOM 3445 O O . GLY A 1 433 ? -26.463 5.615 3.289 1.00 97.88 433 GLY A O 1
ATOM 3446 N N . TYR A 1 434 ? -25.103 5.391 5.056 1.00 98.69 434 TYR A N 1
ATOM 3447 C CA . TYR A 1 434 ? -23.917 5.065 4.263 1.00 98.69 434 TYR A CA 1
ATOM 3448 C C . TYR A 1 434 ? -23.843 3.561 4.043 1.00 98.69 434 TYR A C 1
ATOM 3450 O O . TYR A 1 434 ? -24.123 2.765 4.938 1.00 98.69 434 TYR A O 1
ATOM 3458 N N . THR A 1 435 ? -23.383 3.165 2.861 1.00 98.62 435 THR A N 1
ATOM 3459 C CA . THR A 1 435 ? -22.956 1.784 2.633 1.00 98.62 435 THR A CA 1
ATOM 3460 C C . THR A 1 435 ? -21.542 1.594 3.169 1.00 98.62 435 THR A C 1
ATOM 3462 O O . THR A 1 435 ? -20.633 2.338 2.798 1.00 98.62 435 THR A O 1
ATOM 3465 N N . ILE A 1 436 ? -21.351 0.594 4.031 1.00 98.44 436 ILE A N 1
ATOM 3466 C CA . ILE A 1 436 ? -20.025 0.214 4.527 1.00 98.44 436 ILE A CA 1
ATOM 3467 C C . ILE A 1 436 ? -19.318 -0.586 3.438 1.00 98.44 436 ILE A C 1
ATOM 3469 O O . ILE A 1 436 ? -19.782 -1.650 3.037 1.00 98.44 436 ILE A O 1
ATOM 3473 N N . PHE A 1 437 ? -18.217 -0.043 2.931 1.00 98.12 437 PHE A N 1
ATOM 3474 C CA . PHE A 1 437 ? -17.486 -0.573 1.789 1.00 98.12 437 PHE A CA 1
ATOM 3475 C C . PHE A 1 437 ? -16.110 -1.077 2.229 1.00 98.12 437 PHE A C 1
ATOM 3477 O O . PHE A 1 437 ? -15.316 -0.310 2.773 1.00 98.12 437 PHE A O 1
ATOM 3484 N N . GLN A 1 438 ? -15.817 -2.354 1.976 1.00 95.75 438 GLN A N 1
ATOM 3485 C CA . GLN A 1 438 ? -14.535 -2.999 2.286 1.00 95.75 438 GLN A CA 1
ATOM 3486 C C . GLN A 1 438 ? -13.817 -3.350 0.974 1.00 95.75 438 GLN A C 1
ATOM 3488 O O . GLN A 1 438 ? -14.139 -4.366 0.353 1.00 95.75 438 GLN A O 1
ATOM 3493 N N . PRO A 1 439 ? -12.866 -2.520 0.501 1.00 93.00 439 PRO A N 1
ATOM 3494 C CA . PRO A 1 439 ? -12.310 -2.642 -0.848 1.00 93.00 439 PRO A CA 1
ATOM 3495 C C . PRO A 1 439 ? -11.678 -4.005 -1.151 1.00 93.00 439 PRO A C 1
ATOM 3497 O O . PRO A 1 439 ? -11.711 -4.460 -2.288 1.00 93.00 439 PRO A O 1
ATOM 3500 N N . GLU A 1 440 ? -11.111 -4.678 -0.151 1.00 89.56 440 GLU A N 1
ATOM 3501 C CA . GLU A 1 440 ? -10.498 -6.002 -0.285 1.00 89.56 440 GLU A CA 1
ATOM 3502 C C . GLU A 1 440 ? -11.479 -7.123 -0.658 1.00 89.56 440 GLU A C 1
ATOM 3504 O O . GLU A 1 440 ? -11.031 -8.196 -1.063 1.00 89.56 440 GLU A O 1
ATOM 3509 N N . GLN A 1 441 ? -12.787 -6.884 -0.537 1.00 92.62 441 GLN A N 1
ATOM 3510 C CA . GLN A 1 441 ? -13.843 -7.820 -0.932 1.00 92.62 441 GLN A CA 1
ATOM 3511 C C . GLN A 1 441 ? -14.332 -7.599 -2.370 1.00 92.62 441 GLN A C 1
ATOM 3513 O O . GLN A 1 441 ? -15.160 -8.365 -2.855 1.00 92.62 441 GLN A O 1
ATOM 3518 N N . HIS A 1 442 ? -13.807 -6.584 -3.058 1.00 93.75 442 HIS A N 1
ATOM 3519 C CA . HIS A 1 442 ? -14.246 -6.172 -4.387 1.00 93.75 442 HIS A CA 1
ATOM 3520 C C . HIS A 1 442 ? -13.099 -6.212 -5.399 1.00 93.75 442 HIS A C 1
ATOM 3522 O O . HIS A 1 442 ? -11.934 -5.941 -5.081 1.00 93.75 442 HIS A O 1
ATOM 3528 N N . SER A 1 443 ? -13.435 -6.510 -6.653 1.00 94.00 443 SER A N 1
ATOM 3529 C CA . SER A 1 443 ? -12.520 -6.360 -7.789 1.00 94.00 443 SER A CA 1
ATOM 3530 C C . SER A 1 443 ? -12.067 -4.905 -7.954 1.00 94.00 443 SER A C 1
ATOM 3532 O O . SER A 1 443 ? -12.680 -3.979 -7.414 1.00 94.00 443 SER A O 1
ATOM 3534 N N . LEU A 1 444 ? -10.987 -4.669 -8.710 1.00 93.88 444 LEU A N 1
ATOM 3535 C CA . LEU A 1 444 ? -10.568 -3.293 -8.985 1.00 93.88 444 LEU A CA 1
ATOM 3536 C C . LEU A 1 444 ? -11.665 -2.535 -9.738 1.00 93.88 444 LEU A C 1
ATOM 3538 O O . LEU A 1 444 ? -11.922 -1.378 -9.420 1.00 93.88 444 LEU A O 1
ATOM 3542 N N . HIS A 1 445 ? -12.302 -3.183 -10.718 1.00 95.81 445 HIS A N 1
ATOM 3543 C CA . HIS A 1 445 ? -13.394 -2.589 -11.493 1.00 95.81 445 HIS A CA 1
ATOM 3544 C C . HIS A 1 445 ? -14.532 -2.098 -10.592 1.00 95.81 445 HIS A C 1
ATOM 3546 O O . HIS A 1 445 ? -14.870 -0.916 -10.636 1.00 95.81 445 HIS A O 1
ATOM 3552 N N . GLU A 1 446 ? -15.033 -2.955 -9.698 1.00 96.12 446 GLU A N 1
ATOM 3553 C CA . GLU A 1 446 ? -16.080 -2.585 -8.739 1.00 96.12 446 GLU A CA 1
ATOM 3554 C C . GLU A 1 446 ? -15.636 -1.424 -7.845 1.00 96.12 446 GLU A C 1
ATOM 3556 O O . GLU A 1 446 ? -16.369 -0.448 -7.707 1.00 96.12 446 GLU A O 1
ATOM 3561 N N . GLN A 1 447 ? -14.418 -1.466 -7.293 1.00 96.62 447 GLN A N 1
ATOM 3562 C CA . GLN A 1 447 ? -13.897 -0.363 -6.475 1.00 96.62 447 GLN A CA 1
ATOM 3563 C C . GLN A 1 447 ? -13.930 0.975 -7.225 1.00 96.62 447 GLN A C 1
ATOM 3565 O O . GLN A 1 447 ? -14.380 1.981 -6.674 1.00 96.62 447 GLN A O 1
ATOM 3570 N N . LEU A 1 448 ? -13.486 0.994 -8.485 1.00 97.56 448 LEU A N 1
ATOM 3571 C CA . LEU A 1 448 ? -13.499 2.200 -9.310 1.00 97.56 448 LEU A CA 1
ATOM 3572 C C . LEU A 1 448 ? -14.933 2.674 -9.593 1.00 97.56 448 LEU A C 1
ATOM 3574 O O . LEU A 1 448 ? -15.193 3.867 -9.452 1.00 97.56 448 LEU A O 1
ATOM 3578 N N . CYS A 1 449 ? -15.869 1.772 -9.902 1.00 97.62 449 CYS A N 1
ATOM 3579 C CA . CYS A 1 449 ? -17.284 2.106 -10.106 1.00 97.62 449 CYS A CA 1
ATOM 3580 C C . CYS A 1 449 ? -17.940 2.704 -8.852 1.00 97.62 449 CYS A C 1
ATOM 3582 O O . CYS A 1 449 ? -18.623 3.725 -8.947 1.00 97.62 449 CYS A O 1
ATOM 3584 N N . TYR A 1 450 ? -17.699 2.128 -7.669 1.00 97.75 450 TYR A N 1
ATOM 3585 C CA . TYR A 1 450 ? -18.214 2.659 -6.402 1.00 97.75 450 TYR A CA 1
ATOM 3586 C C . TYR A 1 450 ? -17.668 4.065 -6.123 1.00 97.75 450 TYR A C 1
ATOM 3588 O O . TYR A 1 450 ? -18.441 4.986 -5.851 1.00 97.75 450 TYR A O 1
ATOM 3596 N N . TYR A 1 451 ? -16.351 4.269 -6.254 1.00 97.56 451 TYR A N 1
ATOM 3597 C CA . TYR A 1 451 ? -15.747 5.594 -6.067 1.00 97.56 451 TYR A CA 1
ATOM 3598 C C . TYR A 1 451 ? -16.217 6.615 -7.108 1.00 97.56 451 TYR A C 1
ATOM 3600 O O . TYR A 1 451 ? -16.328 7.799 -6.791 1.00 97.56 451 TYR A O 1
ATOM 3608 N N . LYS A 1 452 ? -16.503 6.177 -8.339 1.00 97.06 452 LYS A N 1
ATOM 3609 C CA . LYS A 1 452 ? -17.000 7.042 -9.413 1.00 97.06 452 LYS A CA 1
ATOM 3610 C C . LYS A 1 452 ? -18.449 7.479 -9.204 1.00 97.06 452 LYS A C 1
ATOM 3612 O O . LYS A 1 452 ? -18.811 8.594 -9.581 1.00 97.06 452 LYS A O 1
ATOM 3617 N N . SER A 1 453 ? -19.258 6.604 -8.617 1.00 97.44 453 SER A N 1
ATOM 3618 C CA . SER A 1 453 ? -20.708 6.781 -8.487 1.00 97.44 453 SER A CA 1
ATOM 3619 C C . SER A 1 453 ? -21.114 7.517 -7.213 1.00 97.44 453 SER A C 1
ATOM 3621 O O . SER A 1 453 ? -22.104 8.253 -7.208 1.00 97.44 453 SER A O 1
ATOM 3623 N N . ALA A 1 454 ? -20.333 7.371 -6.140 1.00 97.88 454 ALA A N 1
ATOM 3624 C CA . ALA A 1 454 ? -20.608 8.030 -4.873 1.00 97.88 454 ALA A CA 1
ATOM 3625 C C . ALA A 1 454 ? -20.613 9.567 -5.006 1.00 97.88 454 ALA A C 1
ATOM 3627 O O . ALA A 1 454 ? -19.780 10.179 -5.677 1.00 97.88 454 ALA A O 1
ATOM 3628 N N . LYS A 1 455 ? -21.554 10.208 -4.311 1.00 97.75 455 LYS A N 1
ATOM 3629 C CA . LYS A 1 455 ? -21.602 11.662 -4.091 1.00 97.75 455 LYS A CA 1
ATOM 3630 C C . LYS A 1 455 ? -20.846 12.054 -2.831 1.00 97.75 455 LYS A C 1
ATOM 3632 O O . LYS A 1 455 ? -20.335 13.168 -2.743 1.00 97.75 455 LYS A O 1
ATOM 3637 N N . GLU A 1 456 ? -20.755 11.139 -1.874 1.00 98.38 456 GLU A N 1
ATOM 3638 C CA . GLU A 1 456 ? -20.023 11.332 -0.636 1.00 98.38 456 GLU A CA 1
ATOM 3639 C C . GLU A 1 456 ? -19.245 10.078 -0.250 1.00 98.38 456 GLU A C 1
ATOM 3641 O O . GLU A 1 456 ? -19.801 8.982 -0.165 1.00 98.38 456 GLU A O 1
ATOM 3646 N N . ILE A 1 457 ? -17.950 10.259 -0.012 1.00 98.62 457 ILE A N 1
ATOM 3647 C CA . ILE A 1 457 ? -17.027 9.205 0.386 1.00 98.62 457 ILE A CA 1
ATOM 3648 C C . ILE A 1 457 ? -16.378 9.643 1.691 1.00 98.62 457 ILE A C 1
ATOM 3650 O O . ILE A 1 457 ? -15.577 10.577 1.711 1.00 98.62 457 ILE A O 1
ATOM 3654 N N . VAL A 1 458 ? -16.687 8.944 2.775 1.00 98.62 458 VAL A N 1
ATOM 3655 C CA . VAL A 1 458 ? -15.893 9.030 4.002 1.00 98.62 458 VAL A CA 1
ATOM 3656 C C . VAL A 1 458 ? -15.000 7.805 4.052 1.00 98.62 458 VAL A C 1
ATOM 3658 O O . VAL A 1 458 ? -15.439 6.715 3.705 1.00 98.62 458 VAL A O 1
ATOM 3661 N N . LEU A 1 459 ? -13.737 7.951 4.429 1.00 97.25 459 LEU A N 1
ATOM 3662 C CA . LEU A 1 459 ? -12.821 6.815 4.429 1.00 97.25 459 LEU A CA 1
ATOM 3663 C C . LEU A 1 459 ? -11.829 6.851 5.581 1.00 97.25 459 LEU A C 1
ATOM 3665 O O . LEU A 1 459 ? -11.246 7.894 5.891 1.00 97.25 459 LEU A O 1
ATOM 3669 N N . ALA A 1 460 ? -11.599 5.682 6.171 1.00 97.00 460 ALA A N 1
ATOM 3670 C CA . ALA A 1 460 ? -10.478 5.464 7.064 1.00 97.00 460 ALA A CA 1
ATOM 3671 C C . ALA A 1 460 ? -9.162 5.532 6.273 1.00 97.00 460 ALA A C 1
ATOM 3673 O O . ALA A 1 460 ? -8.981 4.879 5.241 1.00 97.00 460 ALA A O 1
ATOM 3674 N N . GLU A 1 461 ? -8.221 6.344 6.747 1.00 95.00 461 GLU A N 1
ATOM 3675 C CA . GLU A 1 461 ? -6.942 6.570 6.078 1.00 95.00 461 GLU A CA 1
ATOM 3676 C C . GLU A 1 461 ? -6.145 5.256 5.905 1.00 95.00 461 GLU A C 1
ATOM 3678 O O . GLU A 1 461 ? -5.811 4.551 6.864 1.00 95.00 461 GLU A O 1
ATOM 3683 N N . GLY A 1 462 ? -5.814 4.908 4.655 1.00 91.00 462 GLY A N 1
ATOM 3684 C CA . GLY A 1 462 ? -5.132 3.655 4.345 1.00 91.00 462 GLY A CA 1
ATOM 3685 C C . GLY A 1 462 ? -4.854 3.425 2.860 1.00 91.00 462 GLY A C 1
ATOM 3686 O O . GLY A 1 462 ? -4.895 4.339 2.042 1.00 91.00 462 GLY A O 1
ATOM 3687 N N . ALA A 1 463 ? -4.546 2.173 2.506 1.00 88.19 463 ALA A N 1
ATOM 3688 C CA . ALA A 1 463 ? -4.150 1.792 1.146 1.00 88.19 463 ALA A CA 1
ATOM 3689 C C . ALA A 1 463 ? -5.236 2.049 0.082 1.00 88.19 463 ALA A C 1
ATOM 3691 O O . ALA A 1 463 ? -4.893 2.249 -1.081 1.00 88.19 463 ALA A O 1
ATOM 3692 N N . ALA A 1 464 ? -6.512 2.096 0.478 1.00 91.25 464 ALA A N 1
ATOM 3693 C CA . ALA A 1 464 ? -7.637 2.393 -0.408 1.00 91.25 464 ALA A CA 1
ATOM 3694 C C . ALA A 1 464 ? -7.507 3.765 -1.099 1.00 91.25 464 ALA A C 1
ATOM 3696 O O . ALA A 1 464 ? -7.888 3.905 -2.258 1.00 91.25 464 ALA A O 1
ATOM 3697 N N . LEU A 1 465 ? -6.865 4.745 -0.448 1.00 93.94 465 LEU A N 1
ATOM 3698 C CA . LEU A 1 465 ? -6.578 6.062 -1.035 1.00 93.94 465 LEU A CA 1
ATOM 3699 C C . LEU A 1 465 ? -5.736 5.978 -2.312 1.00 93.94 465 LEU A C 1
ATOM 3701 O O . LEU A 1 465 ? -5.892 6.801 -3.210 1.00 93.94 465 LEU A O 1
ATOM 3705 N N . HIS A 1 466 ? -4.853 4.983 -2.415 1.00 93.62 466 HIS A N 1
ATOM 3706 C CA . HIS A 1 466 ? -4.010 4.819 -3.596 1.00 93.62 466 HIS A CA 1
ATOM 3707 C C . HIS A 1 466 ? -4.792 4.270 -4.791 1.00 93.62 466 HIS A C 1
ATOM 3709 O O . HIS A 1 466 ? -4.451 4.597 -5.920 1.00 93.62 466 HIS A O 1
ATOM 3715 N N . VAL A 1 467 ? -5.884 3.524 -4.584 1.00 94.25 467 VAL A N 1
ATOM 3716 C CA . VAL A 1 467 ? -6.752 3.060 -5.687 1.00 94.25 467 VAL A CA 1
ATOM 3717 C C . VAL A 1 467 ? -7.322 4.245 -6.462 1.00 94.25 467 VAL A C 1
ATOM 3719 O O . VAL A 1 467 ? -7.370 4.222 -7.689 1.00 94.25 467 VAL A O 1
ATOM 3722 N N . MET A 1 468 ? -7.653 5.328 -5.756 1.00 94.38 468 MET A N 1
ATOM 3723 C CA . MET A 1 468 ? -8.139 6.565 -6.362 1.00 94.38 468 MET A CA 1
ATOM 3724 C C . MET A 1 468 ? -7.117 7.211 -7.314 1.00 94.38 468 MET A C 1
ATOM 3726 O O . MET A 1 468 ? -7.507 8.063 -8.101 1.00 94.38 468 MET A O 1
ATOM 3730 N N . GLU A 1 469 ? -5.825 6.842 -7.284 1.00 94.38 469 GLU A N 1
ATOM 3731 C CA . GLU A 1 469 ? -4.818 7.324 -8.254 1.00 94.38 469 GLU A CA 1
ATOM 3732 C C . GLU A 1 469 ? -5.032 6.831 -9.680 1.00 94.38 469 GLU A C 1
ATOM 3734 O O . GLU A 1 469 ? -4.441 7.376 -10.611 1.00 94.38 469 GLU A O 1
ATOM 3739 N N . LEU A 1 470 ? -5.893 5.831 -9.849 1.00 96.19 470 LEU A N 1
ATOM 3740 C CA . LEU A 1 470 ? -6.287 5.305 -11.146 1.00 96.19 470 LEU A CA 1
ATOM 3741 C C . LEU A 1 470 ? -7.432 6.106 -11.786 1.00 96.19 470 LEU A C 1
ATOM 3743 O O . LEU A 1 470 ? -7.709 5.898 -12.965 1.00 96.19 470 LEU A O 1
ATOM 3747 N N . LEU A 1 471 ? -8.064 7.022 -11.044 1.00 96.44 471 LEU A N 1
ATOM 3748 C CA . LEU A 1 471 ? -9.139 7.890 -11.529 1.00 96.44 471 LEU A CA 1
ATOM 3749 C C . LEU A 1 471 ? -8.598 9.283 -11.871 1.00 96.44 471 LEU A C 1
ATOM 3751 O O . LEU A 1 471 ? -7.862 9.902 -11.095 1.00 96.44 471 LEU A O 1
ATOM 3755 N N . GLY A 1 472 ? -8.990 9.794 -13.034 1.00 95.25 472 GLY A N 1
ATOM 3756 C CA . GLY A 1 472 ? -8.730 11.157 -13.475 1.00 95.25 472 GLY A CA 1
ATOM 3757 C C . GLY A 1 472 ? -9.649 12.168 -12.795 1.00 95.25 472 GLY A C 1
ATOM 3758 O O . GLY A 1 472 ? -9.229 13.298 -12.526 1.00 95.25 472 GLY A O 1
ATOM 3759 N N . ASP A 1 473 ? -10.880 11.776 -12.463 1.00 94.94 473 ASP A N 1
ATOM 3760 C CA . ASP A 1 473 ? -11.758 12.562 -11.600 1.00 94.94 473 ASP A CA 1
ATOM 3761 C C . ASP A 1 473 ? -12.736 11.759 -10.748 1.00 94.94 473 ASP A C 1
ATOM 3763 O O . ASP A 1 473 ? -13.160 10.651 -11.076 1.00 94.94 473 ASP A O 1
ATOM 3767 N N . ILE A 1 474 ? -13.083 12.368 -9.617 1.00 95.94 474 ILE A N 1
ATOM 3768 C CA . ILE A 1 474 ? -13.986 11.828 -8.611 1.00 95.94 474 ILE A CA 1
ATOM 3769 C C . ILE A 1 474 ? -15.028 12.913 -8.309 1.00 95.94 474 ILE A C 1
ATOM 3771 O O . ILE A 1 474 ? -14.672 13.954 -7.749 1.00 95.94 474 ILE A O 1
ATOM 3775 N N . PRO A 1 475 ? -16.305 12.709 -8.681 1.00 93.38 475 PRO A N 1
ATOM 3776 C CA . PRO A 1 475 ? -17.362 13.714 -8.538 1.00 93.38 475 PRO A CA 1
ATOM 3777 C C . PRO A 1 475 ? -17.945 13.799 -7.113 1.00 93.38 475 PRO A C 1
ATOM 3779 O O . PRO A 1 475 ? -19.002 14.401 -6.920 1.00 93.38 475 PRO A O 1
ATOM 3782 N N . ALA A 1 476 ? -17.278 13.195 -6.128 1.00 96.31 476 ALA A N 1
ATOM 3783 C CA . ALA A 1 476 ? -17.720 13.123 -4.742 1.00 96.31 476 ALA A CA 1
ATOM 3784 C C . ALA A 1 476 ? -17.201 14.291 -3.888 1.00 96.31 476 ALA A C 1
ATOM 3786 O O . ALA A 1 476 ? -16.222 14.956 -4.225 1.00 96.31 476 ALA A O 1
ATOM 3787 N N . ARG A 1 477 ? -17.811 14.478 -2.717 1.00 97.56 477 ARG A N 1
ATOM 3788 C CA . ARG A 1 477 ? -17.142 15.044 -1.541 1.00 97.56 477 ARG A CA 1
ATOM 3789 C C . ARG A 1 477 ? -16.387 13.928 -0.823 1.00 97.56 477 ARG A C 1
ATOM 3791 O O . ARG A 1 477 ? -16.979 12.890 -0.541 1.00 97.56 477 ARG A O 1
ATOM 3798 N N . ILE A 1 478 ? -15.108 14.140 -0.525 1.00 98.31 478 ILE A N 1
ATOM 3799 C CA . ILE A 1 478 ? -14.260 13.164 0.166 1.00 98.31 478 ILE A CA 1
ATOM 3800 C C . ILE A 1 478 ? -13.878 13.692 1.548 1.00 98.31 478 ILE A C 1
ATOM 3802 O O . ILE A 1 478 ? -13.288 14.764 1.647 1.00 98.31 478 ILE A O 1
ATOM 3806 N N . THR A 1 479 ? -14.125 12.903 2.591 1.00 98.38 479 THR A N 1
ATOM 3807 C CA . THR A 1 479 ? -13.618 13.158 3.945 1.00 98.38 479 THR A CA 1
ATOM 3808 C C . THR A 1 479 ? -12.737 12.002 4.395 1.00 98.38 479 THR A C 1
ATOM 3810 O O . THR A 1 479 ? -13.153 10.844 4.395 1.00 98.38 479 THR A O 1
ATOM 3813 N N . VAL A 1 480 ? -11.503 12.306 4.788 1.00 98.44 480 VAL A N 1
ATOM 3814 C CA . VAL A 1 480 ? -10.540 11.306 5.259 1.00 98.44 480 VAL A CA 1
ATOM 3815 C C . VAL A 1 480 ? -10.416 11.378 6.775 1.00 98.44 480 VAL A C 1
ATOM 3817 O O . VAL A 1 480 ? -10.009 12.403 7.324 1.00 98.44 480 VAL A O 1
ATOM 3820 N N . LEU A 1 481 ? -10.703 10.267 7.450 1.00 98.38 481 LEU A N 1
ATOM 3821 C CA . LEU A 1 481 ? -10.423 10.104 8.874 1.00 98.38 481 LEU A CA 1
ATOM 3822 C C . LEU A 1 481 ? -8.972 9.646 9.026 1.00 98.38 481 LEU A C 1
ATOM 3824 O O . LEU A 1 481 ? -8.637 8.497 8.721 1.00 98.38 481 LEU A O 1
ATOM 3828 N N . GLN A 1 482 ? -8.085 10.558 9.429 1.00 96.88 482 GLN A N 1
ATOM 3829 C CA . GLN A 1 482 ? -6.667 10.242 9.563 1.00 96.88 482 GLN A CA 1
ATOM 3830 C C . GLN A 1 482 ? -6.435 9.273 10.720 1.00 96.88 482 GLN A C 1
ATOM 3832 O O . GLN A 1 482 ? -7.010 9.418 11.790 1.00 96.88 482 GLN A O 1
ATOM 3837 N N . ARG A 1 483 ? -5.502 8.338 10.525 1.00 94.62 483 ARG A N 1
ATOM 3838 C CA . ARG A 1 483 ? -4.914 7.526 11.606 1.00 94.62 483 ARG A CA 1
ATOM 3839 C C . ARG A 1 483 ? -3.431 7.834 11.832 1.00 94.62 483 ARG A C 1
ATOM 3841 O O . ARG A 1 483 ? -2.813 7.367 12.781 1.00 94.62 483 ARG A O 1
ATOM 3848 N N . ARG A 1 484 ? -2.816 8.604 10.929 1.00 91.62 484 ARG A N 1
ATOM 3849 C CA . ARG A 1 484 ? -1.416 9.032 11.013 1.00 91.62 484 ARG A CA 1
ATOM 3850 C C . ARG A 1 484 ? -1.316 10.546 10.934 1.00 91.62 484 ARG A C 1
ATOM 3852 O O . ARG A 1 484 ? -1.975 11.181 10.101 1.00 91.62 484 ARG A O 1
ATOM 3859 N N . ASN A 1 485 ? -0.415 11.094 11.744 1.00 89.38 485 ASN A N 1
ATOM 3860 C CA . ASN A 1 485 ? -0.026 12.498 11.667 1.00 89.38 485 ASN A CA 1
ATOM 3861 C C . ASN A 1 485 ? 0.454 12.835 10.251 1.00 89.38 485 ASN A C 1
ATOM 3863 O O . ASN A 1 485 ? 1.171 12.050 9.625 1.00 89.38 485 ASN A O 1
ATOM 3867 N N . ASN A 1 486 ? 0.090 14.026 9.781 1.00 86.56 486 ASN A N 1
ATOM 3868 C CA . ASN A 1 486 ? 0.496 14.581 8.491 1.00 86.56 486 ASN A CA 1
ATOM 3869 C C . ASN A 1 486 ? 0.023 13.793 7.248 1.00 86.56 486 ASN A C 1
ATOM 3871 O O . ASN A 1 486 ? 0.655 13.869 6.189 1.00 86.56 486 ASN A O 1
ATOM 3875 N N . SER A 1 487 ? -1.050 13.002 7.357 1.00 88.62 487 SER A N 1
ATOM 3876 C CA . SER A 1 487 ? -1.609 12.267 6.209 1.00 88.62 487 SER A CA 1
ATOM 3877 C C . SER A 1 487 ? -2.278 13.189 5.192 1.00 88.62 487 SER A C 1
ATOM 3879 O O . SER A 1 487 ? -2.241 12.903 4.002 1.00 88.62 487 SER A O 1
ATOM 3881 N N . ASP A 1 488 ? -2.820 14.315 5.633 1.00 90.50 488 ASP A N 1
ATOM 3882 C CA . ASP A 1 488 ? -3.279 15.433 4.809 1.00 90.50 488 ASP A CA 1
ATOM 3883 C C . ASP A 1 488 ? -2.174 15.970 3.885 1.00 90.50 488 ASP A C 1
ATOM 3885 O O . ASP A 1 488 ? -2.398 16.157 2.692 1.00 90.50 488 ASP A O 1
ATOM 3889 N N . TYR A 1 489 ? -0.935 16.096 4.367 1.00 86.88 489 TYR A N 1
ATOM 3890 C CA . TYR A 1 489 ? 0.193 16.494 3.512 1.00 86.88 489 TYR A CA 1
ATOM 3891 C C . TYR A 1 489 ? 0.577 15.434 2.469 1.00 86.88 489 TYR A C 1
ATOM 3893 O O . TYR A 1 489 ? 1.208 15.772 1.465 1.00 86.88 489 TYR A O 1
ATOM 3901 N N . LEU A 1 490 ? 0.260 14.157 2.718 1.00 85.62 490 LEU A N 1
ATOM 3902 C CA . LEU A 1 490 ? 0.498 13.054 1.782 1.00 85.62 490 LEU A CA 1
ATOM 3903 C C . LEU A 1 490 ? -0.617 12.954 0.742 1.00 85.62 490 LEU A C 1
ATOM 3905 O O . LEU A 1 490 ? -0.355 12.883 -0.456 1.00 85.62 490 LEU A O 1
ATOM 3909 N N . PHE A 1 491 ? -1.854 12.888 1.219 1.00 91.00 491 PHE A N 1
ATOM 3910 C CA . PHE A 1 491 ? -3.014 12.536 0.416 1.00 91.00 491 PHE A CA 1
ATOM 3911 C C . PHE A 1 491 ? -3.777 13.755 -0.090 1.00 91.00 491 PHE A C 1
ATOM 3913 O O . PHE A 1 491 ? -4.493 13.631 -1.074 1.00 91.00 491 PHE A O 1
ATOM 3920 N N . GLY A 1 492 ? -3.601 14.932 0.511 1.00 91.75 492 GLY A N 1
ATOM 3921 C CA . GLY A 1 492 ? -4.228 16.175 0.066 1.00 91.75 492 GLY A CA 1
ATOM 3922 C C . GLY A 1 492 ? -3.920 16.482 -1.400 1.00 91.75 492 GLY A C 1
ATOM 3923 O O . GLY A 1 492 ? -4.856 16.555 -2.191 1.00 91.75 492 GLY A O 1
ATOM 3924 N N . PRO A 1 493 ? -2.641 16.567 -1.817 1.00 88.75 493 PRO A N 1
ATOM 3925 C CA . PRO A 1 493 ? -2.285 16.780 -3.222 1.00 88.75 493 PRO A CA 1
ATOM 3926 C C . PRO A 1 493 ? -2.791 15.674 -4.159 1.00 88.75 493 PRO A C 1
ATOM 3928 O O . PRO A 1 493 ? -3.266 15.956 -5.259 1.00 88.75 493 PRO A O 1
ATOM 3931 N N . LEU A 1 494 ? -2.729 14.419 -3.702 1.00 90.62 494 LEU A N 1
ATOM 3932 C CA . LEU A 1 494 ? -3.209 13.248 -4.437 1.00 90.62 494 LEU A CA 1
ATOM 3933 C C . LEU A 1 494 ? -4.718 13.329 -4.703 1.00 90.62 494 LEU A C 1
ATOM 3935 O O . LEU A 1 494 ? -5.151 13.086 -5.827 1.00 90.62 494 LEU A O 1
ATOM 3939 N N . LEU A 1 495 ? -5.516 13.680 -3.695 1.00 93.81 495 LEU A N 1
ATOM 3940 C CA . LEU A 1 495 ? -6.970 13.775 -3.809 1.00 93.81 495 LEU A CA 1
ATOM 3941 C C . LEU A 1 495 ? -7.393 15.056 -4.533 1.00 93.81 495 LEU A C 1
ATOM 3943 O O . LEU A 1 495 ? -8.248 14.993 -5.412 1.00 93.81 495 LEU A O 1
ATOM 3947 N N . ALA A 1 496 ? -6.757 16.194 -4.249 1.00 91.25 496 ALA A N 1
ATOM 3948 C CA . ALA A 1 496 ? -7.053 17.476 -4.893 1.00 91.25 496 ALA A CA 1
ATOM 3949 C C . ALA A 1 496 ? -6.810 17.457 -6.413 1.00 91.25 496 ALA A C 1
ATOM 3951 O O . ALA A 1 496 ? -7.440 18.205 -7.155 1.00 91.25 496 ALA A O 1
ATOM 3952 N N . ALA A 1 497 ? -5.933 16.571 -6.898 1.00 89.56 497 ALA A N 1
ATOM 3953 C CA . ALA A 1 497 ? -5.696 16.371 -8.327 1.00 89.56 497 ALA A CA 1
ATOM 3954 C C . ALA A 1 497 ? -6.916 15.823 -9.100 1.00 89.56 497 ALA A C 1
ATOM 3956 O O . ALA A 1 497 ? -6.940 15.884 -10.330 1.00 89.56 497 ALA A O 1
ATOM 3957 N N . ARG A 1 498 ? -7.911 15.261 -8.401 1.00 93.00 498 ARG A N 1
ATOM 3958 C CA . ARG A 1 498 ? -9.054 14.552 -9.005 1.00 93.00 498 ARG A CA 1
ATOM 3959 C C . ARG A 1 498 ? -10.401 14.831 -8.340 1.00 93.00 498 ARG A C 1
ATOM 3961 O O . ARG A 1 498 ? -11.432 14.574 -8.948 1.00 93.00 498 ARG A O 1
ATOM 3968 N N . CYS A 1 499 ? -10.405 15.378 -7.131 1.00 95.00 499 CYS A N 1
ATOM 3969 C CA . CYS A 1 499 ? -11.590 15.718 -6.360 1.00 95.00 499 CYS A CA 1
ATOM 3970 C C . CYS A 1 499 ? -11.524 17.189 -5.936 1.00 95.00 499 CYS A C 1
ATOM 3972 O O . CYS A 1 499 ? -10.502 17.655 -5.436 1.00 95.00 499 CYS A O 1
ATOM 3974 N N . LYS A 1 500 ? -12.624 17.926 -6.122 1.00 93.19 500 LYS A N 1
ATOM 3975 C CA . LYS A 1 500 ? -12.697 19.356 -5.776 1.00 93.19 500 LYS A CA 1
ATOM 3976 C C . LYS A 1 500 ? -12.955 19.607 -4.292 1.00 93.19 500 LYS A C 1
ATOM 3978 O O . LYS A 1 500 ? -12.611 20.675 -3.800 1.00 93.19 500 LYS A O 1
ATOM 3983 N N . ASN A 1 501 ? -13.600 18.667 -3.604 1.00 95.62 501 ASN A N 1
ATOM 3984 C CA . ASN A 1 501 ? -14.037 18.833 -2.224 1.00 95.62 501 ASN A CA 1
ATOM 3985 C C . ASN A 1 501 ? -13.429 17.725 -1.366 1.00 95.62 501 ASN A C 1
ATOM 3987 O O . ASN A 1 501 ? -13.939 16.606 -1.334 1.00 95.62 501 ASN A O 1
ATOM 3991 N N . VAL A 1 502 ? -12.305 18.047 -0.730 1.00 96.44 502 VAL A N 1
ATOM 3992 C CA . VAL A 1 502 ? -11.537 17.129 0.109 1.00 96.44 502 VAL A CA 1
ATOM 3993 C C . VAL A 1 502 ? -11.383 17.749 1.491 1.00 96.44 502 VAL A C 1
ATOM 3995 O O . VAL A 1 502 ? -10.919 18.882 1.609 1.00 96.44 502 VAL A O 1
ATOM 3998 N N . ASP A 1 503 ? -11.738 16.992 2.520 1.00 96.75 503 ASP A N 1
ATOM 3999 C CA . ASP A 1 503 ? -11.621 17.375 3.923 1.00 96.75 503 ASP A CA 1
ATOM 4000 C C . ASP A 1 503 ? -10.893 16.283 4.717 1.00 96.75 503 ASP A C 1
ATOM 4002 O O . ASP A 1 503 ? -10.918 15.102 4.357 1.00 96.75 503 ASP A O 1
ATOM 4006 N N . PHE A 1 504 ? -10.230 16.674 5.802 1.00 97.62 504 PHE A N 1
ATOM 4007 C CA . PHE A 1 504 ? -9.470 15.762 6.654 1.00 97.62 504 PHE A CA 1
ATOM 4008 C C . PHE A 1 504 ? -9.836 15.977 8.120 1.00 97.62 504 PHE A C 1
ATOM 4010 O O . PHE A 1 504 ? -9.825 17.105 8.614 1.00 97.62 504 PHE A O 1
ATOM 4017 N N . PHE A 1 505 ? -10.086 14.883 8.836 1.00 97.94 505 PHE A N 1
ATOM 4018 C CA . PHE A 1 505 ? -10.115 14.879 10.293 1.00 97.94 505 PHE A CA 1
ATOM 4019 C C . PHE A 1 505 ? -8.756 14.414 10.826 1.00 97.94 505 PHE A C 1
ATOM 4021 O O . PHE A 1 505 ? -8.337 13.290 10.547 1.00 97.94 505 PHE A O 1
ATOM 4028 N N . ALA A 1 506 ? -8.074 15.275 11.589 1.00 95.62 506 ALA A N 1
ATOM 4029 C CA . ALA A 1 506 ? -6.670 15.086 11.970 1.00 95.62 506 ALA A CA 1
ATOM 4030 C C . ALA A 1 506 ? -6.398 15.116 13.486 1.00 95.62 506 ALA A C 1
ATOM 4032 O O . ALA A 1 506 ? -5.244 14.971 13.894 1.00 95.62 506 ALA A O 1
ATOM 4033 N N . THR A 1 507 ? -7.417 15.312 14.329 1.00 97.50 507 THR A N 1
ATOM 4034 C CA . THR A 1 507 ? -7.235 15.384 1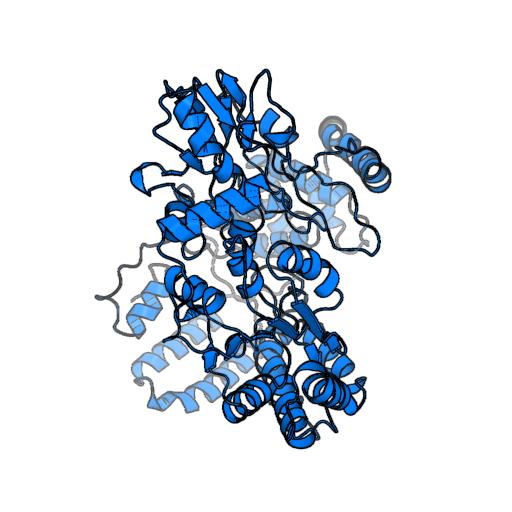5.788 1.00 97.50 507 THR A CA 1
ATOM 4035 C C . THR A 1 507 ? -7.113 13.976 16.368 1.00 97.50 507 THR A C 1
ATOM 4037 O O . THR A 1 507 ? -8.107 13.341 16.722 1.00 97.50 507 THR A O 1
ATOM 4040 N N . LEU A 1 508 ? -5.879 13.476 16.434 1.00 97.25 508 LEU A N 1
ATOM 4041 C CA . LEU A 1 508 ? -5.561 12.100 16.811 1.00 97.25 508 LEU A CA 1
ATOM 4042 C C . LEU A 1 508 ? -4.253 12.002 17.604 1.00 97.25 508 LEU A C 1
ATOM 4044 O O . LEU A 1 508 ? -3.409 12.900 17.555 1.00 97.25 508 LEU A O 1
ATOM 4048 N N . LYS A 1 509 ? -4.045 10.863 18.268 1.00 97.31 509 LYS A N 1
ATOM 4049 C CA . LYS A 1 509 ? -2.743 10.457 18.818 1.00 97.31 509 LYS A CA 1
ATOM 4050 C C . LYS A 1 509 ? -2.374 9.085 18.258 1.00 97.31 509 LYS A C 1
ATOM 4052 O O . LYS A 1 509 ? -3.201 8.178 18.217 1.00 97.31 509 LYS A O 1
ATOM 4057 N N . VAL A 1 510 ? -1.130 8.930 17.810 1.00 96.25 510 VAL A N 1
ATOM 4058 C CA . VAL A 1 510 ? -0.604 7.647 17.317 1.00 96.25 510 VAL A CA 1
ATOM 4059 C C . VAL A 1 510 ? 0.066 6.916 18.478 1.00 96.25 510 VAL A C 1
ATOM 4061 O O . VAL A 1 510 ? 0.941 7.486 19.131 1.00 96.25 510 VAL A O 1
ATOM 4064 N N . LEU A 1 511 ? -0.330 5.669 18.723 1.00 96.50 511 LEU A N 1
ATOM 4065 C CA . LEU A 1 511 ? 0.273 4.808 19.738 1.00 96.50 511 LEU A CA 1
ATOM 4066 C C . LEU A 1 511 ? 1.556 4.141 19.208 1.00 96.50 511 LEU A C 1
ATOM 4068 O O . LEU A 1 511 ? 1.763 4.063 17.991 1.00 96.50 511 LEU A O 1
ATOM 4072 N N . PRO A 1 512 ? 2.435 3.624 20.085 1.00 95.69 512 PRO A N 1
ATOM 4073 C CA . PRO A 1 512 ? 3.553 2.789 19.664 1.00 95.69 512 PRO A CA 1
ATOM 4074 C C . PRO A 1 512 ? 3.052 1.587 18.855 1.00 95.69 512 PRO A C 1
ATOM 4076 O O . PRO A 1 512 ? 2.040 0.968 19.179 1.00 95.69 512 PRO A O 1
ATOM 4079 N N . SER A 1 513 ? 3.736 1.242 17.765 1.00 95.81 513 SER A N 1
ATOM 4080 C CA . SER A 1 513 ? 3.342 0.060 16.995 1.00 95.81 513 SER A CA 1
ATOM 4081 C C . SER A 1 513 ? 3.804 -1.209 17.705 1.00 95.81 513 SER A C 1
ATOM 4083 O O . SER A 1 513 ? 4.968 -1.313 18.082 1.00 95.81 513 SER A O 1
ATOM 4085 N N . LEU A 1 514 ? 2.917 -2.200 17.804 1.00 96.00 514 LEU A N 1
ATOM 4086 C CA . LEU A 1 514 ? 3.247 -3.539 18.308 1.00 96.00 514 LEU A CA 1
ATOM 4087 C C . LEU A 1 514 ? 3.463 -4.554 17.172 1.00 96.00 514 LEU A C 1
ATOM 4089 O O . LEU A 1 514 ? 3.915 -5.677 17.385 1.00 96.00 514 LEU A O 1
ATOM 4093 N N . PHE A 1 515 ? 3.202 -4.163 15.925 1.00 94.38 515 PHE A N 1
ATOM 4094 C CA . PHE A 1 515 ? 3.411 -5.042 14.784 1.00 94.38 515 PHE A CA 1
ATOM 4095 C C . PHE A 1 515 ? 4.881 -5.044 14.345 1.00 94.38 515 PHE A C 1
ATOM 4097 O O . PHE A 1 515 ? 5.387 -4.071 13.775 1.00 94.38 515 PHE A O 1
ATOM 4104 N N . VAL A 1 516 ? 5.558 -6.175 14.548 1.00 90.12 516 VAL A N 1
ATOM 4105 C CA . VAL A 1 516 ? 6.941 -6.405 14.110 1.00 90.12 516 VAL A CA 1
ATOM 4106 C C . VAL A 1 516 ? 6.964 -7.428 12.978 1.00 90.12 516 VAL A C 1
ATOM 4108 O O . VAL A 1 516 ? 6.475 -8.551 13.104 1.00 90.12 516 VAL A O 1
ATOM 4111 N N . VAL A 1 517 ? 7.552 -7.047 11.842 1.00 83.75 517 VAL A N 1
ATOM 4112 C CA . VAL A 1 517 ? 7.729 -7.963 10.709 1.00 83.75 517 VAL A CA 1
ATOM 4113 C C . VAL A 1 517 ? 8.743 -9.038 11.098 1.00 83.75 517 VAL A C 1
ATOM 4115 O O . VAL A 1 517 ? 9.815 -8.729 11.611 1.00 83.75 517 VAL A O 1
ATOM 4118 N N . LYS A 1 518 ? 8.435 -10.311 10.826 1.00 77.06 518 LYS A N 1
ATOM 4119 C CA . LYS A 1 518 ? 9.327 -11.438 11.139 1.00 77.06 518 LYS A CA 1
ATOM 4120 C C . LYS A 1 518 ? 10.751 -11.184 10.623 1.00 77.06 518 LYS A C 1
ATOM 4122 O O . LYS A 1 518 ? 10.945 -10.952 9.432 1.00 77.06 518 LYS A O 1
ATOM 4127 N N . GLY A 1 519 ? 11.733 -11.265 11.522 1.00 73.88 519 GLY A N 1
ATOM 4128 C CA . GLY A 1 519 ? 13.149 -11.022 11.224 1.00 73.88 519 GLY A CA 1
ATOM 4129 C C . GLY A 1 519 ? 13.602 -9.563 11.356 1.00 73.88 519 GLY A C 1
ATOM 4130 O O . GLY A 1 519 ? 14.788 -9.295 11.194 1.00 73.88 519 GLY A O 1
ATOM 4131 N N . HIS A 1 520 ? 12.701 -8.627 11.666 1.00 74.31 520 HIS A N 1
ATOM 4132 C CA . HIS A 1 520 ? 13.052 -7.251 12.014 1.00 74.31 520 HIS A CA 1
ATOM 4133 C C . HIS A 1 520 ? 13.178 -7.079 13.534 1.00 74.31 520 HIS A C 1
ATOM 4135 O O . HIS A 1 520 ? 12.504 -7.762 14.301 1.00 74.31 520 HIS A O 1
ATOM 4141 N N . LYS A 1 521 ? 14.025 -6.130 13.951 1.00 83.44 521 LYS A N 1
ATOM 4142 C CA . LYS A 1 521 ? 14.261 -5.756 15.360 1.00 83.44 521 LYS A CA 1
ATOM 4143 C C . LYS A 1 521 ? 13.505 -4.493 15.793 1.00 83.44 521 LYS A C 1
ATOM 4145 O O . LYS A 1 521 ? 13.822 -3.895 16.810 1.00 83.44 521 LYS A O 1
ATOM 4150 N N . SER A 1 522 ? 12.555 -4.031 14.987 1.00 85.94 522 SER A N 1
ATOM 4151 C CA . SER A 1 522 ? 11.770 -2.832 15.275 1.00 85.94 522 SER A CA 1
ATOM 4152 C C . SER A 1 522 ? 10.368 -2.941 14.693 1.00 85.94 522 SER A C 1
ATOM 4154 O O . SER A 1 522 ? 10.139 -3.637 13.696 1.00 85.94 522 SER A O 1
ATOM 4156 N N . ALA A 1 523 ? 9.424 -2.249 15.327 1.00 87.38 523 ALA A N 1
ATOM 4157 C CA . ALA A 1 523 ? 8.043 -2.222 14.882 1.00 87.38 523 ALA A CA 1
ATOM 4158 C C . ALA A 1 523 ? 7.864 -1.424 13.591 1.00 87.38 523 ALA A C 1
ATOM 4160 O O . ALA A 1 523 ? 8.510 -0.402 13.330 1.00 87.38 523 ALA A O 1
ATOM 4161 N N . ALA A 1 524 ? 6.942 -1.896 12.760 1.00 87.44 524 ALA A N 1
ATOM 4162 C CA . ALA A 1 524 ? 6.578 -1.213 11.539 1.00 87.44 524 ALA A CA 1
ATOM 4163 C C . ALA A 1 524 ? 5.613 -0.071 11.870 1.00 87.44 524 ALA A C 1
ATOM 4165 O O . ALA A 1 524 ? 4.401 -0.250 11.840 1.00 87.44 524 ALA A O 1
ATOM 4166 N N . HIS A 1 525 ? 6.165 1.122 12.100 1.00 83.56 525 HIS A N 1
ATOM 4167 C CA . HIS A 1 525 ? 5.451 2.363 12.438 1.00 83.56 525 HIS A CA 1
ATOM 4168 C C . HIS A 1 525 ? 4.151 2.609 11.646 1.00 83.56 525 HIS A C 1
ATOM 4170 O O . HIS A 1 525 ? 3.166 3.079 12.200 1.00 83.56 525 HIS A O 1
ATOM 4176 N N . GLY A 1 526 ? 4.103 2.260 10.352 1.00 82.75 526 GLY A N 1
ATOM 4177 C CA . GLY A 1 526 ? 2.892 2.404 9.526 1.00 82.75 526 GLY A CA 1
ATOM 4178 C C . GLY A 1 526 ? 1.703 1.522 9.945 1.00 82.75 526 GLY A C 1
ATOM 4179 O O . GLY A 1 526 ? 0.595 1.739 9.449 1.00 82.75 526 GLY A O 1
ATOM 4180 N N . SER A 1 527 ? 1.933 0.563 10.842 1.00 88.88 527 SER A N 1
ATOM 4181 C CA . SER A 1 527 ? 0.968 -0.403 11.382 1.00 88.88 527 SER A CA 1
ATOM 4182 C C . SER A 1 527 ? 0.563 -0.091 12.830 1.00 88.88 527 SER A C 1
ATOM 4184 O O . SER A 1 527 ? -0.060 -0.931 13.476 1.00 88.88 527 SER A O 1
ATOM 4186 N N . ALA A 1 528 ? 0.953 1.077 13.352 1.00 93.81 528 ALA A N 1
ATOM 4187 C CA . ALA A 1 528 ? 0.510 1.577 14.649 1.00 93.81 528 ALA A CA 1
ATOM 4188 C C . ALA A 1 528 ? -1.008 1.787 14.692 1.00 93.81 528 ALA A C 1
ATOM 4190 O O . ALA A 1 528 ? -1.596 2.210 13.691 1.00 93.81 528 ALA A O 1
ATOM 4191 N N . LEU A 1 529 ? -1.595 1.519 15.860 1.00 96.75 529 LEU A N 1
ATOM 4192 C CA . LEU A 1 529 ? -2.948 1.938 16.208 1.00 96.75 529 LEU A CA 1
ATOM 4193 C C . LEU A 1 529 ? -2.938 3.435 16.557 1.00 96.75 529 LEU A C 1
ATOM 4195 O O . LEU A 1 529 ? -1.956 3.947 17.097 1.00 96.75 529 LEU A O 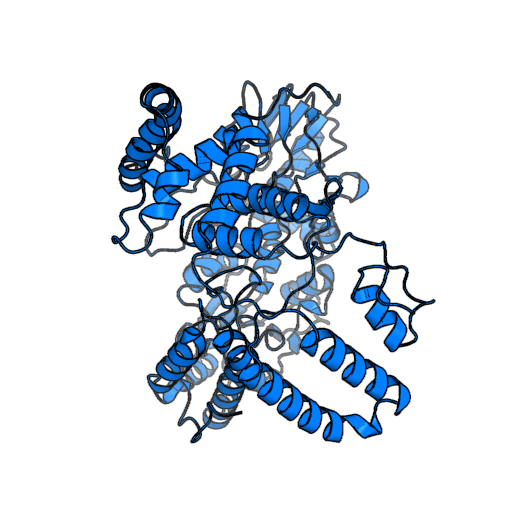1
ATOM 4199 N N . SER A 1 530 ? -4.017 4.145 16.258 1.00 97.69 530 SER A N 1
ATOM 4200 C CA . SER A 1 530 ? -4.226 5.519 16.725 1.00 97.69 530 SER A CA 1
ATOM 4201 C C . SER A 1 530 ? -5.556 5.660 17.444 1.00 97.69 530 SER A C 1
ATOM 4203 O O . SER A 1 530 ? -6.464 4.866 17.228 1.00 97.69 530 SER A O 1
ATOM 4205 N N . VAL A 1 531 ? -5.694 6.716 18.230 1.00 98.19 531 VAL A N 1
ATOM 4206 C CA . VAL A 1 531 ? -6.944 7.116 18.881 1.00 98.19 531 VAL A CA 1
ATOM 4207 C C . VAL A 1 531 ? -7.376 8.474 18.346 1.00 98.19 531 VAL A C 1
ATOM 4209 O O . VAL A 1 531 ? -6.536 9.351 18.119 1.00 98.19 531 VAL A O 1
ATOM 4212 N N . LEU A 1 532 ? -8.672 8.637 18.098 1.00 98.50 532 LEU A N 1
ATOM 4213 C CA . LEU A 1 532 ? -9.261 9.887 17.618 1.00 98.50 532 LEU A CA 1
ATOM 4214 C C . LEU A 1 532 ? -9.857 10.646 18.802 1.00 98.50 532 LEU A C 1
ATOM 4216 O O . LEU A 1 532 ? -10.426 10.032 19.697 1.00 98.50 532 LEU A O 1
ATOM 4220 N N . HIS A 1 533 ? -9.752 11.973 18.802 1.00 98.50 533 HIS A N 1
ATOM 4221 C CA . HIS A 1 533 ? -10.395 12.785 19.834 1.00 98.50 533 HIS A CA 1
ATOM 4222 C C . HIS A 1 533 ? -11.914 12.734 19.643 1.00 98.50 533 HIS A C 1
ATOM 4224 O O . HIS A 1 533 ? -12.426 13.272 18.658 1.00 98.50 533 HIS A O 1
ATOM 4230 N N . ALA A 1 534 ? -12.636 12.122 20.582 1.00 98.25 534 ALA A N 1
ATOM 4231 C CA . ALA A 1 534 ? -14.041 11.754 20.410 1.00 98.25 534 ALA A CA 1
ATOM 4232 C C . ALA A 1 534 ? -14.946 12.973 20.184 1.00 98.25 534 ALA A C 1
ATOM 4234 O O . ALA A 1 534 ? -15.686 13.053 19.204 1.00 98.25 534 ALA A O 1
ATOM 4235 N N . GLU A 1 535 ? -14.811 13.984 21.040 1.00 98.19 535 GLU A N 1
ATOM 4236 C CA . GLU A 1 535 ? -15.625 15.195 20.957 1.00 98.19 535 GLU A CA 1
ATOM 4237 C C . GLU A 1 535 ? -15.309 16.049 19.716 1.00 98.19 535 GLU A C 1
ATOM 4239 O O . GLU A 1 535 ? -16.202 16.622 19.086 1.00 98.19 535 GLU A O 1
ATOM 4244 N N . ALA A 1 536 ? -14.035 16.111 19.317 1.00 98.50 536 ALA A N 1
ATOM 4245 C CA . ALA A 1 536 ? -13.637 16.782 18.085 1.00 98.50 536 ALA A CA 1
ATOM 4246 C C . ALA A 1 536 ? -14.160 16.036 16.849 1.00 98.50 536 ALA A C 1
ATOM 4248 O O . ALA A 1 536 ? -14.583 16.684 15.891 1.00 98.50 536 ALA A O 1
ATOM 4249 N N . LEU A 1 537 ? -14.162 14.698 16.873 1.00 98.56 537 LEU A N 1
ATOM 4250 C CA . LEU A 1 537 ? -14.730 13.872 15.812 1.00 98.56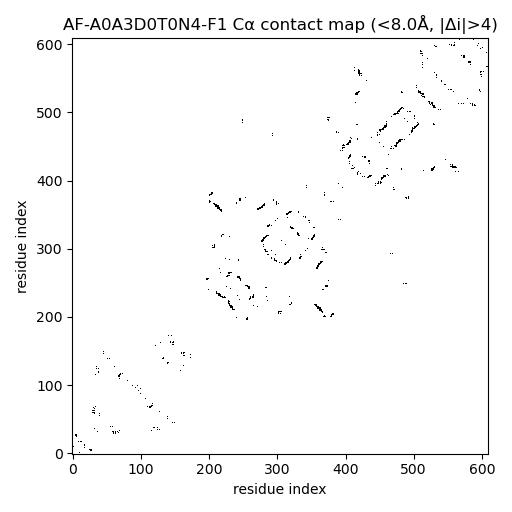 537 LEU A CA 1
ATOM 4251 C C . LEU A 1 537 ? -16.234 14.121 15.691 1.00 98.56 537 LEU A C 1
ATOM 4253 O O . LEU A 1 537 ? -16.691 14.455 14.602 1.00 98.56 537 LEU A O 1
ATOM 4257 N N . ARG A 1 538 ? -16.988 14.076 16.798 1.00 98.56 538 ARG A N 1
ATOM 4258 C CA . ARG A 1 538 ? -18.418 14.422 16.806 1.00 98.56 538 ARG A CA 1
ATOM 4259 C C . ARG A 1 538 ? -18.668 15.796 16.189 1.00 98.56 538 ARG A C 1
ATOM 4261 O O . ARG A 1 538 ? -19.472 15.921 15.269 1.00 98.56 538 ARG A O 1
ATOM 4268 N N . LYS A 1 539 ? -17.956 16.828 16.658 1.00 98.50 539 LYS A N 1
ATOM 4269 C CA . LYS A 1 539 ? -18.087 18.197 16.127 1.00 98.50 539 LYS A CA 1
ATOM 4270 C C . LYS A 1 539 ? -17.791 18.257 14.632 1.00 98.50 539 LYS A C 1
ATOM 4272 O O . LYS A 1 539 ? -18.520 18.917 13.899 1.00 98.50 539 LYS A O 1
ATOM 4277 N N . HIS A 1 540 ? -16.755 17.557 14.175 1.00 98.38 540 HIS A N 1
ATOM 4278 C CA . HIS A 1 540 ? -16.402 17.489 12.763 1.00 98.38 540 HIS A CA 1
ATOM 4279 C C . HIS A 1 540 ? -17.507 16.825 11.928 1.00 98.38 540 HIS A C 1
ATOM 4281 O O . HIS A 1 540 ? -17.893 17.370 10.896 1.00 98.38 540 HIS A O 1
ATOM 4287 N N . LEU A 1 541 ? -18.060 15.698 12.385 1.00 98.25 541 LEU A N 1
ATOM 4288 C CA . LEU A 1 541 ? -19.152 14.992 11.706 1.00 98.25 541 LEU A CA 1
ATOM 4289 C C . LEU A 1 541 ? -20.407 15.872 11.578 1.00 98.25 541 LEU A C 1
ATOM 4291 O O . LEU A 1 541 ? -20.965 15.981 10.487 1.00 98.25 541 LEU A O 1
ATOM 4295 N N . VAL A 1 542 ? -20.788 16.590 12.637 1.00 98.06 542 VAL A N 1
ATOM 4296 C CA . VAL A 1 542 ? -21.914 17.539 12.600 1.00 98.06 542 VAL A CA 1
ATOM 4297 C C . VAL A 1 542 ? -21.622 18.700 11.646 1.00 98.06 542 VAL A C 1
ATOM 4299 O O . VAL A 1 542 ? -22.386 18.971 10.726 1.00 98.06 542 VAL A O 1
ATOM 4302 N N . GLN A 1 543 ? -20.489 19.384 11.817 1.00 97.50 543 GLN A N 1
ATOM 4303 C CA . GLN A 1 543 ? -20.204 20.630 11.097 1.00 97.50 543 GLN A CA 1
ATOM 4304 C C . GLN A 1 543 ? -19.876 20.421 9.618 1.00 97.50 543 GLN A C 1
ATOM 4306 O O . GLN A 1 543 ? -20.185 21.277 8.789 1.00 97.50 543 GLN A O 1
ATOM 4311 N N . ARG A 1 544 ? -19.190 19.325 9.283 1.00 96.12 544 ARG A N 1
ATOM 4312 C CA . ARG A 1 544 ? -18.702 19.071 7.922 1.00 96.12 544 ARG A CA 1
ATOM 4313 C C . ARG A 1 544 ? -19.633 18.158 7.158 1.00 96.12 544 ARG A C 1
ATOM 4315 O O . ARG A 1 544 ? -19.828 18.385 5.966 1.00 96.12 544 ARG A O 1
ATOM 4322 N N . LEU A 1 545 ? -20.221 17.164 7.818 1.00 96.12 545 LEU A N 1
ATOM 4323 C CA . LEU A 1 545 ? -21.058 16.163 7.160 1.00 96.12 545 LEU A CA 1
ATOM 4324 C C . LEU A 1 545 ? -22.554 16.319 7.460 1.00 96.12 545 LEU A C 1
ATOM 4326 O O . LEU A 1 545 ? -23.355 15.752 6.722 1.00 96.12 545 LEU A O 1
ATOM 4330 N N . GLY A 1 546 ? -22.937 17.124 8.457 1.00 97.19 546 GLY A N 1
ATOM 4331 C CA . GLY A 1 546 ? -24.334 17.264 8.877 1.00 97.19 546 GLY A CA 1
ATOM 4332 C C . GLY A 1 546 ? -24.869 16.000 9.549 1.00 97.19 546 GLY A C 1
ATOM 4333 O O . GLY A 1 546 ? -26.040 15.679 9.378 1.00 97.19 546 GLY A O 1
ATOM 4334 N N . LEU A 1 547 ? -23.998 15.240 10.224 1.00 97.31 547 LEU A N 1
ATOM 4335 C CA . LEU A 1 547 ? -24.348 13.966 10.851 1.00 97.31 547 LEU A CA 1
ATOM 4336 C C . LEU A 1 547 ? -24.442 14.122 12.371 1.00 97.31 547 LEU A C 1
ATOM 4338 O O . LEU A 1 547 ? -23.424 14.299 13.042 1.00 97.31 547 LEU A O 1
ATOM 4342 N N . ASP A 1 548 ? -25.661 14.010 12.894 1.00 96.31 548 ASP A N 1
ATOM 4343 C CA . ASP A 1 548 ? -25.973 14.072 14.324 1.00 96.31 548 ASP A CA 1
ATOM 4344 C C . ASP A 1 548 ? -26.079 12.673 14.958 1.00 96.31 548 ASP A C 1
ATOM 4346 O O . ASP A 1 548 ? -26.094 11.652 14.270 1.00 96.31 548 ASP A O 1
ATOM 4350 N N . GLY A 1 549 ? -26.180 12.610 16.289 1.00 96.94 549 GLY A N 1
ATOM 4351 C CA . GLY A 1 549 ? -26.406 11.350 17.015 1.00 96.94 549 GLY A CA 1
ATOM 4352 C C . GLY A 1 549 ? -25.157 10.481 17.198 1.00 96.94 549 GLY A C 1
ATOM 4353 O O . GLY A 1 549 ? -25.275 9.271 17.372 1.00 96.94 549 GLY A O 1
ATOM 4354 N N . PHE A 1 550 ? -23.962 11.076 17.130 1.00 98.38 550 PHE A N 1
ATOM 4355 C CA . PHE A 1 550 ? -22.720 10.399 17.505 1.00 98.38 550 PHE A CA 1
ATOM 4356 C C . PHE A 1 550 ? -22.616 10.336 19.036 1.00 98.38 550 PHE A C 1
ATOM 4358 O O . PHE A 1 550 ? -22.465 11.362 19.706 1.00 98.38 550 PHE A O 1
ATOM 4365 N N . ASP A 1 551 ? -22.706 9.122 19.558 1.00 98.38 551 ASP A N 1
ATOM 4366 C CA . ASP A 1 551 ? -22.539 8.757 20.960 1.00 98.38 551 ASP A CA 1
ATOM 4367 C C . ASP A 1 551 ? -21.045 8.651 21.293 1.00 98.38 551 ASP A C 1
ATOM 4369 O O . ASP A 1 551 ? -20.324 7.780 20.799 1.00 98.38 551 ASP A O 1
ATOM 4373 N N . VAL A 1 552 ? -20.576 9.597 22.104 1.00 98.44 552 VAL A N 1
ATOM 4374 C CA . VAL A 1 552 ? -19.172 9.686 22.514 1.00 98.44 552 VAL A CA 1
ATOM 4375 C C . VAL A 1 552 ? -18.801 8.548 23.461 1.00 98.44 552 VAL A C 1
ATOM 4377 O O . VAL A 1 552 ? -17.699 8.017 23.344 1.00 98.44 552 VAL A O 1
ATOM 4380 N N . ASP A 1 553 ? -19.707 8.137 24.343 1.00 98.06 553 ASP A N 1
ATOM 4381 C CA . ASP A 1 553 ? -19.421 7.130 25.362 1.00 98.06 553 ASP A CA 1
ATOM 4382 C C . ASP A 1 553 ? -19.348 5.735 24.729 1.00 98.06 553 ASP A C 1
ATOM 4384 O O . ASP A 1 553 ? -18.415 4.977 25.000 1.00 98.06 553 ASP A O 1
ATOM 4388 N N . GLU A 1 554 ? -20.258 5.415 23.802 1.00 98.19 554 GLU A N 1
ATOM 4389 C CA . GLU A 1 554 ? -20.222 4.154 23.045 1.00 98.19 554 GLU A CA 1
ATOM 4390 C C . GLU A 1 554 ? -18.979 4.072 22.131 1.00 98.19 554 GLU A C 1
ATOM 4392 O O . GLU A 1 554 ? -18.334 3.017 22.017 1.00 98.19 554 GLU A O 1
ATOM 4397 N N . PHE A 1 555 ? -18.584 5.198 21.521 1.00 98.69 555 PHE A N 1
ATOM 4398 C CA . PHE A 1 555 ? -17.338 5.287 20.760 1.00 98.69 555 PHE A CA 1
ATOM 4399 C C . PHE A 1 555 ? -16.119 5.008 21.647 1.00 98.69 555 PHE A C 1
ATOM 4401 O O . PHE A 1 555 ? -15.297 4.156 21.300 1.00 98.69 555 PHE A O 1
ATOM 4408 N N . LEU A 1 556 ? -16.010 5.681 22.797 1.00 98.62 556 LEU A N 1
ATOM 4409 C CA . LEU A 1 556 ? -14.890 5.509 23.723 1.00 98.62 556 LEU A CA 1
ATOM 4410 C C . LEU A 1 556 ? -14.846 4.090 24.308 1.00 98.62 556 LEU A C 1
ATOM 4412 O O . LEU A 1 556 ? -13.770 3.500 24.369 1.00 98.62 556 LEU A O 1
ATOM 4416 N N . ALA A 1 557 ? -15.987 3.478 24.628 1.00 98.12 557 ALA A N 1
ATOM 4417 C CA . ALA A 1 557 ? -16.038 2.078 25.053 1.00 98.12 557 ALA A CA 1
ATOM 4418 C C . ALA A 1 557 ? -15.470 1.129 23.979 1.00 98.12 557 ALA A C 1
ATOM 4420 O O . ALA A 1 557 ? -14.719 0.197 24.282 1.00 98.12 557 ALA A O 1
ATOM 4421 N N . THR A 1 558 ? -15.764 1.392 22.702 1.00 98.31 558 THR A N 1
ATOM 4422 C CA . THR A 1 558 ? -15.199 0.623 21.582 1.00 98.31 558 THR A CA 1
ATOM 4423 C C . THR A 1 558 ? -13.695 0.873 21.429 1.00 98.31 558 THR A C 1
ATOM 4425 O O . THR A 1 558 ? -12.938 -0.067 21.177 1.00 98.31 558 THR A O 1
ATOM 4428 N N . VAL A 1 559 ? -13.237 2.116 21.624 1.00 98.56 559 VAL A N 1
ATOM 4429 C CA . VAL A 1 559 ? -11.807 2.467 21.636 1.00 98.56 559 VAL A CA 1
ATOM 4430 C C . VAL A 1 559 ? -11.052 1.660 22.694 1.00 98.56 559 VAL A C 1
ATOM 4432 O O . VAL A 1 559 ? -10.012 1.081 22.385 1.00 98.56 559 VAL A O 1
ATOM 4435 N N . GLN A 1 560 ? -11.581 1.572 23.915 1.00 98.25 560 GLN A N 1
ATOM 4436 C CA . GLN A 1 560 ? -10.963 0.832 25.022 1.00 98.25 560 GLN A CA 1
ATOM 4437 C C . GLN A 1 560 ? -10.796 -0.655 24.690 1.00 98.25 560 GLN A C 1
ATOM 4439 O O . GLN A 1 560 ? -9.714 -1.219 24.874 1.00 98.25 560 GLN A O 1
ATOM 4444 N N . GLN A 1 561 ? -11.845 -1.278 24.143 1.00 97.06 561 GLN A N 1
ATOM 4445 C CA . GLN A 1 561 ? -11.815 -2.679 23.711 1.00 97.06 561 GLN A CA 1
ATOM 4446 C C . GLN A 1 561 ? -10.753 -2.914 22.633 1.00 97.06 561 GLN A C 1
ATOM 4448 O O . GLN A 1 561 ? -9.980 -3.868 22.714 1.00 97.06 561 GLN A O 1
ATOM 4453 N N . ASP A 1 562 ? -10.689 -2.033 21.636 1.00 97.94 562 ASP A N 1
ATOM 4454 C CA . ASP A 1 562 ? -9.744 -2.141 20.529 1.00 97.94 562 ASP A CA 1
ATOM 4455 C C . ASP A 1 562 ? -8.286 -1.927 20.990 1.00 97.94 562 ASP A C 1
ATOM 4457 O O . ASP A 1 562 ? -7.382 -2.618 20.509 1.00 97.94 562 ASP A O 1
ATOM 4461 N N . ILE A 1 563 ? -8.045 -1.023 21.950 1.00 97.94 563 ILE A N 1
ATOM 4462 C CA . ILE A 1 563 ? -6.727 -0.805 22.572 1.00 97.94 563 ILE A CA 1
ATOM 4463 C C . ILE A 1 563 ? -6.242 -2.069 23.287 1.00 97.94 563 ILE A C 1
ATOM 4465 O O . ILE A 1 563 ? -5.095 -2.478 23.070 1.00 97.94 563 ILE A O 1
ATOM 4469 N N . ALA A 1 564 ? -7.097 -2.678 24.115 1.00 97.19 564 ALA A N 1
ATOM 4470 C CA . ALA A 1 564 ? -6.778 -3.903 24.844 1.00 97.19 564 ALA A CA 1
ATOM 4471 C C . ALA A 1 564 ? -6.551 -5.074 23.876 1.00 97.19 564 ALA A C 1
ATOM 4473 O O . ALA A 1 564 ? -5.506 -5.723 23.914 1.00 97.19 564 ALA A O 1
ATOM 4474 N N . ALA A 1 565 ? -7.455 -5.268 22.910 1.00 96.38 565 ALA A N 1
ATOM 4475 C CA . ALA A 1 565 ? -7.338 -6.320 21.903 1.00 96.38 565 ALA A CA 1
ATOM 4476 C C . ALA A 1 565 ? -6.040 -6.211 21.083 1.00 96.38 565 ALA A C 1
ATOM 4478 O O . ALA A 1 565 ? -5.390 -7.222 20.802 1.00 96.38 565 ALA A O 1
ATOM 4479 N N . TYR A 1 566 ? -5.628 -4.992 20.717 1.00 96.75 566 TYR A N 1
ATOM 4480 C CA . TYR A 1 566 ? -4.367 -4.760 20.014 1.00 96.75 566 TYR A CA 1
ATOM 4481 C C . TYR A 1 566 ? -3.153 -5.136 20.871 1.00 96.75 566 TYR A C 1
ATOM 4483 O O . TYR A 1 566 ? -2.228 -5.777 20.368 1.00 96.75 566 TYR A O 1
ATOM 4491 N N . LEU A 1 567 ? -3.153 -4.786 22.162 1.00 97.44 567 LEU A N 1
ATOM 4492 C CA . LEU A 1 567 ? -2.096 -5.182 23.093 1.00 97.44 567 LEU A CA 1
ATOM 4493 C C . LEU A 1 567 ? -2.031 -6.706 23.238 1.00 97.44 567 LEU A C 1
ATOM 4495 O O . LEU A 1 567 ? -0.965 -7.289 23.037 1.00 97.44 567 LEU A O 1
ATOM 4499 N N . HIS A 1 568 ? -3.157 -7.352 23.533 1.00 96.38 568 HIS A N 1
ATOM 4500 C CA . HIS A 1 568 ? -3.228 -8.785 23.832 1.00 96.38 568 HIS A CA 1
ATOM 4501 C C . HIS A 1 568 ? -2.796 -9.635 22.632 1.00 96.38 568 HIS A C 1
ATOM 4503 O O . HIS A 1 568 ? -2.042 -10.600 22.772 1.00 96.38 568 HIS A O 1
ATOM 4509 N N . ALA A 1 569 ? -3.141 -9.197 21.416 1.00 96.12 569 ALA A N 1
ATOM 4510 C CA . ALA A 1 569 ? -2.722 -9.856 20.182 1.00 96.12 569 ALA A CA 1
ATOM 4511 C C . ALA A 1 569 ? -1.192 -9.934 19.999 1.00 96.12 569 ALA A C 1
ATOM 4513 O O . ALA A 1 569 ? -0.703 -10.830 19.305 1.00 96.12 569 ALA A O 1
ATOM 4514 N N . TYR A 1 570 ? -0.424 -9.011 20.590 1.00 95.75 570 TYR A N 1
ATOM 4515 C CA . TYR A 1 570 ? 1.023 -8.912 20.372 1.00 95.75 570 TYR A CA 1
ATOM 4516 C C . TYR A 1 570 ? 1.876 -9.126 21.628 1.00 95.75 570 TYR A C 1
ATOM 4518 O O . TYR A 1 570 ? 3.006 -9.608 21.509 1.00 95.75 570 TYR A O 1
ATOM 4526 N N . ALA A 1 571 ? 1.370 -8.804 22.821 1.00 94.88 571 ALA A N 1
ATOM 4527 C CA . ALA A 1 571 ? 2.160 -8.688 24.046 1.00 94.88 571 ALA A CA 1
ATOM 4528 C C . ALA A 1 571 ? 2.954 -9.957 24.374 1.00 94.88 571 ALA A C 1
ATOM 4530 O O . ALA A 1 571 ? 4.163 -9.877 24.590 1.00 94.88 571 ALA A O 1
ATOM 4531 N N . SER A 1 572 ? 2.310 -11.128 24.340 1.00 93.19 572 SER A N 1
ATOM 4532 C CA . SER A 1 572 ? 2.961 -12.419 24.614 1.00 93.19 572 SER A CA 1
ATOM 4533 C C . SER A 1 572 ? 4.153 -12.679 23.680 1.00 93.19 572 SER A C 1
ATOM 4535 O O . SER A 1 572 ? 5.269 -12.954 24.129 1.00 93.19 572 SER A O 1
ATOM 4537 N N . THR A 1 573 ? 3.952 -12.494 22.370 1.00 93.25 573 THR A N 1
ATOM 4538 C CA . THR A 1 573 ? 4.998 -12.735 21.363 1.00 93.25 573 THR A CA 1
ATOM 4539 C C . THR A 1 573 ? 6.146 -11.733 21.488 1.00 93.25 573 THR A C 1
ATOM 4541 O O . THR A 1 573 ? 7.311 -12.101 21.330 1.00 93.25 573 THR A O 1
ATOM 4544 N N . LEU A 1 574 ? 5.838 -10.466 21.770 1.00 94.00 574 LEU A N 1
ATOM 4545 C CA . LEU A 1 574 ? 6.846 -9.417 21.901 1.00 94.00 574 LEU A CA 1
ATOM 4546 C C . LEU A 1 574 ? 7.663 -9.564 23.184 1.00 94.00 574 LEU A C 1
ATOM 4548 O O . LEU A 1 574 ? 8.887 -9.488 23.118 1.00 94.00 574 LEU A O 1
ATOM 4552 N N . ARG A 1 575 ? 7.023 -9.845 24.328 1.00 94.38 575 ARG A N 1
ATOM 4553 C CA . ARG A 1 575 ? 7.702 -10.042 25.623 1.00 94.38 575 ARG A CA 1
ATOM 4554 C C . ARG A 1 575 ? 8.689 -11.209 25.595 1.00 94.38 575 ARG A C 1
ATOM 4556 O O . ARG A 1 575 ? 9.727 -11.150 26.250 1.00 94.38 575 ARG A O 1
ATOM 4563 N N . ALA A 1 576 ? 8.415 -12.231 24.785 1.00 92.75 576 ALA A N 1
ATOM 4564 C CA . ALA A 1 576 ? 9.329 -13.350 24.566 1.00 92.75 576 ALA A CA 1
ATOM 4565 C C . ALA A 1 576 ? 10.585 -12.983 23.741 1.00 92.75 576 ALA A C 1
ATOM 4567 O O . ALA A 1 576 ? 11.552 -13.748 23.717 1.00 92.75 576 ALA A O 1
ATOM 4568 N N . ASN A 1 577 ? 10.609 -11.831 23.063 1.00 90.38 577 ASN A N 1
ATOM 4569 C CA . ASN A 1 577 ? 11.713 -11.415 22.202 1.00 90.38 577 ASN A CA 1
ATOM 4570 C C . ASN A 1 577 ? 12.588 -10.342 22.872 1.00 90.38 577 ASN A C 1
ATOM 4572 O O . ASN A 1 577 ? 12.179 -9.198 23.041 1.00 90.38 577 ASN A O 1
ATOM 4576 N N . ARG A 1 578 ? 13.844 -10.692 23.187 1.00 88.75 578 ARG A N 1
ATOM 4577 C CA . ARG A 1 578 ? 14.784 -9.822 23.920 1.00 88.75 578 ARG A CA 1
ATOM 4578 C C . ARG A 1 578 ? 15.042 -8.456 23.272 1.00 88.75 578 ARG A C 1
ATOM 4580 O O . ARG A 1 578 ? 15.311 -7.521 24.016 1.00 88.75 578 ARG A O 1
ATOM 4587 N N . ASP A 1 579 ? 14.950 -8.344 21.946 1.00 88.38 579 ASP A N 1
ATOM 4588 C CA . ASP A 1 579 ? 15.250 -7.101 21.215 1.00 88.38 579 ASP A CA 1
ATOM 4589 C C . ASP A 1 579 ? 14.093 -6.077 21.269 1.00 88.38 579 ASP A C 1
ATOM 4591 O O . ASP A 1 579 ? 14.302 -4.884 21.052 1.00 88.38 579 ASP A O 1
ATOM 4595 N N . ILE A 1 580 ? 12.864 -6.543 21.518 1.00 91.31 580 ILE A N 1
ATOM 4596 C CA . ILE A 1 580 ? 11.617 -5.766 21.357 1.00 91.31 580 ILE A CA 1
ATOM 4597 C C . ILE A 1 580 ? 10.623 -5.964 22.514 1.00 91.31 580 ILE A C 1
ATOM 4599 O O . ILE A 1 580 ? 9.478 -5.516 22.430 1.00 91.31 580 ILE A O 1
ATOM 4603 N N . LYS A 1 581 ? 11.040 -6.633 23.595 1.00 93.25 581 LYS A N 1
ATOM 4604 C CA . LYS A 1 581 ? 10.208 -6.953 24.768 1.00 93.25 581 LYS A CA 1
ATOM 4605 C C . LYS A 1 581 ? 9.635 -5.731 25.480 1.00 93.25 581 LYS A C 1
ATOM 4607 O O . LYS A 1 581 ? 8.656 -5.876 26.196 1.00 93.25 581 LYS A O 1
ATOM 4612 N N . GLN A 1 582 ? 10.240 -4.564 25.280 1.00 94.88 582 GLN A N 1
ATOM 4613 C CA . GLN A 1 582 ? 9.830 -3.284 25.849 1.00 94.88 582 GLN A CA 1
ATOM 4614 C C . GLN A 1 582 ? 8.615 -2.661 25.147 1.00 94.88 582 GLN A C 1
ATOM 4616 O O . GLN A 1 582 ? 7.928 -1.845 25.750 1.00 94.88 582 GLN A O 1
ATOM 4621 N N . LEU A 1 583 ? 8.321 -3.043 23.895 1.00 94.75 583 LEU A N 1
ATOM 4622 C CA . LEU A 1 583 ? 7.263 -2.401 23.102 1.00 94.75 583 LEU A CA 1
ATOM 4623 C C . LEU A 1 583 ? 5.867 -2.462 23.756 1.00 94.75 583 LEU A C 1
ATOM 4625 O O . LEU A 1 583 ? 5.171 -1.449 23.718 1.00 94.75 583 LEU A O 1
ATOM 4629 N N . PRO A 1 584 ? 5.429 -3.587 24.365 1.00 96.81 584 PRO A N 1
ATOM 4630 C CA . PRO A 1 584 ? 4.150 -3.633 25.075 1.00 96.81 584 PRO A CA 1
ATOM 4631 C C . PRO A 1 584 ? 4.084 -2.655 26.250 1.00 96.81 584 PRO A C 1
ATOM 4633 O O . PRO A 1 584 ? 3.062 -2.008 26.439 1.00 96.81 584 PRO A O 1
ATOM 4636 N N . ASP A 1 585 ? 5.170 -2.506 27.007 1.00 96.56 585 ASP A N 1
ATOM 4637 C CA . ASP A 1 585 ? 5.191 -1.637 28.186 1.00 96.56 585 ASP A CA 1
ATOM 4638 C C . ASP A 1 585 ? 5.262 -0.154 27.775 1.00 96.56 585 ASP A C 1
ATOM 4640 O O . ASP A 1 585 ? 4.601 0.691 28.375 1.00 96.56 585 ASP A O 1
ATOM 4644 N N . GLU A 1 586 ? 5.976 0.168 26.687 1.00 96.44 586 GLU A N 1
ATOM 4645 C CA . GLU A 1 586 ? 5.929 1.492 26.048 1.00 96.44 586 GLU A CA 1
ATOM 4646 C C . GLU A 1 586 ? 4.519 1.837 25.548 1.00 96.44 586 GLU A C 1
ATOM 4648 O O . GLU A 1 586 ? 4.075 2.978 25.679 1.00 96.44 586 GLU A O 1
ATOM 4653 N N . TYR A 1 587 ? 3.806 0.857 24.985 1.00 97.38 587 TYR A N 1
ATOM 4654 C CA . TYR A 1 587 ? 2.421 1.016 24.548 1.00 97.38 587 TYR A CA 1
ATOM 4655 C C . TYR A 1 587 ? 1.477 1.269 25.726 1.00 97.38 587 TYR A C 1
ATOM 4657 O O . TYR A 1 587 ? 0.725 2.239 25.674 1.00 97.38 587 TYR A O 1
ATOM 4665 N N . ILE A 1 588 ? 1.550 0.458 26.790 1.00 97.69 588 ILE A N 1
ATOM 4666 C CA . ILE A 1 588 ? 0.739 0.623 28.011 1.00 97.69 588 ILE A CA 1
ATOM 4667 C C . ILE A 1 588 ? 0.960 2.009 28.606 1.00 97.69 588 ILE A C 1
ATOM 4669 O O . ILE A 1 588 ? 0.005 2.767 28.754 1.00 97.69 588 ILE A O 1
ATOM 4673 N N . LYS A 1 589 ? 2.226 2.379 28.833 1.00 97.19 589 LYS A N 1
ATOM 4674 C CA . LYS A 1 589 ? 2.579 3.704 29.341 1.00 97.19 589 LYS A CA 1
ATOM 4675 C C . LYS A 1 589 ? 1.993 4.801 28.458 1.00 97.19 589 LYS A C 1
ATOM 4677 O O . LYS A 1 589 ? 1.476 5.792 28.963 1.00 97.19 589 LYS A O 1
ATOM 4682 N N . LYS A 1 590 ? 2.061 4.639 27.130 1.00 97.38 590 LYS A N 1
ATOM 4683 C CA . LYS A 1 590 ? 1.540 5.666 26.233 1.00 97.38 590 LYS A CA 1
ATOM 4684 C C . LYS A 1 590 ? 0.023 5.799 26.305 1.00 97.38 590 LYS A C 1
ATOM 4686 O O . LYS A 1 590 ? -0.459 6.915 26.160 1.00 97.38 590 LYS A O 1
ATOM 4691 N N . VAL A 1 591 ? -0.699 4.699 26.510 1.00 97.75 591 VAL A N 1
ATOM 4692 C CA . VAL A 1 591 ? -2.153 4.705 26.709 1.00 97.75 591 VAL A CA 1
ATOM 4693 C C . VAL A 1 591 ? -2.520 5.395 28.024 1.00 97.75 591 VAL A C 1
ATOM 4695 O O . VAL A 1 591 ? -3.417 6.227 28.024 1.00 97.75 591 VAL A O 1
ATOM 4698 N N . GLU A 1 592 ? -1.798 5.124 29.113 1.00 95.88 592 GLU A N 1
ATOM 4699 C CA . GLU A 1 592 ? -2.025 5.753 30.429 1.00 95.88 592 GLU A CA 1
ATOM 4700 C C . GLU A 1 592 ? -1.765 7.272 30.435 1.00 95.88 592 GLU A C 1
ATOM 4702 O O . GLU A 1 592 ? -2.317 7.997 31.258 1.00 95.88 592 GLU A O 1
ATOM 4707 N N . GLU A 1 593 ? -0.938 7.768 29.512 1.00 96.38 593 GLU A N 1
ATOM 4708 C CA . GLU A 1 593 ? -0.676 9.200 29.315 1.00 96.38 593 GLU A CA 1
ATOM 4709 C C . GLU A 1 593 ? -1.754 9.927 28.487 1.00 96.38 593 GLU A C 1
ATOM 4711 O O . GLU A 1 593 ? -1.672 11.150 28.339 1.00 96.38 593 GLU A O 1
ATOM 4716 N N . LEU A 1 594 ? -2.699 9.210 27.866 1.00 96.75 594 LEU A N 1
ATOM 4717 C CA . LEU A 1 594 ? -3.698 9.826 26.992 1.00 96.75 594 LEU A CA 1
ATOM 4718 C C . LEU A 1 594 ? -4.757 10.590 27.784 1.00 96.75 594 LEU A C 1
ATOM 4720 O O . LEU A 1 594 ? -5.196 10.176 28.854 1.00 96.75 594 LEU A O 1
ATOM 4724 N N . GLU A 1 595 ? -5.195 11.715 27.221 1.00 96.19 595 GLU A N 1
ATOM 4725 C CA . GLU A 1 595 ? -6.296 12.483 27.786 1.00 96.19 595 GLU A CA 1
ATOM 4726 C C . GLU A 1 595 ? -7.628 11.701 27.650 1.00 96.19 595 GLU A C 1
ATOM 4728 O O . GLU A 1 595 ? -7.832 11.043 26.622 1.00 96.19 595 GLU A O 1
ATOM 4733 N N . PRO A 1 596 ? -8.575 11.801 28.612 1.00 93.75 596 PRO A N 1
ATOM 4734 C CA . PRO A 1 596 ? -9.848 11.065 28.568 1.00 93.75 596 PRO A CA 1
ATOM 4735 C C . PRO A 1 596 ? -10.661 11.275 27.284 1.00 93.75 596 PRO A C 1
ATOM 4737 O O . PRO A 1 596 ? -11.374 10.380 26.850 1.00 93.75 596 PRO A O 1
ATOM 4740 N N . ASP A 1 597 ? -10.500 12.413 26.612 1.00 95.31 597 ASP A N 1
ATOM 4741 C CA . ASP A 1 597 ? -11.136 12.690 25.319 1.00 95.31 597 ASP A CA 1
ATOM 4742 C C . ASP A 1 597 ? -10.707 11.741 24.176 1.00 95.31 597 ASP A C 1
ATOM 4744 O O . ASP A 1 597 ? -11.344 11.720 23.117 1.00 95.31 597 ASP A O 1
ATOM 4748 N N . PHE A 1 598 ? -9.625 10.976 24.355 1.00 97.06 598 PHE A N 1
ATOM 4749 C CA . PHE A 1 598 ? -9.133 9.989 23.390 1.00 97.06 598 PHE A CA 1
ATOM 4750 C C . PHE A 1 598 ? -9.471 8.541 23.757 1.00 97.06 598 PHE A C 1
ATOM 4752 O O . PHE A 1 598 ? -9.520 7.706 22.856 1.00 97.06 598 PHE A O 1
ATOM 4759 N N . THR A 1 599 ? -9.655 8.222 25.041 1.00 95.19 599 THR A N 1
ATOM 4760 C CA . THR A 1 599 ? -9.780 6.829 25.521 1.00 95.19 599 THR A CA 1
ATOM 4761 C C . THR A 1 599 ? -10.910 6.596 26.516 1.00 95.19 599 THR A C 1
ATOM 4763 O O . THR A 1 599 ? -11.211 5.449 26.827 1.00 95.19 599 THR A O 1
ATOM 4766 N N . GLY A 1 600 ? -11.519 7.649 27.057 1.00 93.25 600 GLY A N 1
ATOM 4767 C CA . GLY A 1 600 ? -12.274 7.578 28.304 1.00 93.25 600 GLY A CA 1
ATOM 4768 C C . GLY A 1 600 ? -11.391 7.111 29.467 1.00 93.25 600 GLY A C 1
ATOM 4769 O O . GLY A 1 600 ? -10.160 7.066 29.360 1.00 93.25 600 GLY A O 1
ATOM 4770 N N . GLU A 1 601 ? -12.024 6.727 30.573 1.00 93.25 601 GLU A N 1
ATOM 4771 C CA . GLU A 1 601 ? -11.341 6.030 31.665 1.00 93.25 601 GLU A CA 1
ATOM 4772 C C . GLU A 1 601 ? -11.112 4.565 31.277 1.00 93.25 601 GLU A C 1
ATOM 4774 O O . GLU A 1 601 ? -12.063 3.795 31.134 1.00 93.25 601 GLU A O 1
ATOM 4779 N N . MET A 1 602 ? -9.848 4.176 31.081 1.00 95.44 602 MET A N 1
ATOM 4780 C CA . MET A 1 602 ? -9.499 2.784 30.789 1.00 95.44 602 MET A CA 1
ATOM 4781 C C . MET A 1 602 ? -9.897 1.872 31.967 1.00 95.44 602 MET A C 1
ATOM 4783 O O . MET A 1 602 ? -9.608 2.218 33.116 1.00 95.44 602 MET A O 1
ATOM 4787 N N . PRO A 1 603 ? -10.499 0.690 31.719 1.00 92.62 603 PRO A N 1
ATOM 4788 C CA . PRO A 1 603 ? -10.849 -0.251 32.781 1.00 92.62 603 PRO A CA 1
ATOM 4789 C C . PRO A 1 603 ? -9.643 -0.658 33.634 1.00 92.62 603 PRO A C 1
ATOM 4791 O O . PRO A 1 603 ? -8.529 -0.815 33.132 1.00 92.62 603 PRO A O 1
ATOM 4794 N N . VAL A 1 604 ? -9.865 -0.896 34.928 1.00 90.31 604 VAL A N 1
ATOM 4795 C CA . VAL A 1 604 ? -8.816 -1.420 35.815 1.00 90.31 604 VAL A CA 1
ATOM 4796 C C . VAL A 1 604 ? -8.308 -2.751 35.260 1.00 90.31 604 VAL A C 1
ATOM 4798 O O . VAL A 1 604 ? -9.101 -3.631 34.936 1.00 90.31 604 VAL A O 1
ATOM 4801 N N . ASN A 1 605 ? -6.984 -2.903 35.185 1.00 89.94 605 ASN A N 1
ATOM 4802 C CA . ASN A 1 605 ? -6.313 -4.096 34.665 1.00 89.94 605 ASN A CA 1
ATOM 4803 C C . ASN A 1 605 ? -6.592 -4.414 33.182 1.00 89.94 605 ASN A C 1
ATOM 4805 O O . ASN A 1 605 ? -6.426 -5.563 32.783 1.00 89.94 605 ASN A O 1
ATOM 4809 N N . TRP A 1 606 ? -6.958 -3.430 32.350 1.00 93.69 606 TRP A N 1
ATOM 4810 C CA . TRP A 1 606 ? -7.160 -3.613 30.901 1.00 93.69 606 TRP A CA 1
ATOM 4811 C C . TRP A 1 606 ? -5.965 -4.239 30.158 1.00 93.69 606 TRP A C 1
ATOM 4813 O O . TRP A 1 606 ? -6.124 -4.728 29.046 1.00 93.69 606 TRP A O 1
ATOM 4823 N N . GLN A 1 607 ? -4.769 -4.178 30.748 1.00 90.81 607 GLN A N 1
ATOM 4824 C CA . GLN A 1 607 ? -3.516 -4.728 30.236 1.00 90.81 607 GLN A CA 1
ATOM 4825 C C . GLN A 1 607 ? -3.290 -6.216 30.561 1.00 90.81 607 GLN A C 1
ATOM 4827 O O . GLN A 1 607 ? -2.265 -6.777 30.152 1.00 90.81 607 GLN A O 1
ATOM 4832 N N . LEU A 1 608 ? -4.167 -6.817 31.370 1.00 82.44 608 LEU A N 1
ATOM 4833 C CA . LEU A 1 608 ? -4.134 -8.232 31.730 1.00 82.44 608 LEU A CA 1
ATOM 4834 C C . LEU A 1 608 ? -5.099 -9.007 30.823 1.00 82.44 608 LEU A C 1
ATOM 4836 O O . LEU A 1 608 ? -6.230 -8.573 30.617 1.00 82.44 608 LEU A O 1
ATOM 4840 N N . ASP A 1 609 ? -4.623 -10.139 30.296 1.00 60.00 609 ASP A N 1
ATOM 4841 C CA . ASP A 1 609 ? -5.407 -11.079 29.476 1.00 60.00 609 ASP A CA 1
ATOM 4842 C C . ASP A 1 609 ? -6.453 -11.846 30.299 1.00 60.00 609 ASP A C 1
ATOM 4844 O O . ASP A 1 609 ? -6.098 -12.317 31.411 1.00 60.00 609 ASP A O 1
#

Mean predicted aligned error: 15.97 Å

Sequence (609 aa):
NHGEKGNVITDVLGVLGLRDELSVSGNSVNVSYSFAALELKRWLNQFPIDALQAELDAYLQAASAGAGRYRLLDDETLAAYKQQLANVTAKFQRLLPEQDWQLVTEALNNVAALPYYQQGVHESEIAGLVCQLRRDKPMLFRSLSVIVDSAEQPDYDASLKSLFELSRGARWFAALPLFFKRKLGEVRQKRHVSAHKSTLQPPASLNNAVKVTNADIIPQLSGSTPARLRGGVRAKELPEFAHQFRYQQINLQQSAAVCATETEVLAEQPEVTHLKKGHYYYGGPAFGNFVHFIAESIHRLAALSGAKQQANISKVLILPQLRRRLRKLTKPLLPPNFYEILAYLGVDKSQVVLVDKPQRVENLWIAPQQSLFRTRSQISADYRQFLLQCERRAGIEPDNQLPAKIYVSRTPFLLRGSFAGERYVEQFFARQGYTIFQPEQHSLHEQLCYYKSAKEIVLAEGAALHVMELLGDIPARITVLQRRNNSDYLFGPLLAARCKNVDFFATLKVLPSLFVVKGHKSAAHGSALSVLHAEALRKHLVQRLGLDGFDVDEFLATVQQDIAAYLHAYASTLRANRDIKQLPDEYIKKVEELEPDFTGEMPVNWQLD

Foldseek 3Di:
DPPPLQDPVCVVCVQVVNNVVDDDDRDHDQADFAPLLVLLLVVLVVFPCVVLNVVSSVLRSVVRPPHFDADQDDPVRLVVVVVVVVVVCVVCVVPDDPVVVVVVVVVSVVHVPGHHDHRDCPLVSNLVSLVVCCVPPVPSLLVSLVRLVPDDDDDPPVSVNVSSDDDPVVVVVSCVVVVVVVVVVVCVVVVVPPDPLDPDDQDQDLLFWDKAFFKKWFAQDPPADLQAGLTFIDHPDDDPLSFFWAWDDDDPDTGGIDGNYPVVSVVPDDDAPAEDEFEEEEQAEAELEPLSRLQGRHQFLLSVVSVVVVGVYQAYEYRADWDDDPDDDTDGNHYPCRQVLCVLLVHHPRRYDHDPHIHIYGIYITDGGQHHQQDLDAGHPSSLVSLVVSCVVLVQAADPVAQQAAEADDVVLLLFQFAFLRVVVQVLVVVVVHHYDHPVVDDLSVLSNNQQHYQEYEYTDDSSLSSCLSHSAGNHAYEYEYFDACVCSRRVSVNVSHYVHYYYQHQKDWFQRLDDDPPDLGHDSNRTYMFHQQVSVQVCCCPPVVRDDRDSVSSLVRRLVSLLVSLVVRQVVQCPDPSRNCRSVSRVVVVVPDDCSGRNDRDVPSNPD

Radius of gyration: 29.62 Å; Cα contacts (8 Å, |Δi|>4): 965; chains: 1; bounding box: 80×67×71 Å

pLDDT: mean 83.97, std 17.37, range [29.53, 98.75]

Nearest PDB structures (foldseek):
  6xi2-assembly1_A  TM=5.281E-01  e=1.811E-06  Homo sapiens
  8kb7-assembly1_D  TM=5.346E-01  e=3.575E-06  Homo sapiens
  1qap-assembly1_B  TM=3.208E-01  e=7.194E+00  Salmonella enterica subsp. enterica serovar Typhimurium
  8tsr-assembly1_B  TM=9.462E-02  e=8.829E-01  Escherichia coli
  6qi1-assembly1_B  TM=1.339E-01  e=7.614E+00  Rhodopseudomonas palustris